Protein AF-0000000076594624 (afdb_homodimer)

Structure (mmCIF, N/CA/C/O backbone):
data_AF-0000000076594624-model_v1
#
loop_
_entity.id
_entity.type
_entity.pdbx_description
1 polymer 'MerR-like DNA binding protein'
#
loop_
_atom_site.group_PDB
_atom_site.id
_atom_site.type_symbol
_atom_site.label_atom_id
_atom_site.label_alt_id
_atom_site.label_comp_id
_atom_site.label_asym_id
_atom_site.label_entity_id
_atom_site.label_seq_id
_atom_site.pdbx_PDB_ins_code
_atom_site.Cartn_x
_atom_site.Cartn_y
_atom_site.Cartn_z
_atom_site.occupancy
_atom_site.B_iso_or_equiv
_atom_site.auth_seq_id
_atom_site.auth_comp_id
_atom_site.auth_asym_id
_atom_site.auth_atom_id
_atom_site.pdbx_PDB_model_num
ATOM 1 N N . MET A 1 1 ? -9.539 21.531 -3.26 1 47.38 1 MET A N 1
ATOM 2 C CA . MET A 1 1 ? -9.57 21.766 -1.82 1 47.38 1 MET A CA 1
ATOM 3 C C . MET A 1 1 ? -10.68 20.953 -1.155 1 47.38 1 MET A C 1
ATOM 5 O O . MET A 1 1 ? -11.758 20.781 -1.725 1 47.38 1 MET A O 1
ATOM 9 N N . VAL A 1 2 ? -10.297 20.156 -0.191 1 59.25 2 VAL A N 1
ATOM 10 C CA . VAL A 1 2 ? -11.297 19.328 0.468 1 59.25 2 VAL A CA 1
ATOM 11 C C . VAL A 1 2 ? -12.227 20.203 1.304 1 59.25 2 VAL A C 1
ATOM 13 O O . VAL A 1 2 ? -11.781 21.172 1.936 1 59.25 2 VAL A O 1
ATOM 16 N N . GLU A 1 3 ? -13.523 20.125 1.024 1 71.38 3 GLU A N 1
ATOM 17 C CA . GLU A 1 3 ? -14.539 20.828 1.788 1 71.38 3 GLU A CA 1
ATOM 18 C C . GLU A 1 3 ? -15.141 19.953 2.875 1 71.38 3 GLU A C 1
ATOM 20 O O . GLU A 1 3 ? -15.328 18.75 2.67 1 71.38 3 GLU A O 1
ATOM 25 N N . TYR A 1 4 ? -15.219 20.625 4.059 1 79.69 4 TYR A N 1
ATOM 26 C CA . TYR A 1 4 ? -15.695 19.875 5.219 1 79.69 4 TYR A CA 1
ATOM 27 C C . TYR A 1 4 ? -16.969 20.516 5.789 1 79.69 4 TYR A C 1
ATOM 29 O O . TYR A 1 4 ? -17.078 21.734 5.871 1 79.69 4 TYR A O 1
ATOM 37 N N . ARG A 1 5 ? -17.922 19.672 6.137 1 84.75 5 ARG A N 1
ATOM 38 C CA . ARG A 1 5 ? -18.922 20.078 7.129 1 84.75 5 ARG A CA 1
ATOM 39 C C . ARG A 1 5 ? -18.344 20 8.539 1 84.75 5 ARG A C 1
ATOM 41 O O . ARG A 1 5 ? -17.266 19.438 8.75 1 84.75 5 ARG A O 1
ATOM 48 N N . ILE A 1 6 ? -19.078 20.656 9.383 1 88.88 6 ILE A N 1
ATOM 49 C CA . ILE A 1 6 ? -18.5 20.797 10.719 1 88.88 6 ILE A CA 1
ATOM 50 C C . ILE A 1 6 ? -18.25 19.406 11.32 1 88.88 6 ILE A C 1
ATOM 52 O O . ILE A 1 6 ? -17.25 19.203 12.008 1 88.88 6 ILE A O 1
ATOM 56 N N . ASP A 1 7 ? -19.125 18.469 11.039 1 84.94 7 ASP A N 1
ATOM 57 C CA . ASP A 1 7 ? -18.969 17.125 11.57 1 84.94 7 ASP A CA 1
ATOM 58 C C . ASP A 1 7 ? -17.734 16.438 10.984 1 84.94 7 ASP A C 1
ATOM 60 O O . ASP A 1 7 ? -16.969 15.789 11.703 1 84.94 7 ASP A O 1
ATOM 64 N N . ASP A 1 8 ? -17.531 16.656 9.75 1 78.5 8 ASP A N 1
ATOM 65 C CA . ASP A 1 8 ? -16.391 16.062 9.047 1 78.5 8 ASP A CA 1
ATOM 66 C C . ASP A 1 8 ? -15.078 16.703 9.492 1 78.5 8 ASP A C 1
ATOM 68 O O . ASP A 1 8 ? -14.062 16.031 9.633 1 78.5 8 ASP A O 1
ATOM 72 N N . LEU A 1 9 ? -15.203 17.953 9.656 1 82.62 9 LEU A N 1
ATOM 73 C CA . LEU A 1 9 ? -14.031 18.703 10.117 1 82.62 9 LEU A CA 1
ATOM 74 C C . LEU A 1 9 ? -13.578 18.203 11.492 1 82.62 9 LEU A C 1
ATOM 76 O O . LEU A 1 9 ? -12.391 17.969 11.703 1 82.62 9 LEU A O 1
ATOM 80 N N . ALA A 1 10 ? -14.586 18.078 12.352 1 87.69 10 ALA A N 1
ATOM 81 C CA . ALA A 1 10 ? -14.297 17.625 13.711 1 87.69 10 ALA A CA 1
ATOM 82 C C . ALA A 1 10 ? -13.68 16.219 13.703 1 87.69 10 ALA A C 1
ATOM 84 O O . ALA A 1 10 ? -12.672 15.984 14.375 1 87.69 10 ALA A O 1
ATOM 85 N N . ARG A 1 11 ? -14.242 15.477 12.922 1 77.38 11 ARG A N 1
ATOM 86 C CA . ARG A 1 11 ? -13.766 14.102 12.812 1 77.38 11 ARG A CA 1
ATOM 87 C C . ARG A 1 11 ? -12.352 14.047 12.25 1 77.38 11 ARG A C 1
ATOM 89 O O . ARG A 1 11 ? -11.492 13.344 12.789 1 77.38 11 ARG A O 1
ATOM 96 N N . ALA A 1 12 ? -12.172 14.758 11.297 1 70.75 12 ALA A N 1
ATOM 97 C CA . ALA A 1 12 ? -10.867 14.789 10.641 1 70.75 12 ALA A CA 1
ATOM 98 C C . ALA A 1 12 ? -9.797 15.305 11.594 1 70.75 12 ALA A C 1
ATOM 100 O O . ALA A 1 12 ? -8.641 14.875 11.531 1 70.75 12 ALA A O 1
ATOM 101 N N . ALA A 1 13 ? -10.188 16.172 12.461 1 75.38 13 ALA A N 1
ATOM 102 C CA . ALA A 1 13 ? -9.242 16.797 13.383 1 75.38 13 ALA A CA 1
ATOM 103 C C . ALA A 1 13 ? -9.133 16 14.68 1 75.38 13 ALA A C 1
ATOM 105 O O . ALA A 1 13 ? -8.312 16.312 15.547 1 75.38 13 ALA A O 1
ATOM 106 N N . GLY A 1 14 ? -9.961 15.008 14.75 1 74.69 14 GLY A N 1
ATOM 107 C CA . GLY A 1 14 ? -9.945 14.195 15.961 1 74.69 14 GLY A CA 1
ATOM 108 C C . GLY A 1 14 ? -10.523 14.914 17.172 1 74.69 14 GLY A C 1
ATOM 109 O O . GLY A 1 14 ? -10.016 14.758 18.281 1 74.69 14 GLY A O 1
ATOM 110 N N . THR A 1 15 ? -11.422 15.742 16.938 1 85.81 15 THR A N 1
ATOM 111 C CA . THR A 1 15 ? -12.055 16.484 18.016 1 85.81 15 THR A CA 1
ATOM 112 C C . THR A 1 15 ? -13.57 16.453 17.875 1 85.81 15 THR A C 1
ATOM 114 O O . THR A 1 15 ? -14.125 15.617 17.172 1 85.81 15 THR A O 1
ATOM 117 N N . THR A 1 16 ? -14.297 17.219 18.703 1 89.44 16 THR A N 1
ATOM 118 C CA . THR A 1 16 ? -15.758 17.219 18.672 1 89.44 16 THR A CA 1
ATOM 119 C C . THR A 1 16 ? -16.281 18.516 18.047 1 89.44 16 THR A C 1
ATOM 121 O O . THR A 1 16 ? -15.578 19.531 18.016 1 89.44 16 THR A O 1
ATOM 124 N N . VAL A 1 17 ? -17.531 18.406 17.594 1 92.75 17 VAL A N 1
ATOM 125 C CA . VAL A 1 17 ? -18.203 19.578 17.062 1 92.75 17 VAL A CA 1
ATOM 126 C C . VAL A 1 17 ? -18.266 20.672 18.125 1 92.75 17 VAL A C 1
ATOM 128 O O . VAL A 1 17 ? -18.078 21.859 17.812 1 92.75 17 VAL A O 1
ATOM 131 N N . ARG A 1 18 ? -18.5 20.219 19.281 1 93.12 18 ARG A N 1
ATOM 132 C CA . ARG A 1 18 ? -18.547 21.172 20.391 1 93.12 18 ARG A CA 1
ATOM 133 C C . ARG A 1 18 ? -17.25 21.953 20.516 1 93.12 18 ARG A C 1
ATOM 135 O O . ARG A 1 18 ? -17.266 23.172 20.625 1 93.12 18 ARG A O 1
ATOM 142 N N . ASN A 1 19 ? -16.141 21.266 20.469 1 93.88 19 ASN A N 1
ATOM 143 C CA . ASN A 1 19 ? -14.836 21.906 20.578 1 93.88 19 ASN A CA 1
ATOM 144 C C . ASN A 1 19 ? -14.578 22.875 19.422 1 93.88 19 ASN A C 1
ATOM 146 O O . ASN A 1 19 ? -14.023 23.953 19.625 1 93.88 19 ASN A O 1
ATOM 150 N N . VAL A 1 20 ? -14.969 22.422 18.266 1 94.69 20 VAL A N 1
ATOM 151 C CA . VAL A 1 20 ? -14.797 23.281 17.094 1 94.69 20 VAL A CA 1
ATOM 152 C C . VAL A 1 20 ? -15.508 24.609 17.328 1 94.69 20 VAL A C 1
ATOM 154 O O . VAL A 1 20 ? -14.961 25.672 17.047 1 94.69 20 VAL A O 1
ATOM 157 N N . ARG A 1 21 ? -16.688 24.547 17.875 1 94.31 21 ARG A N 1
ATOM 158 C CA . ARG A 1 21 ? -17.469 25.75 18.141 1 94.31 21 ARG A CA 1
ATOM 159 C C . ARG A 1 21 ? -16.812 26.609 19.219 1 94.31 21 ARG A C 1
ATOM 161 O O . ARG A 1 21 ? -16.828 27.844 19.141 1 94.31 21 ARG A O 1
ATOM 168 N N . VAL A 1 22 ? -16.297 26 20.188 1 94.81 22 VAL A N 1
ATOM 169 C CA . VAL A 1 22 ? -15.586 26.719 21.25 1 94.81 22 VAL A CA 1
ATOM 170 C C . VAL A 1 22 ? -14.414 27.5 20.656 1 94.81 22 VAL A C 1
ATOM 172 O O . VAL A 1 22 ? -14.211 28.672 20.969 1 94.81 22 VAL A O 1
ATOM 175 N N . TYR A 1 23 ? -13.68 26.812 19.797 1 94.81 23 TYR A N 1
ATOM 176 C CA . TYR A 1 23 ? -12.516 27.453 19.188 1 94.81 23 TYR A CA 1
ATOM 177 C C . TYR A 1 23 ? -12.938 28.609 18.297 1 94.81 23 TYR A C 1
ATOM 179 O O . TYR A 1 23 ? -12.211 29.609 18.188 1 94.81 23 TYR A O 1
ATOM 187 N N . GLN A 1 24 ? -14.078 28.453 17.672 1 93.5 24 GLN A N 1
ATOM 188 C CA . GLN A 1 24 ? -14.617 29.547 16.875 1 93.5 24 GLN A CA 1
ATOM 189 C C . GLN A 1 24 ? -15.055 30.719 17.75 1 93.5 24 GLN A C 1
ATOM 191 O O . GLN A 1 24 ? -14.742 31.875 17.453 1 93.5 24 GLN A O 1
ATOM 196 N N . ASP A 1 25 ? -15.719 30.391 18.828 1 93.44 25 ASP A N 1
ATOM 197 C CA . ASP A 1 25 ? -16.203 31.406 19.766 1 93.44 25 ASP A CA 1
ATOM 198 C C . ASP A 1 25 ? -15.031 32.188 20.391 1 93.44 25 ASP A C 1
ATOM 200 O O . ASP A 1 25 ? -15.148 33.375 20.656 1 93.44 25 ASP A O 1
ATOM 204 N N . ARG A 1 26 ? -13.984 31.469 20.578 1 92.56 26 ARG A N 1
ATOM 205 C CA . ARG A 1 26 ? -12.805 32.062 21.172 1 92.56 26 ARG A CA 1
ATOM 206 C C . ARG A 1 26 ? -11.953 32.781 20.109 1 92.56 26 ARG A C 1
ATOM 208 O O . ARG A 1 26 ? -10.836 33.219 20.391 1 92.56 26 ARG A O 1
ATOM 215 N N . GLU A 1 27 ? -12.352 32.75 18.844 1 90.94 27 GLU A N 1
ATOM 216 C CA . GLU A 1 27 ? -11.742 33.438 17.719 1 90.94 27 GLU A CA 1
ATOM 217 C C . GLU A 1 27 ? -10.398 32.812 17.344 1 90.94 27 GLU A C 1
ATOM 219 O O . GLU A 1 27 ? -9.484 33.5 16.906 1 90.94 27 GLU A O 1
ATOM 224 N N . LEU A 1 28 ? -10.273 31.641 17.719 1 90.12 28 LEU A N 1
ATOM 225 C CA . LEU A 1 28 ? -9.078 30.891 17.328 1 90.12 28 LEU A CA 1
ATOM 226 C C . LEU A 1 28 ? -9.242 30.281 15.938 1 90.12 28 LEU A C 1
ATOM 228 O O . LEU A 1 28 ? -8.258 30.125 15.211 1 90.12 28 LEU A O 1
ATOM 232 N N . LEU A 1 29 ? -10.445 29.859 15.57 1 89.06 29 LEU A N 1
ATOM 233 C CA . LEU A 1 29 ? -10.797 29.281 14.273 1 89.06 29 LEU A CA 1
ATOM 234 C C . LEU A 1 29 ? -11.742 30.219 13.516 1 89.06 29 LEU A C 1
ATOM 236 O O . LEU A 1 29 ? -12.812 30.578 14.016 1 89.06 29 LEU A O 1
ATOM 240 N N . PRO A 1 30 ? -11.258 30.641 12.305 1 87.25 30 PRO A N 1
ATOM 241 C CA . PRO A 1 30 ? -12.117 31.547 11.531 1 87.25 30 PRO A CA 1
ATOM 242 C C . PRO A 1 30 ? -13.453 30.922 11.156 1 87.25 30 PRO A C 1
ATOM 244 O O . PRO A 1 30 ? -13.57 29.703 11.102 1 87.25 30 PRO A O 1
ATOM 247 N N . PRO A 1 31 ? -14.453 31.734 10.93 1 89.62 31 PRO A N 1
ATOM 248 C CA . PRO A 1 31 ? -15.75 31.203 10.516 1 89.62 31 PRO A CA 1
ATOM 249 C C . PRO A 1 31 ? -15.695 30.531 9.141 1 89.62 31 PRO A C 1
ATOM 251 O O . PRO A 1 31 ? -14.836 30.859 8.32 1 89.62 31 PRO A O 1
ATOM 254 N N . PRO A 1 32 ? -16.578 29.484 8.953 1 88.38 32 PRO A N 1
ATOM 255 C CA . PRO A 1 32 ? -16.656 28.812 7.656 1 88.38 32 PRO A CA 1
ATOM 256 C C . PRO A 1 32 ? -17.266 29.688 6.566 1 88.38 32 PRO A C 1
ATOM 258 O O . PRO A 1 32 ? -17.859 30.719 6.867 1 88.38 32 PRO A O 1
ATOM 261 N N . ARG A 1 33 ? -16.953 29.328 5.324 1 85.06 33 ARG A N 1
ATOM 262 C CA . ARG A 1 33 ? -17.719 29.906 4.23 1 85.06 33 ARG A CA 1
ATOM 263 C C . ARG A 1 33 ? -19.156 29.375 4.223 1 85.06 33 ARG A C 1
ATOM 265 O O . ARG A 1 33 ? -19.375 28.188 4.504 1 85.06 33 ARG A O 1
ATOM 272 N N . ARG A 1 34 ? -20.078 30.25 3.988 1 83 34 ARG A N 1
ATOM 273 C CA . ARG A 1 34 ? -21.484 29.828 3.957 1 83 34 ARG A CA 1
ATOM 274 C C . ARG A 1 34 ? -21.953 29.641 2.521 1 83 34 ARG A C 1
ATOM 276 O O . ARG A 1 34 ? -21.703 30.484 1.657 1 83 34 ARG A O 1
ATOM 283 N N . GLU A 1 35 ? -22.25 28.484 2.195 1 79.12 35 GLU A N 1
ATOM 284 C CA . GLU A 1 35 ? -22.969 28.188 0.957 1 79.12 35 GLU A CA 1
ATOM 285 C C . GLU A 1 35 ? -24.406 27.766 1.236 1 79.12 35 GLU A C 1
ATOM 287 O O . GLU A 1 35 ? -24.656 26.609 1.603 1 79.12 35 GLU A O 1
ATOM 292 N N . ALA A 1 36 ? -25.25 28.672 0.94 1 77.44 36 ALA A N 1
ATOM 293 C CA . ALA A 1 36 ? -26.656 28.5 1.304 1 77.44 36 ALA A CA 1
ATOM 294 C C . ALA A 1 36 ? -26.812 28.328 2.812 1 77.44 36 ALA A C 1
ATOM 296 O O . ALA A 1 36 ? -26.422 29.203 3.586 1 77.44 36 ALA A O 1
ATOM 297 N N . ARG A 1 37 ? -27.312 27.281 3.305 1 81.25 37 ARG A N 1
ATOM 298 C CA . ARG A 1 37 ? -27.578 27.078 4.723 1 81.25 37 ARG A CA 1
ATOM 299 C C . ARG A 1 37 ? -26.5 26.188 5.348 1 81.25 37 ARG A C 1
ATOM 301 O O . ARG A 1 37 ? -26.625 25.781 6.508 1 81.25 37 ARG A O 1
ATOM 308 N N . THR A 1 38 ? -25.469 26.031 4.578 1 82.62 38 THR A N 1
ATOM 309 C CA . THR A 1 38 ? -24.5 25.078 5.094 1 82.62 38 THR A CA 1
ATOM 310 C C . THR A 1 38 ? -23.141 25.734 5.277 1 82.62 38 THR A C 1
ATOM 312 O O . THR A 1 38 ? -22.672 26.469 4.402 1 82.62 38 THR A O 1
ATOM 315 N N . ALA A 1 39 ? -22.562 25.609 6.473 1 88.38 39 ALA A N 1
ATOM 316 C CA . ALA A 1 39 ? -21.203 26.062 6.754 1 88.38 39 ALA A CA 1
ATOM 317 C C . ALA A 1 39 ? -20.172 25.125 6.145 1 88.38 39 ALA A C 1
ATOM 319 O O . ALA A 1 39 ? -20.203 23.922 6.375 1 88.38 39 ALA A O 1
ATOM 320 N N . ILE A 1 40 ? -19.297 25.703 5.293 1 88.38 40 ILE A N 1
ATOM 321 C CA . ILE A 1 40 ? -18.281 24.906 4.609 1 88.38 40 ILE A CA 1
ATOM 322 C C . ILE A 1 40 ? -16.891 25.312 5.102 1 88.38 40 ILE A C 1
ATOM 324 O O . ILE A 1 40 ? -16.531 26.484 5.07 1 88.38 40 ILE A O 1
ATOM 328 N N . TYR A 1 41 ? -16.172 24.25 5.621 1 85 41 TYR A N 1
ATOM 329 C CA . TYR A 1 41 ? -14.812 24.453 6.105 1 85 41 TYR A CA 1
ATOM 330 C C . TYR A 1 41 ? -13.797 23.938 5.09 1 85 41 TYR A C 1
ATOM 332 O O . TYR A 1 41 ? -14.07 22.984 4.359 1 85 41 TYR A O 1
ATOM 340 N N . SER A 1 42 ? -12.68 24.641 5.008 1 73.44 42 SER A N 1
ATOM 341 C CA . SER A 1 42 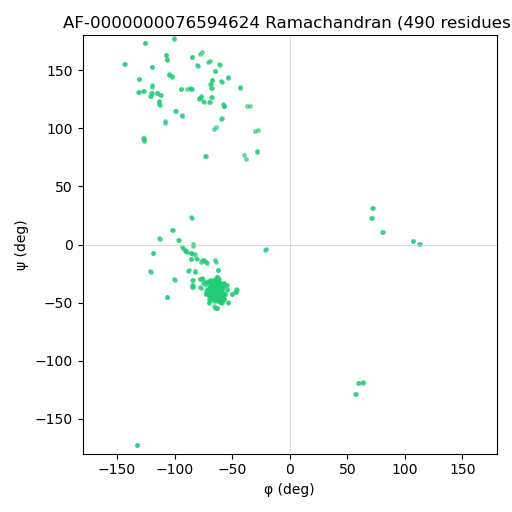? -11.633 24.297 4.059 1 73.44 42 SER A CA 1
ATOM 342 C C . SER A 1 42 ? -10.5 23.531 4.738 1 73.44 42 SER A C 1
ATOM 344 O O . SER A 1 42 ? -10.508 23.359 5.957 1 73.44 42 SER A O 1
ATOM 346 N N . ASP A 1 43 ? -9.539 23.141 3.945 1 67.69 43 ASP A N 1
ATOM 347 C CA . ASP A 1 43 ? -8.336 22.484 4.457 1 67.69 43 ASP A CA 1
ATOM 348 C C . ASP A 1 43 ? -7.562 23.422 5.387 1 67.69 43 ASP A C 1
ATOM 350 O O . ASP A 1 43 ? -6.926 22.984 6.34 1 67.69 43 ASP A O 1
ATOM 354 N N . ALA A 1 44 ? -7.742 24.672 5.047 1 70.12 44 ALA A N 1
ATOM 355 C CA . ALA A 1 44 ? -7.086 25.656 5.91 1 70.12 44 ALA A CA 1
ATOM 356 C C . ALA A 1 44 ? -7.648 25.609 7.324 1 70.12 44 ALA A C 1
ATOM 358 O O . ALA A 1 44 ? -6.906 25.719 8.305 1 70.12 44 ALA A O 1
ATOM 359 N N . HIS A 1 45 ? -8.961 25.375 7.398 1 79.31 45 HIS A N 1
ATOM 360 C CA . HIS A 1 45 ? -9.594 25.25 8.711 1 79.31 45 HIS A CA 1
ATOM 361 C C . HIS A 1 45 ? -9.078 24 9.438 1 79.31 45 HIS A C 1
ATOM 363 O O . HIS A 1 45 ? -8.828 24.047 10.641 1 79.31 45 HIS A O 1
ATOM 369 N N . LEU A 1 46 ? -8.945 23.016 8.68 1 75.94 46 LEU A N 1
ATOM 370 C CA . LEU A 1 46 ? -8.492 21.766 9.281 1 75.94 46 LEU A CA 1
ATOM 371 C C . LEU A 1 46 ? -7.082 21.906 9.836 1 75.94 46 LEU A C 1
ATOM 373 O O . LEU A 1 46 ? -6.809 21.484 10.969 1 75.94 46 LEU A O 1
ATOM 377 N N . VAL A 1 47 ? -6.242 22.484 9.086 1 70.44 47 VAL A N 1
ATOM 378 C CA . VAL A 1 47 ? -4.859 22.688 9.508 1 70.44 47 VAL A CA 1
ATOM 379 C C . VAL A 1 47 ? -4.824 23.516 10.789 1 70.44 47 VAL A C 1
ATOM 381 O O . VAL A 1 47 ? -4.121 23.172 11.742 1 70.44 47 VAL A O 1
ATOM 384 N N . ARG A 1 48 ? -5.578 24.547 10.734 1 76.25 48 ARG A N 1
AT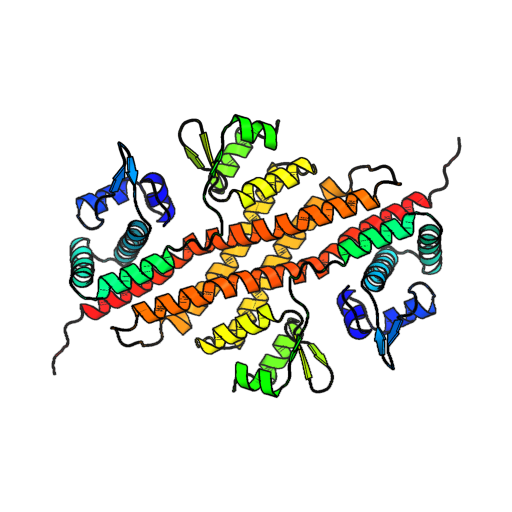OM 385 C CA . ARG A 1 48 ? -5.613 25.438 11.883 1 76.25 48 ARG A CA 1
ATOM 386 C C . ARG A 1 48 ? -6.184 24.719 13.109 1 76.25 48 ARG A C 1
ATOM 388 O O . ARG A 1 48 ? -5.672 24.891 14.219 1 76.25 48 ARG A O 1
ATOM 395 N N . LEU A 1 49 ? -7.18 23.984 12.867 1 82.25 49 LEU A N 1
ATOM 396 C CA . LEU A 1 49 ? -7.812 23.234 13.953 1 82.25 49 LEU A CA 1
ATOM 397 C C . LEU A 1 49 ? -6.832 22.25 14.57 1 82.25 49 LEU A C 1
ATOM 399 O O . LEU A 1 49 ? -6.754 22.125 15.797 1 82.25 49 LEU A O 1
ATOM 403 N N . ARG A 1 50 ? -6.16 21.641 13.797 1 75.19 50 ARG A N 1
ATOM 404 C CA . ARG A 1 50 ? -5.172 20.688 14.281 1 75.19 50 ARG A CA 1
ATOM 405 C C . ARG A 1 50 ? -4.062 21.391 15.055 1 75.19 50 ARG A C 1
ATOM 407 O O . ARG A 1 50 ? -3.584 20.875 16.078 1 75.19 50 ARG A O 1
ATOM 414 N N . LEU A 1 51 ? -3.678 22.484 14.547 1 73.69 51 LEU A N 1
ATOM 415 C CA . LEU A 1 51 ? -2.689 23.297 15.242 1 73.69 51 LEU A CA 1
ATOM 416 C C . LEU A 1 51 ? -3.184 23.688 16.625 1 73.69 51 LEU A C 1
ATOM 418 O O . LEU A 1 51 ? -2.443 23.578 17.609 1 73.69 51 LEU A O 1
ATOM 422 N N . ILE A 1 52 ? -4.387 24.172 16.641 1 82.88 52 ILE A N 1
ATOM 423 C CA . ILE A 1 52 ? -4.996 24.594 17.906 1 82.88 52 ILE A CA 1
ATOM 424 C C . ILE A 1 52 ? -5.008 23.438 18.891 1 82.88 52 ILE A C 1
ATOM 426 O O . ILE A 1 52 ? -4.57 23.578 20.031 1 82.88 52 ILE A O 1
ATOM 430 N N . ILE A 1 53 ? -5.418 22.312 18.438 1 81.31 53 ILE A N 1
ATOM 431 C CA . ILE A 1 53 ? -5.555 21.125 19.266 1 81.31 53 ILE A CA 1
ATOM 432 C C . ILE A 1 53 ? -4.184 20.688 19.781 1 81.31 53 ILE A C 1
ATOM 434 O O . ILE A 1 53 ? -4.027 20.375 20.969 1 81.31 53 ILE A O 1
ATOM 438 N N . ASN A 1 54 ? -3.26 20.641 18.891 1 71.75 54 ASN A N 1
ATOM 439 C CA . ASN A 1 54 ? -1.903 20.266 19.266 1 71.75 54 ASN A CA 1
ATOM 440 C C . ASN A 1 54 ? -1.335 21.188 20.328 1 71.75 54 ASN A C 1
ATOM 442 O O . ASN A 1 54 ? -0.713 20.734 21.297 1 71.75 54 ASN A O 1
ATOM 446 N N . MET A 1 55 ? -1.515 22.453 20.109 1 73.81 55 MET A N 1
ATOM 447 C CA . MET A 1 55 ? -1.02 23.438 21.062 1 73.81 55 MET A CA 1
ATOM 448 C C . MET A 1 55 ? -1.712 23.281 22.422 1 73.81 55 MET A C 1
ATOM 450 O O . MET A 1 55 ? -1.067 23.375 23.469 1 73.81 55 MET A O 1
ATOM 454 N N . LEU A 1 56 ? -3 23.016 22.406 1 83.31 56 LEU A N 1
ATOM 455 C CA . LEU A 1 56 ? -3.752 22.812 23.641 1 83.31 56 LEU A CA 1
ATOM 456 C C . LEU A 1 56 ? -3.227 21.578 24.391 1 83.31 56 LEU A C 1
ATOM 458 O O . LEU A 1 56 ? -3.105 21.609 25.609 1 83.31 56 LEU A O 1
ATOM 462 N N . GLU A 1 57 ? -2.912 20.641 23.656 1 75.81 57 GLU A N 1
ATOM 463 C CA . GLU A 1 57 ? -2.387 19.406 24.25 1 75.81 57 GLU A CA 1
ATOM 464 C C . GLU A 1 57 ? -1.038 19.656 24.922 1 75.81 57 GLU A C 1
ATOM 466 O O . GLU A 1 57 ? -0.686 18.969 25.875 1 75.81 57 GLU A O 1
ATOM 471 N N . ARG A 1 58 ? -0.322 20.562 24.406 1 70.5 58 ARG A N 1
ATOM 472 C CA . ARG A 1 58 ? 0.992 20.891 24.953 1 70.5 58 ARG A CA 1
ATOM 473 C C . ARG A 1 58 ? 0.873 21.844 26.141 1 70.5 58 ARG A C 1
ATOM 475 O O . ARG A 1 58 ? 1.876 22.188 26.766 1 70.5 58 ARG A O 1
ATOM 482 N N . GLY A 1 59 ? -0.338 22.328 26.344 1 80.5 59 GLY A N 1
ATOM 483 C CA . GLY A 1 59 ? -0.556 23.094 27.562 1 80.5 59 GLY A CA 1
ATOM 484 C C . GLY A 1 59 ? -0.689 24.578 27.312 1 80.5 59 GLY A C 1
ATOM 485 O O . GLY A 1 59 ? -0.752 25.375 28.25 1 80.5 59 GLY A O 1
ATOM 486 N N . TYR A 1 60 ? -0.665 25.047 26.141 1 78.31 60 TYR A N 1
ATOM 487 C CA . TYR A 1 60 ? -0.837 26.453 25.844 1 78.31 60 TYR A CA 1
ATOM 488 C C . TYR A 1 60 ? -2.26 26.906 26.156 1 78.31 60 TYR A C 1
ATOM 490 O O . TYR A 1 60 ? -3.219 26.172 25.906 1 78.31 60 TYR A O 1
ATOM 498 N N . ALA A 1 61 ? -2.324 28.078 26.672 1 86.5 61 ALA A N 1
ATOM 499 C CA . ALA A 1 61 ? -3.631 28.688 26.922 1 86.5 61 ALA A CA 1
ATOM 500 C C . ALA A 1 61 ? -4.219 29.281 25.641 1 86.5 61 ALA A C 1
ATOM 502 O O . ALA A 1 61 ? -3.488 29.594 24.703 1 86.5 61 ALA A O 1
ATOM 503 N N . PHE A 1 62 ? -5.586 29.359 25.609 1 88.94 62 PHE A N 1
ATOM 504 C CA . PHE A 1 62 ? -6.297 29.891 24.453 1 88.94 62 PHE A CA 1
ATOM 505 C C . PHE A 1 62 ? -5.723 31.234 24.031 1 88.94 62 PHE A C 1
ATOM 507 O O . PHE A 1 62 ? -5.5 31.484 22.844 1 88.94 62 PHE A O 1
ATOM 514 N N . ALA A 1 63 ? -5.422 32.094 25.047 1 86.81 63 ALA A N 1
ATOM 515 C CA . ALA A 1 63 ? -4.926 33.438 24.781 1 86.81 63 ALA A CA 1
ATOM 516 C C . ALA A 1 63 ? -3.547 33.406 24.125 1 86.81 63 ALA A C 1
ATOM 518 O O . ALA A 1 63 ? -3.264 34.156 23.203 1 86.81 63 ALA A O 1
ATOM 519 N N . GLN A 1 64 ? -2.723 32.531 24.641 1 80.25 64 GLN A N 1
ATOM 520 C CA . GLN A 1 64 ? -1.389 32.344 24.078 1 80.25 64 GLN A CA 1
ATOM 521 C C . GLN A 1 64 ? -1.463 31.844 22.641 1 80.25 64 GLN A C 1
ATOM 523 O O . GLN A 1 64 ? -0.724 32.312 21.766 1 80.25 64 GLN A O 1
ATOM 528 N N . ILE A 1 65 ? -2.387 30.891 22.469 1 82.25 65 ILE A N 1
ATOM 529 C CA . ILE A 1 65 ? -2.564 30.328 21.141 1 82.25 65 ILE A CA 1
ATOM 530 C C . ILE A 1 65 ? -3.021 31.406 20.172 1 82.25 65 ILE A C 1
ATOM 532 O O . ILE A 1 65 ? -2.506 31.516 19.047 1 82.25 65 ILE A O 1
ATOM 536 N N . LYS A 1 66 ? -3.924 32.188 20.594 1 81.75 66 LYS A N 1
ATOM 537 C CA . LYS A 1 66 ? -4.445 33.281 19.766 1 81.75 66 LYS A CA 1
ATOM 538 C C . LYS A 1 66 ? -3.336 34.219 19.359 1 81.75 66 LYS A C 1
ATOM 540 O O . LYS A 1 66 ? -3.264 34.656 18.203 1 81.75 66 LYS A O 1
ATOM 545 N N . GLU A 1 67 ? -2.508 34.562 20.25 1 75.88 67 GLU A N 1
ATOM 546 C CA . GLU A 1 67 ? -1.395 35.469 19.984 1 75.88 67 GLU A CA 1
ATOM 547 C C . GLU A 1 67 ? -0.411 34.844 19 1 75.88 67 GLU A C 1
ATOM 549 O O . GLU A 1 67 ? 0.079 35.531 18.094 1 75.88 67 GLU A O 1
ATOM 554 N N . MET A 1 68 ? -0.177 33.656 19.266 1 71.81 68 MET A N 1
ATOM 555 C CA . MET A 1 68 ? 0.783 32.969 18.406 1 71.81 68 MET A CA 1
ATOM 556 C C . MET A 1 68 ? 0.268 32.906 16.969 1 71.81 68 MET A C 1
ATOM 558 O O . MET A 1 68 ? 1.02 33.125 16.031 1 71.81 68 MET A O 1
ATOM 562 N N . ILE A 1 69 ? -1.043 32.562 16.891 1 72.06 69 ILE A N 1
ATOM 563 C CA . ILE A 1 69 ? -1.64 32.438 15.562 1 72.06 69 ILE A CA 1
ATOM 564 C C . ILE A 1 69 ? -1.689 33.844 14.898 1 72.06 69 ILE A C 1
ATOM 566 O O . ILE A 1 69 ? -1.399 33.969 13.711 1 72.06 69 ILE A O 1
ATOM 570 N N . ALA A 1 70 ? -2.045 34.906 15.641 1 71.06 70 ALA A N 1
ATOM 571 C CA . ALA A 1 70 ? -2.107 36.25 15.125 1 71.06 70 ALA A CA 1
ATOM 572 C C . ALA A 1 70 ? -0.74 36.719 14.633 1 71.06 70 ALA A C 1
ATOM 574 O O . ALA A 1 70 ? -0.639 37.375 13.594 1 71.06 70 ALA A O 1
ATOM 575 N N . ALA A 1 71 ? 0.218 36.531 15.391 1 65.06 71 ALA A N 1
ATOM 576 C CA . ALA A 1 71 ? 1.579 36.875 15 1 65.06 71 ALA A CA 1
ATOM 577 C C . ALA A 1 71 ? 1.96 36.219 13.68 1 65.06 71 ALA A C 1
ATOM 579 O O . ALA A 1 71 ? 2.605 36.812 12.828 1 65.06 71 ALA A O 1
ATOM 580 N N . TRP A 1 72 ? 1.432 35.125 13.625 1 62.66 72 TRP A N 1
ATOM 581 C CA . TRP A 1 72 ? 1.68 34.344 12.414 1 62.66 72 TRP A CA 1
ATOM 582 C C . TRP A 1 72 ? 0.959 34.969 11.219 1 62.66 72 TRP A C 1
ATOM 584 O O . TRP A 1 72 ? 1.523 35.062 10.125 1 62.66 72 TRP A O 1
ATOM 594 N N . GLU A 1 73 ? -0.23 35.219 11.414 1 62.62 73 GLU A N 1
ATOM 595 C CA . GLU A 1 73 ? -1.055 35.781 10.344 1 62.62 73 GLU A CA 1
ATOM 596 C C . GLU A 1 73 ? -0.553 37.156 9.93 1 62.62 73 GLU A C 1
ATOM 598 O O . GLU A 1 73 ? -0.705 37.562 8.773 1 62.62 73 GLU A O 1
ATOM 603 N N . SER A 1 74 ? -0.253 37.969 10.82 1 59.53 74 SER A N 1
ATOM 604 C CA . SER A 1 74 ? 0.247 39.312 10.508 1 59.53 74 SER A CA 1
ATOM 605 C C . SER A 1 74 ? 1.599 39.25 9.805 1 59.53 74 SER A C 1
ATOM 607 O O . SER A 1 74 ? 1.973 40.188 9.078 1 59.53 74 SER A O 1
ATOM 609 N N . GLY A 1 75 ? 2.279 38.375 10.18 1 53.88 75 GLY A N 1
ATOM 610 C CA . GLY A 1 75 ? 3.59 38.25 9.57 1 53.88 75 GLY A CA 1
ATOM 611 C C . GLY A 1 75 ? 3.578 37.375 8.312 1 53.88 75 GLY A C 1
ATOM 612 O O . GLY A 1 75 ? 2.615 36.656 8.062 1 53.88 75 GLY A O 1
ATOM 613 N N . ARG A 1 76 ? 4.148 37.625 7.125 1 51.03 76 ARG A N 1
ATOM 614 C CA . ARG A 1 76 ? 4.391 36.906 5.875 1 51.03 76 ARG A CA 1
ATOM 615 C C . ARG A 1 76 ? 4.328 35.375 6.094 1 51.03 76 ARG A C 1
ATOM 617 O O . ARG A 1 76 ? 4.332 34.625 5.133 1 51.03 76 ARG A O 1
ATOM 624 N N . SER A 1 77 ? 4.164 34.875 7.258 1 48.31 77 SER A N 1
ATOM 625 C CA . SER A 1 77 ? 4.336 33.5 7.672 1 48.31 77 SER A CA 1
ATOM 626 C C . SER A 1 77 ? 3.051 32.688 7.484 1 48.31 77 SER A C 1
ATOM 628 O O . SER A 1 77 ? 3.092 31.484 7.273 1 48.31 77 SER A O 1
ATOM 630 N N . LEU A 1 78 ? 1.875 33.406 7.445 1 45.09 78 LEU A N 1
ATOM 631 C CA . LEU A 1 78 ? 0.591 32.75 7.25 1 45.09 78 LEU A CA 1
ATOM 632 C C . LEU A 1 78 ? 0.511 32.125 5.867 1 45.09 78 LEU A C 1
ATOM 634 O O . LEU A 1 78 ? 0.017 30.984 5.719 1 45.09 78 LEU A O 1
ATOM 638 N N . GLY A 1 79 ? 0.79 33 4.898 1 47.12 79 GLY A N 1
ATOM 639 C CA . GLY A 1 79 ? 0.823 32.5 3.541 1 47.12 79 GLY A CA 1
ATOM 640 C C . GLY A 1 79 ? 1.632 31.219 3.412 1 47.12 79 GLY A C 1
ATOM 641 O O . GLY A 1 79 ? 1.238 30.297 2.691 1 47.12 79 GLY A O 1
ATOM 642 N N . GLU A 1 80 ? 2.695 31.281 4.117 1 54.62 80 GLU A N 1
ATOM 643 C CA . GLU A 1 80 ? 3.562 30.109 4.105 1 54.62 80 GLU A CA 1
ATOM 644 C C . GLU A 1 80 ? 2.898 28.922 4.801 1 54.62 80 GLU A C 1
ATOM 646 O O . GLU A 1 80 ? 2.986 27.781 4.328 1 54.62 80 GLU A O 1
ATOM 651 N N . VAL A 1 81 ? 2.227 29.359 5.801 1 53.06 81 VAL A N 1
ATOM 652 C CA . VAL A 1 81 ? 1.479 28.328 6.508 1 53.06 81 VAL A CA 1
ATOM 653 C C . VAL A 1 81 ? 0.344 27.812 5.625 1 53.06 81 VAL A C 1
ATOM 655 O O . VAL A 1 81 ? 0.099 26.609 5.555 1 53.06 81 VAL A O 1
ATOM 658 N N . LEU A 1 82 ? -0.273 28.812 5.031 1 53.28 82 LEU A N 1
ATOM 659 C CA . LEU A 1 82 ? -1.337 28.438 4.109 1 53.28 82 LEU A CA 1
ATOM 660 C C . LEU A 1 82 ? -0.788 27.578 2.971 1 53.28 82 LEU A C 1
ATOM 662 O O . LEU A 1 82 ? -1.436 26.625 2.537 1 53.28 82 LEU A O 1
ATOM 666 N N . GLY A 1 83 ? 0.36 28.016 2.428 1 56.34 83 GLY A N 1
ATOM 667 C CA . GLY A 1 83 ? 0.99 27.156 1.433 1 56.34 83 GLY A CA 1
ATOM 668 C C . GLY A 1 83 ? 1.241 25.75 1.928 1 56.34 83 GLY A C 1
ATOM 669 O O . GLY A 1 83 ? 1.021 24.781 1.197 1 56.34 83 GLY A O 1
ATOM 670 N N . LEU A 1 84 ? 1.616 25.766 3.148 1 59.5 84 LEU A N 1
ATOM 671 C CA . LEU A 1 84 ? 1.793 24.453 3.768 1 59.5 84 LEU A CA 1
ATOM 672 C C . LEU A 1 84 ? 0.455 23.734 3.914 1 59.5 84 LEU A C 1
ATOM 674 O O . LEU A 1 84 ? 0.366 22.531 3.695 1 59.5 84 LEU A O 1
ATOM 678 N N . GLU A 1 85 ? -0.489 24.562 4.184 1 56.88 85 GLU A N 1
ATOM 679 C CA . GLU A 1 85 ? -1.828 24 4.336 1 56.88 85 GLU A CA 1
ATOM 680 C C . GLU A 1 85 ? -2.322 23.391 3.027 1 56.88 85 GLU A C 1
ATOM 682 O O . GLU A 1 85 ? -2.947 22.328 3.029 1 56.88 85 GLU A O 1
ATOM 687 N N . GLU A 1 86 ? -2.082 24.125 2.021 1 59.19 86 GLU A N 1
ATOM 688 C CA . GLU A 1 86 ? -2.502 23.641 0.712 1 59.19 86 GLU A CA 1
ATOM 689 C C . GLU A 1 86 ? -1.821 22.312 0.376 1 59.19 86 GLU A C 1
ATOM 691 O O . GLU A 1 86 ? -2.451 21.406 -0.172 1 59.19 86 GLU A O 1
ATOM 696 N N . VAL A 1 87 ? -0.63 22.328 0.767 1 58.94 87 VAL A N 1
ATOM 697 C CA . VAL A 1 87 ? 0.123 21.109 0.478 1 58.94 87 VAL A CA 1
ATOM 698 C C . VAL A 1 87 ? -0.351 19.984 1.389 1 58.94 87 VAL A C 1
ATOM 700 O O . VAL A 1 87 ? -0.54 18.844 0.937 1 58.94 87 VAL A O 1
ATOM 703 N N . VAL A 1 88 ? -0.545 20.359 2.617 1 59.62 88 VAL A N 1
ATOM 704 C CA . VAL A 1 88 ? -1.001 19.375 3.598 1 59.62 88 VAL A CA 1
ATOM 705 C C . VAL A 1 88 ? -2.434 18.953 3.279 1 59.62 88 VAL A C 1
ATOM 707 O O . VAL A 1 88 ? -2.803 17.797 3.477 1 59.62 88 VAL A O 1
ATOM 710 N N . GLY A 1 89 ? -3.045 19.953 2.76 1 57.44 89 GLY A N 1
ATOM 711 C CA . GLY A 1 89 ? -4.449 19.703 2.467 1 57.44 89 GLY A CA 1
ATOM 712 C C . GLY A 1 89 ? -4.668 18.984 1.147 1 57.44 89 GLY A C 1
ATOM 713 O O . GLY A 1 89 ? -5.754 18.469 0.887 1 57.44 89 GLY A O 1
ATOM 714 N N . ALA A 1 90 ? -3.668 19.125 0.308 1 58.59 90 ALA A N 1
ATOM 715 C CA . ALA A 1 90 ? -3.838 18.438 -0.968 1 58.59 90 ALA A CA 1
ATOM 716 C C . ALA A 1 90 ? -4.055 16.938 -0.757 1 58.59 90 ALA A C 1
ATOM 718 O O . ALA A 1 90 ? -3.363 16.312 0.048 1 58.59 90 ALA A O 1
ATOM 719 N N . SER A 1 91 ? -5.219 16.547 -1.268 1 60.16 91 SER A N 1
ATOM 720 C CA . SER A 1 91 ? -5.613 15.156 -1.097 1 60.16 91 SER A CA 1
ATOM 721 C C . SER A 1 91 ? -4.57 14.211 -1.676 1 60.16 91 SER A C 1
ATOM 723 O O . SER A 1 91 ? -4.066 14.43 -2.779 1 60.16 91 SER A O 1
ATOM 725 N N . TRP A 1 92 ? -4.074 13.422 -0.782 1 67.81 92 TRP A N 1
ATOM 726 C CA . TRP A 1 92 ? -3.25 12.305 -1.228 1 67.81 92 TRP A CA 1
ATOM 727 C C . TRP A 1 92 ? -4.074 11.312 -2.039 1 67.81 92 TRP A C 1
ATOM 729 O O . TRP A 1 92 ? -3.518 10.477 -2.76 1 67.81 92 TRP A O 1
ATOM 739 N N . ALA A 1 93 ? -5.406 11.523 -1.917 1 65.38 93 ALA A N 1
ATOM 740 C CA . ALA A 1 93 ? -6.281 10.617 -2.652 1 65.38 93 ALA A CA 1
ATOM 741 C C . ALA A 1 93 ? -6.492 11.102 -4.086 1 65.38 93 ALA A C 1
ATOM 743 O O . ALA A 1 93 ? -6.617 12.297 -4.332 1 65.38 93 ALA A O 1
ATOM 744 N N . GLU A 1 94 ? -6.383 10.18 -5.031 1 69.88 94 GLU A N 1
ATOM 745 C CA . GLU A 1 94 ? -6.707 10.484 -6.422 1 69.88 94 GLU A CA 1
ATOM 746 C C . GLU A 1 94 ? -8.203 10.312 -6.691 1 69.88 94 GLU A C 1
ATOM 748 O O . GLU A 1 94 ? -8.602 9.961 -7.801 1 69.88 94 GLU A O 1
ATOM 753 N N . GLU A 1 95 ? -9 10.422 -5.578 1 77.62 95 GLU A N 1
ATOM 754 C CA . GLU A 1 95 ? -10.453 10.305 -5.691 1 77.62 95 GLU A CA 1
ATOM 755 C C . GLU A 1 95 ? -11.156 11.25 -4.723 1 77.62 95 GLU A C 1
ATOM 757 O O . GLU A 1 95 ? -10.555 11.727 -3.762 1 77.62 95 GLU A O 1
ATOM 762 N N . GLU A 1 96 ? -12.398 11.578 -5.113 1 79.56 96 GLU A N 1
ATOM 763 C CA . GLU A 1 96 ? -13.25 12.391 -4.246 1 79.56 96 GLU A CA 1
ATOM 764 C C . GLU A 1 96 ? -14.328 11.539 -3.576 1 79.56 96 GLU A C 1
ATOM 766 O O . GLU A 1 96 ? -14.789 10.555 -4.152 1 79.56 96 GLU A O 1
ATOM 771 N N . PRO A 1 97 ? -14.617 11.984 -2.328 1 82.38 97 PRO A N 1
ATOM 772 C CA . PRO A 1 97 ? -15.742 11.281 -1.707 1 82.38 97 PRO A CA 1
ATOM 773 C C . PRO A 1 97 ? -17 11.289 -2.584 1 82.38 97 PRO A C 1
ATOM 775 O O . PRO A 1 97 ? -17.234 12.258 -3.312 1 82.38 97 PRO A O 1
ATOM 778 N N . ARG A 1 98 ? -17.734 10.258 -2.562 1 90.88 98 ARG A N 1
ATOM 779 C CA . ARG A 1 98 ? -18.891 10.102 -3.426 1 90.88 98 ARG A CA 1
ATOM 780 C C . ARG A 1 98 ? -20.141 9.75 -2.611 1 90.88 98 ARG A C 1
ATOM 782 O O . ARG A 1 98 ? -20.078 8.898 -1.726 1 90.88 98 ARG A O 1
ATOM 789 N N . ALA A 1 99 ? -21.203 10.461 -2.9 1 92.06 99 ALA A N 1
ATOM 790 C CA . ALA A 1 99 ? -22.484 10.109 -2.293 1 92.06 99 ALA A CA 1
ATOM 791 C C . ALA A 1 99 ? -23 8.773 -2.824 1 92.06 99 ALA A C 1
ATOM 793 O O . ALA A 1 99 ? -22.875 8.492 -4.02 1 92.06 99 ALA A O 1
ATOM 794 N N . VAL A 1 100 ? -23.469 7.957 -1.853 1 94.19 100 VAL A N 1
ATOM 795 C CA . VAL A 1 100 ? -24.016 6.656 -2.232 1 94.19 100 VAL A CA 1
ATOM 796 C C . VAL A 1 100 ? -25.359 6.441 -1.557 1 94.19 100 VAL A C 1
ATOM 798 O O . VAL A 1 100 ? -25.484 6.613 -0.342 1 94.19 100 VAL A O 1
ATOM 801 N N . THR A 1 101 ? -26.344 6.02 -2.379 1 93.69 101 THR A N 1
ATOM 802 C CA . THR A 1 101 ? -27.688 5.805 -1.833 1 93.69 101 THR A CA 1
ATOM 803 C C . THR A 1 101 ? -27.797 4.41 -1.226 1 93.69 101 THR A C 1
ATOM 805 O O . THR A 1 101 ? -27 3.525 -1.527 1 93.69 101 THR A O 1
ATOM 808 N N . VAL A 1 102 ? -28.812 4.293 -0.392 1 93.12 102 VAL A N 1
ATOM 809 C CA . VAL A 1 102 ? -29.125 2.99 0.192 1 93.12 102 VAL A CA 1
ATOM 810 C C . VAL A 1 102 ? -29.438 1.99 -0.916 1 93.12 102 VAL A C 1
ATOM 812 O O . VAL A 1 102 ? -29.031 0.826 -0.846 1 93.12 102 VAL A O 1
ATOM 815 N N . GLY A 1 103 ? -30.125 2.426 -1.906 1 94.31 103 GLY A N 1
ATOM 816 C CA . GLY A 1 103 ? -30.453 1.578 -3.043 1 94.31 103 GLY A CA 1
ATOM 817 C C . GLY A 1 103 ? -29.219 1.051 -3.766 1 94.31 103 GLY A C 1
ATOM 818 O O . GLY A 1 103 ? -29.156 -0.128 -4.121 1 94.31 103 GLY A O 1
ATOM 819 N N . GLU A 1 104 ? -28.25 1.892 -3.977 1 94.75 104 GLU A N 1
ATOM 820 C CA . GLU A 1 104 ? -27.016 1.5 -4.625 1 94.75 104 GLU A CA 1
ATOM 821 C C . GLU A 1 104 ? -26.25 0.473 -3.787 1 94.75 104 GLU A C 1
ATOM 823 O O . GLU A 1 104 ? -25.703 -0.49 -4.324 1 94.75 104 GLU A O 1
ATOM 828 N N . LEU A 1 105 ? -26.203 0.71 -2.471 1 95.62 105 LEU A N 1
ATOM 829 C CA . LEU A 1 105 ? -25.5 -0.204 -1.572 1 95.62 105 LEU A CA 1
ATOM 830 C C . LEU A 1 105 ? -26.203 -1.562 -1.536 1 95.62 105 LEU A C 1
ATOM 832 O O . LEU A 1 105 ? -25.531 -2.602 -1.507 1 95.62 105 LEU A O 1
ATOM 836 N N . ARG A 1 106 ? -27.5 -1.559 -1.605 1 94.56 106 ARG A N 1
ATOM 837 C CA . ARG A 1 106 ? -28.266 -2.803 -1.646 1 94.56 106 ARG A CA 1
ATOM 838 C C . ARG A 1 106 ? -28 -3.561 -2.945 1 94.56 106 ARG A C 1
ATOM 840 O O . ARG A 1 106 ? -27.953 -4.793 -2.949 1 94.56 106 ARG A O 1
ATOM 847 N N . LYS A 1 107 ? -27.938 -2.85 -3.973 1 94.94 107 LYS A N 1
ATOM 848 C CA . LYS A 1 107 ? -27.641 -3.471 -5.262 1 94.94 107 LYS A CA 1
ATOM 849 C C . LYS A 1 107 ? -26.25 -4.102 -5.262 1 94.94 107 LYS A C 1
ATOM 851 O O . LYS A 1 107 ? -26.062 -5.191 -5.801 1 94.94 107 LYS A O 1
ATOM 856 N N . LYS A 1 108 ? -25.297 -3.473 -4.645 1 93.94 108 LYS A N 1
ATOM 857 C CA . LYS A 1 108 ? -23.906 -3.908 -4.652 1 93.94 108 LYS A CA 1
ATOM 858 C C . LYS A 1 108 ? -23.688 -5.078 -3.697 1 93.94 108 LYS A C 1
ATOM 860 O O . LYS A 1 108 ? -22.922 -5.996 -3.994 1 93.94 108 LYS A O 1
ATOM 865 N N . PHE A 1 109 ? -24.406 -5.043 -2.514 1 96.19 109 PHE A N 1
ATOM 866 C CA . PHE A 1 109 ? -24.031 -5.98 -1.463 1 96.19 109 PHE A CA 1
ATOM 867 C C . PHE A 1 109 ? -25.172 -6.918 -1.13 1 96.19 109 PHE A C 1
ATOM 869 O O . PHE A 1 109 ? -25.016 -7.871 -0.365 1 96.19 109 PHE A O 1
ATOM 876 N N . GLY A 1 110 ? -26.344 -6.625 -1.728 1 93.88 110 GLY A N 1
ATOM 877 C CA . GLY A 1 110 ? -27.5 -7.488 -1.565 1 93.88 110 GLY A CA 1
ATOM 878 C C . GLY A 1 110 ? -27.906 -7.684 -0.116 1 93.88 110 GLY A C 1
ATOM 879 O O . GLY A 1 110 ? -28.047 -6.715 0.632 1 93.88 110 GLY A O 1
ATOM 880 N N . LYS A 1 111 ? -28.062 -8.961 0.276 1 93.06 111 LYS A N 1
ATOM 881 C CA . LYS A 1 111 ? -28.531 -9.297 1.617 1 93.06 111 LYS A CA 1
ATOM 882 C C . LYS A 1 111 ? -27.453 -9.016 2.662 1 93.06 111 LYS A C 1
ATOM 884 O O . LYS A 1 111 ? -27.75 -8.938 3.857 1 93.06 111 LYS A O 1
ATOM 889 N N . GLN A 1 112 ? -26.328 -8.859 2.191 1 94.94 112 GLN A N 1
ATOM 890 C CA . GLN A 1 112 ? -25.219 -8.656 3.121 1 94.94 112 GLN A CA 1
ATOM 891 C C . GLN A 1 112 ? -25.156 -7.203 3.596 1 94.94 112 GLN A C 1
ATOM 893 O O . GLN A 1 112 ? -24.406 -6.875 4.512 1 94.94 112 GLN A O 1
ATOM 898 N N . PHE A 1 113 ? -26 -6.41 2.807 1 93 113 PHE A N 1
ATOM 899 C CA . PHE A 1 113 ? -26.188 -5.059 3.312 1 93 113 PHE A CA 1
ATOM 900 C C . PHE A 1 113 ? -27.094 -5.066 4.543 1 93 113 PHE A C 1
ATOM 902 O O . PHE A 1 113 ? -28.234 -4.625 4.48 1 93 113 PHE A O 1
ATOM 909 N N . SER A 1 114 ? -26.562 -5.48 5.688 1 93.94 114 SER A N 1
ATOM 910 C CA . SER A 1 114 ? -27.25 -5.668 6.965 1 93.94 114 SER A CA 1
ATOM 911 C C . SER A 1 114 ? -26.875 -4.578 7.961 1 93.94 114 SER A C 1
ATOM 913 O O . SER A 1 114 ? -25.859 -3.887 7.781 1 93.94 114 SER A O 1
ATOM 915 N N . PRO A 1 115 ? -27.672 -4.441 8.984 1 93.38 115 PRO A N 1
ATOM 916 C CA . PRO A 1 115 ? -27.359 -3.426 9.992 1 93.38 115 PRO A CA 1
ATOM 917 C C . PRO A 1 115 ? -25.984 -3.629 10.625 1 93.38 115 PRO A C 1
ATOM 919 O O . PRO A 1 115 ? -25.266 -2.654 10.891 1 93.38 115 PRO A O 1
ATOM 922 N N . LEU A 1 116 ? -25.562 -4.812 10.797 1 94.62 116 LEU A N 1
ATOM 923 C CA . LEU A 1 116 ? -24.266 -5.109 11.398 1 94.62 116 LEU A CA 1
ATOM 924 C C . LEU A 1 116 ? -23.125 -4.684 10.469 1 94.62 116 LEU A C 1
ATOM 926 O O . LEU A 1 116 ? -22.188 -4.031 10.906 1 94.62 116 LEU A O 1
ATOM 930 N N . ASN A 1 117 ? -23.266 -5.035 9.219 1 96.25 117 ASN A N 1
ATOM 931 C CA . ASN A 1 117 ? -22.219 -4.691 8.258 1 96.25 117 ASN A CA 1
ATOM 932 C C . ASN A 1 117 ? -22.172 -3.186 8 1 96.25 117 ASN A C 1
ATOM 934 O O . ASN A 1 117 ? -21.094 -2.627 7.773 1 96.25 117 ASN A O 1
ATOM 938 N N . ILE A 1 118 ? -23.312 -2.561 8.07 1 93.88 118 ILE A N 1
ATOM 939 C CA . ILE A 1 118 ? -23.391 -1.112 7.902 1 93.88 118 ILE A CA 1
ATOM 940 C C . ILE A 1 118 ? -22.672 -0.43 9.07 1 93.88 118 ILE A C 1
ATOM 942 O O . ILE A 1 118 ? -21.828 0.449 8.859 1 93.88 118 ILE A O 1
ATOM 946 N N . LYS A 1 119 ? -22.969 -0.851 10.227 1 94.88 119 LYS A N 1
ATOM 947 C CA . LYS A 1 119 ? -22.344 -0.295 11.422 1 94.88 119 LYS A CA 1
ATOM 948 C C . LYS A 1 119 ? -20.828 -0.453 11.367 1 94.88 119 LYS A C 1
ATOM 950 O O . LYS A 1 119 ? -20.078 0.496 11.633 1 94.88 119 LYS A O 1
ATOM 955 N N . ARG A 1 120 ? -20.391 -1.596 10.984 1 96 120 ARG A N 1
ATOM 956 C CA . ARG A 1 120 ? -18.953 -1.867 10.898 1 96 120 ARG A CA 1
ATOM 957 C C . ARG A 1 120 ? -18.297 -1.002 9.828 1 96 120 ARG A C 1
ATOM 959 O O . ARG A 1 120 ? -17.172 -0.511 10.023 1 96 120 ARG A O 1
ATOM 966 N N . SER A 1 121 ? -18.984 -0.835 8.711 1 95.44 121 SER A N 1
ATOM 967 C CA . SER A 1 121 ? -18.453 -0.022 7.625 1 95.44 121 SER A CA 1
ATOM 968 C C . SER A 1 121 ? -18.297 1.435 8.047 1 95.44 121 SER A C 1
ATOM 970 O O . SER A 1 121 ? -17.312 2.092 7.672 1 95.44 121 SER A O 1
ATOM 972 N N . VAL A 1 122 ? -19.203 1.881 8.844 1 92.12 122 VAL A N 1
ATOM 973 C CA . VAL A 1 122 ? -19.172 3.248 9.352 1 92.12 122 VAL A CA 1
ATOM 974 C C . VAL A 1 122 ? -18.047 3.381 10.391 1 92.12 122 VAL A C 1
ATOM 976 O O . VAL A 1 122 ? -17.281 4.344 10.367 1 92.12 122 VAL A O 1
ATOM 979 N N . GLU A 1 123 ? -17.906 2.398 11.227 1 91.06 123 GLU A N 1
ATOM 980 C CA . GLU A 1 123 ? -16.875 2.391 12.25 1 91.06 123 GLU A CA 1
ATOM 981 C C . GLU A 1 123 ? -15.477 2.381 11.617 1 91.06 123 GLU A C 1
ATOM 983 O O . GLU A 1 123 ? -14.555 3.008 12.141 1 91.06 123 GLU A O 1
ATOM 988 N N . LEU A 1 124 ? -15.383 1.738 10.461 1 91.75 124 LEU A N 1
ATOM 989 C CA . LEU A 1 124 ? -14.102 1.625 9.773 1 91.75 124 LEU A CA 1
ATOM 990 C C . LEU A 1 124 ? -13.844 2.848 8.898 1 91.75 124 LEU A C 1
ATOM 992 O O . LEU A 1 124 ? -12.766 2.984 8.312 1 91.75 124 LEU A O 1
ATOM 996 N N . GLY A 1 125 ? -14.906 3.691 8.812 1 87.81 125 GLY A N 1
ATOM 997 C CA . GLY A 1 125 ? -14.766 4.898 8.016 1 87.81 125 GLY A CA 1
ATOM 998 C C . GLY A 1 125 ? -14.938 4.66 6.531 1 87.81 125 GLY A C 1
ATOM 999 O O . GLY A 1 125 ? -14.586 5.508 5.715 1 87.81 125 GLY A O 1
ATOM 1000 N N . LEU A 1 126 ? -15.391 3.527 6.16 1 93.12 126 LEU A N 1
ATOM 1001 C CA . LEU A 1 126 ? -15.625 3.199 4.758 1 93.12 126 LEU A CA 1
ATOM 1002 C C . LEU A 1 126 ? -16.891 3.869 4.246 1 93.12 126 LEU A C 1
ATOM 1004 O O . LEU A 1 126 ? -17.016 4.145 3.051 1 93.12 126 LEU A O 1
ATOM 1008 N N . LEU A 1 127 ? -17.844 4.094 5.156 1 92.81 127 LEU A N 1
ATOM 1009 C CA . LEU A 1 127 ? -19.078 4.836 4.906 1 92.81 127 LEU A CA 1
ATOM 1010 C C . LEU A 1 127 ? -19.312 5.883 5.988 1 92.81 127 LEU A C 1
ATOM 1012 O O . LEU A 1 127 ? -18.922 5.684 7.145 1 92.81 127 LEU A O 1
ATOM 1016 N N . GLU A 1 128 ? -19.797 6.945 5.504 1 89.25 128 GLU A N 1
ATOM 1017 C CA . GLU A 1 128 ? -20.266 7.98 6.422 1 89.25 128 GLU A CA 1
ATOM 1018 C C . GLU A 1 128 ? -21.75 8.266 6.23 1 89.25 128 GLU A C 1
ATOM 1020 O O . GLU A 1 128 ? -22.203 8.508 5.109 1 89.25 128 GLU A O 1
ATOM 1025 N N . ARG A 1 129 ? -22.484 8.273 7.309 1 88.44 129 ARG A N 1
ATOM 1026 C CA . ARG A 1 129 ? -23.922 8.531 7.215 1 88.44 129 ARG A CA 1
ATOM 1027 C C . ARG A 1 129 ? -24.203 10.023 7.062 1 88.44 129 ARG A C 1
ATOM 1029 O O . ARG A 1 129 ? -23.625 10.844 7.781 1 88.44 129 ARG A O 1
ATOM 1036 N N . ARG A 1 130 ? -24.906 10.305 6.055 1 84.12 130 ARG A N 1
ATOM 1037 C CA . ARG A 1 130 ? -25.375 11.664 5.816 1 84.12 130 ARG A CA 1
ATOM 1038 C C . ARG A 1 130 ? -26.875 11.703 5.609 1 84.12 130 ARG A C 1
ATOM 1040 O O . ARG A 1 130 ? -27.359 11.602 4.48 1 84.12 130 ARG A O 1
ATOM 1047 N N . GLY A 1 131 ? -27.625 11.914 6.754 1 84.06 131 GLY A N 1
ATOM 1048 C CA . GLY A 1 131 ? -29.078 11.852 6.652 1 84.06 131 GLY A CA 1
ATOM 1049 C C . GLY A 1 131 ? -29.578 10.477 6.25 1 84.06 131 GLY A C 1
ATOM 1050 O O . GLY A 1 131 ? -29.312 9.484 6.926 1 84.06 131 GLY A O 1
ATOM 1051 N N . ARG A 1 132 ? -30.266 10.43 5.09 1 85.5 132 ARG A N 1
ATOM 1052 C CA . ARG A 1 132 ? -30.812 9.172 4.605 1 85.5 132 ARG A CA 1
ATOM 1053 C C . ARG A 1 132 ? -29.891 8.508 3.594 1 85.5 132 ARG A C 1
ATOM 1055 O O . ARG A 1 132 ? -30.219 7.473 3.016 1 85.5 132 ARG A O 1
ATOM 1062 N N . SER A 1 133 ? -28.766 9.133 3.414 1 89.06 133 SER A N 1
ATOM 1063 C CA . SER A 1 133 ? -27.797 8.602 2.463 1 89.06 133 SER A CA 1
ATOM 1064 C C . SER A 1 133 ? -26.422 8.406 3.113 1 89.06 133 SER A C 1
ATOM 1066 O O . SER A 1 133 ? -26.297 8.523 4.332 1 89.06 133 SER A O 1
ATOM 1068 N N . PHE A 1 134 ? -25.609 7.832 2.338 1 92.38 134 PHE A N 1
ATOM 1069 C CA . PHE A 1 134 ? -24.234 7.617 2.799 1 92.38 134 PHE A CA 1
ATOM 1070 C C . PHE A 1 134 ? -23.234 8.32 1.886 1 92.38 134 PHE A C 1
ATOM 1072 O O . PHE A 1 134 ? -23.578 8.711 0.768 1 92.38 134 PHE A O 1
ATOM 1079 N N . VAL A 1 135 ? -22.141 8.664 2.424 1 90.94 135 VAL A N 1
ATOM 1080 C CA . VAL A 1 135 ? -21 9.117 1.656 1 90.94 135 VAL A CA 1
ATOM 1081 C C . VAL A 1 135 ? -19.844 8.125 1.814 1 90.94 135 VAL A C 1
ATOM 1083 O O . VAL A 1 135 ? -19.578 7.641 2.918 1 90.94 135 VAL A O 1
ATOM 1086 N N . SER A 1 136 ? -19.297 7.742 0.712 1 92.12 136 SER A N 1
ATOM 1087 C CA . SER A 1 136 ? -18.062 6.957 0.746 1 92.12 136 SER A CA 1
ATOM 1088 C C . SER A 1 136 ? -16.828 7.848 0.624 1 92.12 136 SER A C 1
ATOM 1090 O O . SER A 1 136 ? -16.594 8.445 -0.429 1 92.12 136 SER A O 1
ATOM 1092 N N . PRO A 1 137 ? -16.094 7.93 1.685 1 84.75 137 PRO A N 1
ATOM 1093 C CA . PRO A 1 137 ? -14.875 8.742 1.595 1 84.75 137 PRO A CA 1
ATOM 1094 C C . PRO A 1 137 ? -13.891 8.211 0.552 1 84.75 137 PRO A C 1
ATOM 1096 O O . PRO A 1 137 ? -13.125 8.984 -0.031 1 84.75 137 PRO A O 1
ATOM 1099 N N . SER A 1 138 ? -13.852 6.938 0.354 1 87.69 138 SER A N 1
ATOM 1100 C CA . SER A 1 138 ? -13.008 6.297 -0.649 1 87.69 138 SER A CA 1
ATOM 1101 C C . SER A 1 138 ? -13.828 5.387 -1.562 1 87.69 138 SER A C 1
ATOM 1103 O O . SER A 1 138 ? -13.906 4.18 -1.331 1 87.69 138 SER A O 1
ATOM 1105 N N . PRO A 1 139 ? -14.336 5.949 -2.646 1 90.94 139 PRO A N 1
ATOM 1106 C CA . PRO A 1 139 ? -15.133 5.16 -3.588 1 90.94 139 PRO A CA 1
ATOM 1107 C C . PRO A 1 139 ? -14.383 3.955 -4.141 1 90.94 139 PRO A C 1
ATOM 1109 O O . PRO A 1 139 ? -14.977 2.9 -4.371 1 90.94 139 PRO A O 1
ATOM 1112 N N . GLN A 1 140 ? -13.07 4.121 -4.293 1 88.69 140 GLN A N 1
ATOM 1113 C CA . GLN A 1 140 ? -12.273 3.016 -4.812 1 88.69 140 GLN A CA 1
ATOM 1114 C C . GLN A 1 140 ? -12.266 1.841 -3.838 1 88.69 140 GLN A C 1
ATOM 1116 O O . GLN A 1 140 ? -12.344 0.683 -4.254 1 88.69 140 GLN A O 1
ATOM 1121 N N . LEU A 1 141 ? -12.164 2.117 -2.543 1 91.69 141 LEU A N 1
ATOM 1122 C CA . LEU A 1 141 ? -12.211 1.058 -1.543 1 91.69 141 LEU A CA 1
ATOM 1123 C C . LEU A 1 141 ? -13.586 0.394 -1.514 1 91.69 141 LEU A C 1
ATOM 1125 O O . LEU A 1 141 ? -13.688 -0.829 -1.393 1 91.69 141 LEU A O 1
ATOM 1129 N N . LEU A 1 142 ? -14.609 1.226 -1.606 1 93.31 142 LEU A N 1
ATOM 1130 C CA . LEU A 1 142 ? -15.969 0.7 -1.632 1 93.31 142 LEU A CA 1
ATOM 1131 C C . LEU A 1 142 ? -16.188 -0.215 -2.834 1 93.31 142 LEU A C 1
ATOM 1133 O O . LEU A 1 142 ? -16.734 -1.308 -2.699 1 93.31 142 LEU A O 1
ATOM 1137 N N . ASP A 1 143 ? -15.703 0.239 -3.971 1 91.69 143 ASP A N 1
ATOM 1138 C CA . ASP A 1 143 ? -15.844 -0.536 -5.199 1 91.69 143 ASP A CA 1
ATOM 1139 C C . ASP A 1 143 ? -15.031 -1.823 -5.137 1 91.69 143 ASP A C 1
ATOM 1141 O O . ASP A 1 143 ? -15.477 -2.873 -5.605 1 91.69 143 ASP A O 1
ATOM 1145 N N . ALA A 1 144 ? -13.859 -1.719 -4.59 1 92.25 144 ALA A N 1
ATOM 1146 C CA . ALA A 1 144 ? -13.039 -2.914 -4.418 1 92.25 144 ALA A CA 1
ATOM 1147 C C . ALA A 1 144 ? -13.742 -3.941 -3.535 1 92.25 144 ALA A C 1
ATOM 1149 O O . ALA A 1 144 ? -13.734 -5.137 -3.838 1 92.25 144 ALA A O 1
ATOM 1150 N N . GLY A 1 145 ? -14.344 -3.482 -2.43 1 94.06 145 GLY A N 1
ATOM 1151 C CA . GLY A 1 145 ? -15.109 -4.371 -1.566 1 94.06 145 GLY A CA 1
ATOM 1152 C C . GLY A 1 145 ? -16.281 -5.02 -2.268 1 94.06 145 GLY A C 1
ATOM 1153 O O . GLY A 1 145 ? -16.516 -6.223 -2.119 1 94.06 145 GLY A O 1
ATOM 1154 N N . ALA A 1 146 ? -17 -4.223 -3.084 1 94.75 146 ALA A N 1
ATOM 1155 C CA . ALA A 1 146 ? -18.141 -4.734 -3.828 1 94.75 146 ALA A CA 1
ATOM 1156 C C . ALA A 1 146 ? -17.719 -5.812 -4.82 1 94.75 146 ALA A C 1
ATOM 1158 O O . ALA A 1 146 ? -18.422 -6.805 -5.016 1 94.75 146 ALA A O 1
ATOM 1159 N N . GLU A 1 147 ? -16.609 -5.582 -5.418 1 92.75 147 GLU A N 1
ATOM 1160 C CA . GLU A 1 147 ? -16.109 -6.559 -6.379 1 92.75 147 GLU A CA 1
ATOM 1161 C C . GLU A 1 147 ? -15.781 -7.883 -5.695 1 92.75 147 GLU A C 1
ATOM 1163 O O . GLU A 1 147 ? -16.062 -8.953 -6.234 1 92.75 147 GLU A O 1
ATOM 1168 N N . LEU A 1 148 ? -15.148 -7.852 -4.535 1 92.81 148 LEU A N 1
ATOM 1169 C CA . LEU A 1 148 ? -14.844 -9.078 -3.805 1 92.81 148 LEU A CA 1
ATOM 1170 C C . LEU A 1 148 ? -16.125 -9.812 -3.42 1 92.81 148 LEU A C 1
ATOM 1172 O O . LEU A 1 148 ? -16.188 -11.039 -3.521 1 92.81 148 LEU A O 1
ATOM 1176 N N . VAL A 1 149 ? -17.125 -9.07 -3.025 1 94.81 149 VAL A N 1
ATOM 1177 C CA . VAL A 1 149 ? -18.406 -9.672 -2.666 1 94.81 149 VAL A CA 1
ATOM 1178 C C . VAL A 1 149 ? -19.031 -10.328 -3.895 1 94.81 149 VAL A C 1
ATOM 1180 O O . VAL A 1 149 ? -19.578 -11.43 -3.805 1 94.81 149 VAL A O 1
ATOM 1183 N N . SER A 1 150 ? -18.969 -9.664 -5.043 1 91.69 150 SER A N 1
ATOM 1184 C CA . SER A 1 150 ? -19.516 -10.211 -6.277 1 91.69 150 SER A CA 1
ATOM 1185 C C . SER A 1 150 ? -18.812 -11.5 -6.676 1 91.69 150 SER A C 1
ATOM 1187 O O . SER A 1 150 ? -19.406 -12.336 -7.371 1 91.69 150 SER A O 1
ATOM 1189 N N . LEU A 1 151 ? -17.578 -11.664 -6.141 1 88.38 151 LEU A N 1
ATOM 1190 C CA . LEU A 1 151 ? -16.812 -12.867 -6.445 1 88.38 151 LEU A CA 1
ATOM 1191 C C . LEU A 1 151 ? -17.094 -13.969 -5.43 1 88.38 151 LEU A C 1
ATOM 1193 O O . LEU A 1 151 ? -16.562 -15.07 -5.539 1 88.38 151 LEU A O 1
ATOM 1197 N N . GLY A 1 152 ? -17.891 -13.609 -4.371 1 90.75 152 GLY A N 1
ATOM 1198 C CA . GLY A 1 152 ? -18.344 -14.648 -3.457 1 90.75 152 GLY A CA 1
ATOM 1199 C C . GLY A 1 152 ? -17.75 -14.516 -2.066 1 90.75 152 GLY A C 1
ATOM 1200 O O . GLY A 1 152 ? -18 -15.359 -1.198 1 90.75 152 GLY A O 1
ATOM 1201 N N . VAL A 1 153 ? -16.953 -13.555 -1.828 1 93.31 153 VAL A N 1
ATOM 1202 C CA . VAL A 1 153 ? -16.391 -13.336 -0.5 1 93.31 153 VAL A CA 1
ATOM 1203 C C . VAL A 1 153 ? -17.438 -12.695 0.41 1 93.31 153 VAL A C 1
ATOM 1205 O O . VAL A 1 153 ? -18.062 -11.688 0.049 1 93.31 153 VAL A O 1
ATOM 1208 N N . PRO A 1 154 ? -17.656 -13.289 1.559 1 95.88 154 PRO A N 1
ATOM 1209 C CA . PRO A 1 154 ? -18.609 -12.664 2.482 1 95.88 154 PRO A CA 1
ATOM 1210 C C . PRO A 1 154 ? -18.203 -11.25 2.889 1 95.88 154 PRO A C 1
ATOM 1212 O O . PRO A 1 154 ? -17.016 -10.984 3.094 1 95.88 154 PRO A O 1
ATOM 1215 N N . LEU A 1 155 ? -19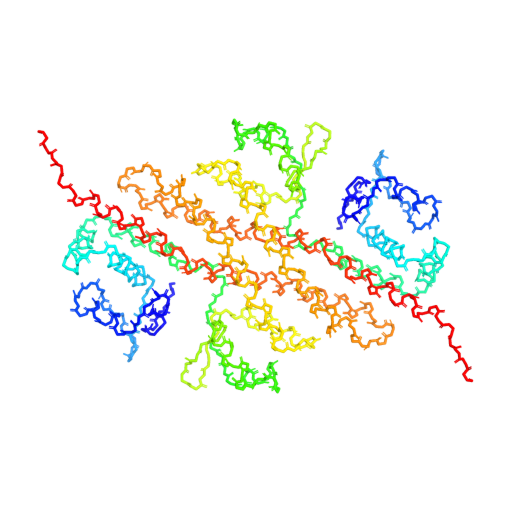.172 -10.344 2.984 1 96.56 155 LEU A N 1
ATOM 1216 C CA . LEU A 1 155 ? -18.891 -8.938 3.256 1 96.56 155 LEU A CA 1
ATOM 1217 C C . LEU A 1 155 ? -18.172 -8.781 4.586 1 96.56 155 LEU A C 1
ATOM 1219 O O . LEU A 1 155 ? -17.297 -7.914 4.723 1 96.56 155 LEU A O 1
ATOM 1223 N N . ASN A 1 156 ? -18.547 -9.562 5.547 1 95.69 156 ASN A N 1
ATOM 1224 C CA . ASN A 1 156 ? -17.859 -9.461 6.836 1 95.69 156 ASN A CA 1
ATOM 1225 C C . ASN A 1 156 ? -16.375 -9.75 6.715 1 95.69 156 ASN A C 1
ATOM 1227 O O . ASN A 1 156 ? -15.555 -9.117 7.383 1 95.69 156 ASN A O 1
ATOM 1231 N N . GLU A 1 157 ? -15.945 -10.672 5.852 1 95.56 157 GLU A N 1
ATOM 1232 C CA . GLU A 1 157 ? -14.539 -10.977 5.633 1 95.56 157 GLU A CA 1
ATOM 1233 C C . GLU A 1 157 ? -13.859 -9.883 4.812 1 95.56 157 GLU A C 1
ATOM 1235 O O . GLU A 1 157 ? -12.672 -9.609 5 1 95.56 157 GLU A O 1
ATOM 1240 N N . VAL A 1 158 ? -14.648 -9.305 3.908 1 96.31 158 VAL A N 1
ATOM 1241 C CA . VAL A 1 158 ? -14.141 -8.172 3.152 1 96.31 158 VAL A CA 1
ATOM 1242 C C . VAL A 1 158 ? -13.828 -7.016 4.102 1 96.31 158 VAL A C 1
ATOM 1244 O O . VAL A 1 158 ? -12.781 -6.371 3.98 1 96.31 158 VAL A O 1
ATOM 1247 N N . LEU A 1 159 ? -14.711 -6.781 5.055 1 96.56 159 LEU A N 1
ATOM 1248 C CA . LEU A 1 159 ? -14.508 -5.715 6.031 1 96.56 159 LEU A CA 1
ATOM 1249 C C . LEU A 1 159 ? -13.32 -6.023 6.93 1 96.56 159 LEU A C 1
ATOM 1251 O O . LEU A 1 159 ? -12.562 -5.121 7.301 1 96.56 159 LEU A O 1
ATOM 1255 N N . ASP A 1 160 ? -13.109 -7.293 7.273 1 95.75 160 ASP A N 1
ATOM 1256 C CA . ASP A 1 160 ? -11.93 -7.699 8.031 1 95.75 160 ASP A CA 1
ATOM 1257 C C . ASP A 1 160 ? -10.648 -7.379 7.266 1 95.75 160 ASP A C 1
ATOM 1259 O O . ASP A 1 160 ? -9.672 -6.898 7.848 1 95.75 160 ASP A O 1
ATOM 1263 N N . LEU A 1 161 ? -10.664 -7.672 5.996 1 95.06 161 LEU A N 1
ATOM 1264 C CA . LEU A 1 161 ? -9.523 -7.418 5.125 1 95.06 161 LEU A CA 1
ATOM 1265 C C . LEU A 1 161 ? -9.234 -5.922 5.031 1 95.06 161 LEU A C 1
ATOM 1267 O O . LEU A 1 161 ? -8.078 -5.5 5.113 1 95.06 161 LEU A O 1
ATOM 1271 N N . ALA A 1 162 ? -10.289 -5.129 4.895 1 95.5 162 ALA A N 1
ATOM 1272 C CA . ALA A 1 162 ? -10.141 -3.676 4.816 1 95.5 162 ALA A CA 1
ATOM 1273 C C . ALA A 1 162 ? -9.539 -3.117 6.105 1 95.5 162 ALA A C 1
ATOM 1275 O O . ALA A 1 162 ? -8.68 -2.232 6.066 1 95.5 162 ALA A O 1
ATOM 1276 N N . GLU A 1 163 ? -10.039 -3.621 7.176 1 95.94 163 GLU A N 1
ATOM 1277 C CA . GLU A 1 163 ? -9.531 -3.186 8.477 1 95.94 163 GLU A CA 1
ATOM 1278 C C . GLU A 1 163 ? -8.047 -3.52 8.625 1 95.94 163 GLU A C 1
ATOM 1280 O O . GLU A 1 163 ? -7.262 -2.682 9.07 1 95.94 163 GLU A O 1
ATOM 1285 N N . GLN A 1 164 ? -7.684 -4.715 8.305 1 95.75 164 GLN A N 1
ATOM 1286 C CA . GLN A 1 164 ? -6.289 -5.133 8.406 1 95.75 164 GLN A CA 1
ATOM 1287 C C . GLN A 1 164 ? -5.402 -4.316 7.477 1 95.75 164 GLN A C 1
ATOM 1289 O O . GLN A 1 164 ? -4.301 -3.912 7.855 1 95.75 164 GLN A O 1
ATOM 1294 N N . LEU A 1 165 ? -5.855 -4.137 6.27 1 95.75 165 LEU A N 1
ATOM 1295 C CA . LEU A 1 165 ? -5.129 -3.314 5.305 1 95.75 165 LEU A CA 1
ATOM 1296 C C . LEU A 1 165 ? -4.852 -1.929 5.879 1 95.75 165 LEU A C 1
ATOM 1298 O O . LEU A 1 165 ? -3.715 -1.45 5.828 1 95.75 165 LEU A O 1
ATOM 1302 N N . GLN A 1 166 ? -5.875 -1.3 6.402 1 94.06 166 GLN A N 1
ATOM 1303 C CA . GLN A 1 166 ? -5.711 0.037 6.965 1 94.06 166 GLN A CA 1
ATOM 1304 C C . GLN A 1 166 ? -4.723 0.026 8.125 1 94.06 166 GLN A C 1
ATOM 1306 O O . GLN A 1 166 ? -3.877 0.917 8.242 1 94.06 166 GLN A O 1
ATOM 1311 N N . LYS A 1 167 ? -4.84 -0.962 8.969 1 94.44 167 LYS A N 1
ATOM 1312 C CA . LYS A 1 167 ? -3.951 -1.072 10.125 1 94.44 167 LYS A CA 1
ATOM 1313 C C . LYS A 1 167 ? -2.494 -1.197 9.688 1 94.44 167 LYS A C 1
ATOM 1315 O O . LYS A 1 167 ? -1.615 -0.536 10.242 1 94.44 167 LYS A O 1
ATOM 1320 N N . ASP A 1 168 ? -2.266 -2.023 8.719 1 95.5 168 ASP A N 1
ATOM 1321 C CA . ASP A 1 168 ? -0.903 -2.252 8.242 1 95.5 168 ASP A CA 1
ATOM 1322 C C . ASP A 1 168 ? -0.339 -1.005 7.566 1 95.5 168 ASP A C 1
ATOM 1324 O O . ASP A 1 168 ? 0.829 -0.662 7.762 1 95.5 168 ASP A O 1
ATOM 1328 N N . ILE A 1 169 ? -1.163 -0.323 6.809 1 94.06 169 ILE A N 1
ATOM 1329 C CA . ILE A 1 169 ? -0.722 0.897 6.141 1 94.06 169 ILE A CA 1
ATOM 1330 C C . ILE A 1 169 ? -0.501 2 7.172 1 94.06 169 ILE A C 1
ATOM 1332 O O . ILE A 1 169 ? 0.454 2.773 7.07 1 94.06 169 ILE A O 1
ATOM 1336 N N . ASP A 1 170 ? -1.38 2.047 8.188 1 90.81 170 ASP A N 1
ATOM 1337 C CA . ASP A 1 170 ? -1.196 3.004 9.273 1 90.81 170 ASP A CA 1
ATOM 1338 C C . ASP A 1 170 ? 0.142 2.789 9.977 1 90.81 170 ASP A C 1
ATOM 1340 O O . ASP A 1 170 ? 0.828 3.754 10.32 1 90.81 170 ASP A O 1
ATOM 1344 N N . HIS A 1 171 ? 0.459 1.591 10.164 1 93.06 171 HIS A N 1
ATOM 1345 C CA . HIS A 1 171 ? 1.703 1.247 10.844 1 93.06 171 HIS A CA 1
ATOM 1346 C C . HIS A 1 171 ? 2.912 1.784 10.086 1 93.06 171 HIS A C 1
ATOM 1348 O O . HIS A 1 171 ? 3.779 2.436 10.672 1 93.06 171 HIS A O 1
ATOM 1354 N N . VAL A 1 172 ? 2.971 1.595 8.789 1 92.06 172 VAL A N 1
ATOM 1355 C CA . VAL A 1 172 ? 4.094 2.053 7.977 1 92.06 172 VAL A CA 1
ATOM 1356 C C . VAL A 1 172 ? 4.086 3.578 7.895 1 92.06 172 VAL A C 1
ATOM 1358 O O . VAL A 1 172 ? 5.145 4.211 7.934 1 92.06 172 VAL A O 1
ATOM 1361 N N . ALA A 1 173 ? 2.912 4.145 7.793 1 89.94 173 ALA A N 1
ATOM 1362 C CA . ALA A 1 173 ? 2.787 5.598 7.738 1 89.94 173 ALA A CA 1
ATOM 1363 C C . ALA A 1 173 ? 3.35 6.242 9 1 89.94 173 ALA A C 1
ATOM 1365 O O . ALA A 1 173 ? 4.039 7.262 8.938 1 89.94 173 ALA A O 1
ATOM 1366 N N . GLU A 1 174 ? 3.068 5.66 10.102 1 86 174 GLU A N 1
ATOM 1367 C CA . GLU A 1 174 ? 3.555 6.18 11.375 1 86 174 GLU A CA 1
ATOM 1368 C C . GLU A 1 174 ? 5.078 6.156 11.438 1 86 174 GLU A C 1
ATOM 1370 O O . GLU A 1 174 ? 5.703 7.109 11.914 1 86 174 GLU A O 1
ATOM 1375 N N . ILE A 1 175 ? 5.645 5.09 11 1 89.12 175 ILE A N 1
ATOM 1376 C CA . ILE A 1 175 ? 7.098 4.969 11.008 1 89.12 175 ILE A CA 1
ATOM 1377 C C . ILE A 1 175 ? 7.703 5.996 10.055 1 89.12 175 ILE A C 1
ATOM 1379 O O . ILE A 1 175 ? 8.688 6.664 10.391 1 89.12 175 ILE A O 1
ATOM 1383 N N . LEU A 1 176 ? 7.141 6.109 8.867 1 90.31 176 LEU A N 1
ATOM 1384 C CA . LEU A 1 176 ? 7.629 7.07 7.887 1 90.31 176 LEU A CA 1
ATOM 1385 C C . LEU A 1 176 ? 7.555 8.492 8.43 1 90.31 176 LEU A C 1
ATOM 1387 O O . LEU A 1 176 ? 8.508 9.266 8.289 1 90.31 176 LEU A O 1
ATOM 1391 N N . VAL A 1 177 ? 6.516 8.844 9.055 1 83.81 177 VAL A N 1
ATOM 1392 C CA . VAL A 1 177 ? 6.328 10.18 9.617 1 83.81 177 VAL A CA 1
ATOM 1393 C C . VAL A 1 177 ? 7.391 10.438 10.688 1 83.81 177 VAL A C 1
ATOM 1395 O O . VAL A 1 177 ? 7.945 11.539 10.766 1 83.81 177 VAL A O 1
ATOM 1398 N N . GLU A 1 178 ? 7.625 9.453 11.461 1 83.94 178 GLU A N 1
ATOM 1399 C CA . GLU A 1 178 ? 8.633 9.594 12.508 1 83.94 178 GLU A CA 1
ATOM 1400 C C . GLU A 1 178 ? 10.016 9.836 11.906 1 83.94 178 GLU A C 1
ATOM 1402 O O . GLU A 1 178 ? 10.781 10.664 12.398 1 83.94 178 GLU A O 1
ATOM 1407 N N . VAL A 1 179 ? 10.312 9.133 10.867 1 88.62 179 VAL A N 1
ATOM 1408 C CA . VAL A 1 179 ? 11.602 9.266 10.203 1 88.62 179 VAL A CA 1
ATOM 1409 C C . VAL A 1 179 ? 11.711 10.648 9.57 1 88.62 179 VAL A C 1
ATOM 1411 O O . VAL A 1 179 ? 12.75 11.312 9.695 1 88.62 179 VAL A O 1
ATOM 1414 N N . VAL A 1 180 ? 10.711 11.109 8.945 1 84.94 180 VAL A N 1
ATOM 1415 C CA . VAL A 1 180 ? 10.695 12.422 8.297 1 84.94 180 VAL A CA 1
ATOM 1416 C C . VAL A 1 180 ? 10.797 13.516 9.359 1 84.94 180 VAL A C 1
ATOM 1418 O O . VAL A 1 180 ? 11.539 14.484 9.188 1 84.94 180 VAL A O 1
ATOM 1421 N N . ARG A 1 181 ? 10.086 13.352 10.422 1 81.75 181 ARG A N 1
ATOM 1422 C CA . ARG A 1 181 ? 10.141 14.312 11.523 1 81.75 181 ARG A CA 1
ATOM 1423 C C . ARG A 1 181 ? 11.539 14.398 12.109 1 81.75 181 ARG A C 1
ATOM 1425 O O . ARG A 1 181 ? 12.07 15.5 12.312 1 81.75 181 ARG A O 1
ATOM 1432 N N . LYS A 1 182 ? 12.133 13.336 12.328 1 84.88 182 LYS A N 1
ATOM 1433 C CA . LYS A 1 182 ? 13.414 13.234 13.008 1 84.88 182 LYS A CA 1
ATOM 1434 C C . LYS A 1 182 ? 14.547 13.773 12.133 1 84.88 182 LYS A C 1
ATOM 1436 O O . LYS A 1 182 ? 15.453 14.445 12.633 1 84.88 182 LYS A O 1
ATOM 1441 N N . HIS A 1 183 ? 14.453 13.641 10.812 1 88.19 183 HIS A N 1
ATOM 1442 C CA . HIS A 1 183 ? 15.648 13.883 10.008 1 88.19 183 HIS A CA 1
ATOM 1443 C C . HIS A 1 183 ? 15.414 15.008 9 1 88.19 183 HIS A C 1
ATOM 1445 O O . HIS A 1 183 ? 16.375 15.594 8.492 1 88.19 183 HIS A O 1
ATOM 1451 N N . VAL A 1 184 ? 14.211 15.195 8.711 1 83.75 184 VAL A N 1
ATOM 1452 C CA . VAL A 1 184 ? 13.945 16.156 7.637 1 83.75 184 VAL A CA 1
ATOM 1453 C C . VAL A 1 184 ? 13.383 17.438 8.219 1 83.75 184 VAL A C 1
ATOM 1455 O O . VAL A 1 184 ? 13.883 18.531 7.922 1 83.75 184 VAL A O 1
ATOM 1458 N N . LEU A 1 185 ? 12.453 17.312 9.117 1 75.5 185 LEU A N 1
ATOM 1459 C CA . LEU A 1 185 ? 11.742 18.5 9.602 1 75.5 185 LEU A CA 1
ATOM 1460 C C . LEU A 1 185 ? 12.5 19.156 10.75 1 75.5 185 LEU A C 1
ATOM 1462 O O . LEU A 1 185 ? 12.195 20.281 11.125 1 75.5 185 LEU A O 1
ATOM 1466 N N . THR A 1 186 ? 13.484 18.453 11.273 1 71.75 186 THR A N 1
ATOM 1467 C CA . THR A 1 186 ? 14.25 19.031 12.375 1 71.75 186 THR A CA 1
ATOM 1468 C C . THR A 1 186 ? 15.492 19.75 11.852 1 71.75 186 THR A C 1
ATOM 1470 O O . THR A 1 186 ? 16.219 20.375 12.625 1 71.75 186 THR A O 1
ATOM 1473 N N . ARG A 1 187 ? 15.648 19.672 10.547 1 70.56 187 ARG A N 1
ATOM 1474 C CA . ARG A 1 187 ? 16.797 20.375 9.969 1 70.56 187 ARG A CA 1
ATOM 1475 C C . ARG A 1 187 ? 16.609 21.875 10.078 1 70.56 187 ARG A C 1
ATOM 1477 O O . ARG A 1 187 ? 15.523 22.406 9.844 1 70.56 187 ARG A O 1
ATOM 1484 N N . PRO A 1 188 ? 17.609 22.484 10.641 1 64.94 188 PRO A N 1
ATOM 1485 C CA . PRO A 1 188 ? 17.516 23.953 10.773 1 64.94 188 PRO A CA 1
ATOM 1486 C C . PRO A 1 188 ? 17.359 24.656 9.438 1 64.94 188 PRO A C 1
ATOM 1488 O O . PRO A 1 188 ? 18.094 24.375 8.492 1 64.94 188 PRO A O 1
ATOM 1491 N N . VAL A 1 189 ? 16.328 25.156 9.156 1 66.31 189 VAL A N 1
ATOM 1492 C CA . VAL A 1 189 ? 16.016 26 8 1 66.31 189 VAL A CA 1
ATOM 1493 C C . VAL A 1 189 ? 15.703 27.422 8.461 1 66.31 189 VAL A C 1
ATOM 1495 O O . VAL A 1 189 ? 15.117 27.625 9.531 1 66.31 189 VAL A O 1
ATOM 1498 N N . PRO A 1 190 ? 16.453 28.344 7.766 1 60.69 190 PRO A N 1
ATOM 1499 C CA . PRO A 1 190 ? 16.078 29.703 8.148 1 60.69 190 PRO A CA 1
ATOM 1500 C C . PRO A 1 190 ? 14.562 29.891 8.258 1 60.69 190 PRO A C 1
ATOM 1502 O O . PRO A 1 190 ? 13.812 29.266 7.504 1 60.69 190 PRO A O 1
ATOM 1505 N N . SER A 1 191 ? 14.164 30.516 9.281 1 57.94 191 SER A N 1
ATOM 1506 C CA . SER A 1 191 ? 12.766 30.656 9.664 1 57.94 191 SER A CA 1
ATOM 1507 C C . SER A 1 191 ? 11.891 31.031 8.469 1 57.94 191 SER A C 1
ATOM 1509 O O . SER A 1 191 ? 10.805 30.484 8.289 1 57.94 191 SER A O 1
ATOM 1511 N N . ASP A 1 192 ? 12.445 31.938 7.562 1 58.72 192 ASP A N 1
ATOM 1512 C CA . ASP A 1 192 ? 11.656 32.438 6.449 1 58.72 192 ASP A CA 1
ATOM 1513 C C . ASP A 1 192 ? 11.484 31.391 5.363 1 58.72 192 ASP A C 1
ATOM 1515 O O . ASP A 1 192 ? 10.586 31.5 4.523 1 58.72 192 ASP A O 1
ATOM 1519 N N . ASP A 1 193 ? 12.312 30.359 5.52 1 67.25 193 ASP A N 1
ATOM 1520 C CA . ASP A 1 193 ? 12.297 29.375 4.445 1 67.25 193 ASP A CA 1
ATOM 1521 C C . ASP A 1 193 ? 11.742 28.031 4.93 1 67.25 193 ASP A C 1
ATOM 1523 O O . ASP A 1 193 ? 11.68 27.078 4.168 1 67.25 193 ASP A O 1
ATOM 1527 N N . GLU A 1 194 ? 11.305 28.094 6.148 1 69.38 194 GLU A N 1
ATOM 1528 C CA . GLU A 1 194 ? 10.922 26.812 6.746 1 69.38 194 GLU A CA 1
ATOM 1529 C C . GLU A 1 194 ? 9.656 26.25 6.102 1 69.38 194 GLU A C 1
ATOM 1531 O O . GLU A 1 194 ? 9.602 25.078 5.742 1 69.38 194 GLU A O 1
ATOM 1536 N N . ILE A 1 195 ? 8.719 27.094 5.91 1 66.75 195 ILE A N 1
ATOM 1537 C CA . ILE A 1 195 ? 7.43 26.641 5.406 1 66.75 195 ILE A CA 1
ATOM 1538 C C . ILE A 1 195 ? 7.566 26.203 3.949 1 66.75 195 ILE A C 1
ATOM 1540 O O . ILE A 1 195 ? 7.145 25.109 3.578 1 66.75 195 ILE A O 1
ATOM 1544 N N . PRO A 1 196 ? 8.242 27.047 3.113 1 67.69 196 PRO A N 1
ATOM 1545 C CA . PRO A 1 196 ? 8.453 26.594 1.738 1 67.69 196 PRO A CA 1
ATOM 1546 C C . PRO A 1 196 ? 9.227 25.281 1.668 1 67.69 196 PRO A C 1
ATOM 1548 O O . PRO A 1 196 ? 8.938 24.438 0.816 1 67.69 196 PRO A O 1
ATOM 1551 N N . TYR A 1 197 ? 10.117 25.203 2.574 1 76.44 197 TYR A N 1
ATOM 1552 C CA . TYR A 1 197 ? 10.906 23.969 2.6 1 76.44 197 TYR A CA 1
ATOM 1553 C C . TYR A 1 197 ? 10.031 22.766 2.936 1 76.44 197 TYR A C 1
ATOM 1555 O O . TYR A 1 197 ? 10.086 21.75 2.25 1 76.44 197 TYR A O 1
ATOM 1563 N N . TYR A 1 198 ? 9.195 22.859 3.887 1 73 198 TYR A N 1
ATOM 1564 C CA . TYR A 1 198 ? 8.344 21.75 4.305 1 73 198 TYR A CA 1
ATOM 1565 C C . TYR A 1 198 ? 7.312 21.422 3.234 1 73 198 TYR A C 1
ATOM 1567 O O . TYR A 1 198 ? 7.004 20.25 3 1 73 198 TYR A O 1
ATOM 1575 N N . SER A 1 199 ? 6.828 22.406 2.613 1 71.62 199 SER A N 1
ATOM 1576 C CA . SER A 1 199 ? 5.883 22.188 1.518 1 71.62 199 SER A CA 1
ATOM 1577 C C . SER A 1 199 ? 6.527 21.406 0.376 1 71.62 199 SER A C 1
ATOM 1579 O O . SER A 1 199 ? 5.918 20.5 -0.177 1 71.62 199 SER A O 1
ATOM 1581 N N . GLU A 1 200 ? 7.695 21.766 0.104 1 76.88 200 GLU A N 1
ATOM 1582 C CA . GLU A 1 200 ? 8.422 21.078 -0.959 1 76.88 200 GLU A CA 1
ATOM 1583 C C . GLU A 1 200 ? 8.695 19.625 -0.597 1 76.88 200 GLU A C 1
ATOM 1585 O O . GLU A 1 200 ? 8.562 18.734 -1.441 1 76.88 200 GLU A O 1
ATOM 1590 N N . VAL A 1 201 ? 9.047 19.469 0.62 1 79.5 201 VAL A N 1
ATOM 1591 C CA . VAL A 1 201 ? 9.328 18.109 1.093 1 79.5 201 VAL A CA 1
ATOM 1592 C C . VAL A 1 201 ? 8.07 17.25 0.978 1 79.5 201 VAL A C 1
ATOM 1594 O O . VAL A 1 201 ? 8.125 16.125 0.479 1 79.5 201 VAL A O 1
ATOM 1597 N N . MET A 1 202 ? 6.949 17.766 1.312 1 76.31 202 MET A N 1
ATOM 1598 C CA . MET A 1 202 ? 5.695 17.016 1.263 1 76.31 202 MET A CA 1
ATOM 1599 C C . MET A 1 202 ? 5.305 16.703 -0.177 1 76.31 202 MET A C 1
ATOM 1601 O O . MET A 1 202 ? 4.824 15.609 -0.471 1 76.31 202 MET A O 1
ATOM 1605 N N . GLN A 1 203 ? 5.492 17.594 -1.025 1 76.25 203 GLN A N 1
ATOM 1606 C CA . GLN A 1 203 ? 5.16 17.422 -2.434 1 76.25 203 GLN A CA 1
ATOM 1607 C C . GLN A 1 203 ? 6.023 16.328 -3.066 1 76.25 203 GLN A C 1
ATOM 1609 O O . GLN A 1 203 ? 5.551 15.57 -3.918 1 76.25 203 GLN A O 1
ATOM 1614 N N . ARG A 1 204 ? 7.164 16.25 -2.529 1 79.88 204 ARG A N 1
ATOM 1615 C CA . ARG A 1 204 ? 8.094 15.273 -3.078 1 79.88 204 ARG A CA 1
ATOM 1616 C C . ARG A 1 204 ? 7.855 13.891 -2.484 1 79.88 204 ARG A C 1
ATOM 1618 O O . ARG A 1 204 ? 8.047 12.875 -3.158 1 79.88 204 ARG A O 1
ATOM 1625 N N . LEU A 1 205 ? 7.406 13.914 -1.303 1 81.88 205 LEU A N 1
ATOM 1626 C CA . LEU A 1 205 ? 7.293 12.648 -0.577 1 81.88 205 LEU A CA 1
ATOM 1627 C C . LEU A 1 205 ? 6.059 11.875 -1.027 1 81.88 205 LEU A C 1
ATOM 1629 O O . LEU A 1 205 ? 6.086 10.648 -1.096 1 81.88 205 LEU A O 1
ATOM 1633 N N . ARG A 1 206 ? 5.027 12.539 -1.449 1 80.5 206 ARG A N 1
ATOM 1634 C CA . ARG A 1 206 ? 3.756 11.891 -1.754 1 80.5 206 ARG A CA 1
ATOM 1635 C C . ARG A 1 206 ? 3.908 10.906 -2.902 1 80.5 206 ARG A C 1
ATOM 1637 O O . ARG A 1 206 ? 3.611 9.719 -2.748 1 80.5 206 ARG A O 1
ATOM 1644 N N . PRO A 1 207 ? 4.422 11.375 -4.031 1 81.44 207 PRO A N 1
ATOM 1645 C CA . PRO A 1 207 ? 4.574 10.422 -5.137 1 81.44 207 PRO A CA 1
ATOM 1646 C C . PRO A 1 207 ? 5.543 9.289 -4.812 1 81.44 207 PRO A C 1
ATOM 1648 O O . PRO A 1 207 ? 5.363 8.164 -5.285 1 81.44 207 PRO A O 1
ATOM 1651 N N . LEU A 1 208 ? 6.492 9.578 -3.941 1 83.94 208 LEU A N 1
ATOM 1652 C CA . LEU A 1 208 ? 7.488 8.57 -3.588 1 83.94 208 LEU A CA 1
ATOM 1653 C C . LEU A 1 208 ? 6.875 7.48 -2.721 1 83.94 208 LEU A C 1
ATOM 1655 O O . LEU A 1 208 ? 7.156 6.297 -2.916 1 83.94 208 LEU A O 1
ATOM 1659 N N . VAL A 1 209 ? 6.031 7.887 -1.825 1 87 209 VAL A N 1
ATOM 1660 C CA . VAL A 1 209 ? 5.367 6.949 -0.927 1 87 209 VAL A CA 1
ATOM 1661 C C . VAL A 1 209 ? 4.441 6.031 -1.727 1 87 209 VAL A C 1
ATOM 1663 O O . VAL A 1 209 ? 4.465 4.812 -1.553 1 87 209 VAL A O 1
ATOM 1666 N N . MET A 1 210 ? 3.688 6.574 -2.621 1 85.5 210 MET A N 1
ATOM 1667 C CA . MET A 1 210 ? 2.75 5.797 -3.426 1 85.5 210 MET A CA 1
ATOM 1668 C C . MET A 1 210 ? 3.492 4.82 -4.332 1 85.5 210 MET A C 1
ATOM 1670 O O . MET A 1 210 ? 3.066 3.676 -4.496 1 85.5 210 MET A O 1
ATOM 1674 N N . SER A 1 211 ? 4.59 5.352 -4.883 1 85.5 211 SER A N 1
ATOM 1675 C CA . SER A 1 211 ? 5.383 4.488 -5.754 1 85.5 211 SER A CA 1
ATOM 1676 C C . SER A 1 211 ? 5.977 3.316 -4.98 1 85.5 211 SER A C 1
ATOM 1678 O O . SER A 1 211 ? 5.992 2.188 -5.469 1 85.5 211 SER A O 1
ATOM 1680 N N . ALA A 1 212 ? 6.496 3.604 -3.818 1 89.44 212 ALA A N 1
ATOM 1681 C CA . ALA A 1 212 ? 7.078 2.559 -2.98 1 89.44 212 ALA A CA 1
ATOM 1682 C C . ALA A 1 212 ? 6.027 1.536 -2.566 1 89.44 212 ALA A C 1
ATOM 1684 O O . ALA A 1 212 ? 6.297 0.332 -2.547 1 89.44 212 ALA A O 1
ATOM 1685 N N . LEU A 1 213 ? 4.863 2.014 -2.227 1 89.56 213 LEU A N 1
ATOM 1686 C CA . LEU A 1 213 ? 3.756 1.146 -1.847 1 89.56 213 LEU A CA 1
ATOM 1687 C C . LEU A 1 213 ? 3.381 0.21 -2.992 1 89.56 213 LEU A C 1
ATOM 1689 O O . LEU A 1 213 ? 3.23 -0.997 -2.789 1 89.56 213 LEU A O 1
ATOM 1693 N N . ASN A 1 214 ? 3.213 0.783 -4.156 1 87.38 214 ASN A N 1
ATOM 1694 C CA . ASN A 1 214 ? 2.855 -0.007 -5.328 1 87.38 214 ASN A CA 1
ATOM 1695 C C . ASN A 1 214 ? 3.936 -1.03 -5.664 1 87.38 214 ASN A C 1
ATOM 1697 O O . ASN A 1 214 ? 3.629 -2.164 -6.039 1 87.38 214 ASN A O 1
ATOM 1701 N N . ALA A 1 215 ? 5.184 -0.592 -5.535 1 87.94 215 ALA A N 1
ATOM 1702 C CA . ALA A 1 215 ? 6.297 -1.505 -5.793 1 87.94 215 ALA A CA 1
ATOM 1703 C C . ALA A 1 215 ? 6.297 -2.662 -4.801 1 87.94 215 ALA A C 1
ATOM 1705 O O . ALA A 1 215 ? 6.512 -3.816 -5.18 1 87.94 215 ALA A O 1
ATOM 1706 N N . ALA A 1 216 ? 6.07 -2.355 -3.545 1 90.38 216 ALA A N 1
ATOM 1707 C CA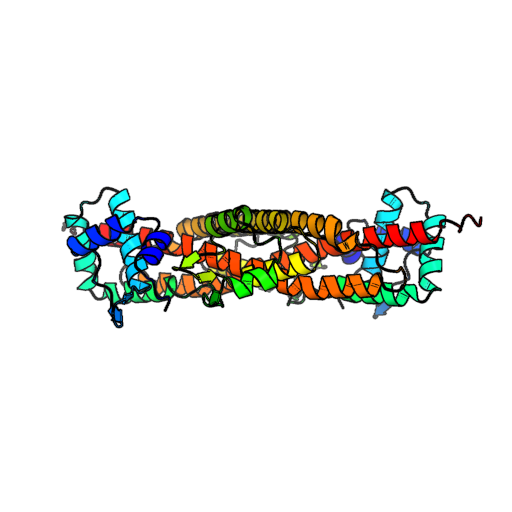 . ALA A 1 216 ? 6.027 -3.393 -2.516 1 90.38 216 ALA A CA 1
ATOM 1708 C C . ALA A 1 216 ? 4.879 -4.363 -2.766 1 90.38 216 ALA A C 1
ATOM 1710 O O . ALA A 1 216 ? 5.031 -5.574 -2.58 1 90.38 216 ALA A O 1
ATOM 1711 N N . ALA A 1 217 ? 3.752 -3.879 -3.182 1 89.38 217 ALA A N 1
ATOM 1712 C CA . ALA A 1 217 ? 2.594 -4.715 -3.48 1 89.38 217 ALA A CA 1
ATOM 1713 C C . ALA A 1 217 ? 2.871 -5.637 -4.664 1 89.38 217 ALA A C 1
ATOM 1715 O O . ALA A 1 217 ? 2.502 -6.812 -4.645 1 89.38 217 ALA A O 1
ATOM 1716 N N . ALA A 1 218 ? 3.461 -5.059 -5.688 1 84.19 218 ALA A N 1
ATOM 1717 C CA . ALA A 1 218 ? 3.811 -5.855 -6.863 1 84.19 218 ALA A CA 1
ATOM 1718 C C . ALA A 1 218 ? 4.75 -7 -6.492 1 84.19 218 ALA A C 1
ATOM 1720 O O . ALA A 1 218 ? 4.57 -8.133 -6.949 1 84.19 218 ALA A O 1
ATOM 1721 N N . ARG A 1 219 ? 5.723 -6.691 -5.637 1 82.56 219 ARG A N 1
ATOM 1722 C CA . ARG A 1 219 ? 6.676 -7.703 -5.199 1 82.56 219 ARG A CA 1
ATOM 1723 C C . ARG A 1 219 ? 5.98 -8.805 -4.406 1 82.56 219 ARG A C 1
ATOM 1725 O O . ARG A 1 219 ? 6.289 -9.984 -4.578 1 82.56 219 ARG A O 1
ATOM 1732 N N . SER A 1 220 ? 5.066 -8.43 -3.574 1 85.56 220 SER A N 1
ATOM 1733 C CA . SER A 1 220 ? 4.316 -9.406 -2.799 1 85.56 220 SER A CA 1
ATOM 1734 C C . SER A 1 220 ? 3.461 -10.289 -3.701 1 85.56 220 SER A C 1
ATOM 1736 O O . SER A 1 220 ? 3.428 -11.516 -3.533 1 85.56 220 SER A O 1
ATOM 1738 N N . ALA A 1 221 ? 2.789 -9.625 -4.625 1 81.25 221 ALA A N 1
ATOM 1739 C CA . ALA A 1 221 ? 1.928 -10.352 -5.559 1 81.25 221 ALA A CA 1
ATOM 1740 C C . ALA A 1 221 ? 2.725 -11.383 -6.355 1 81.25 221 ALA A C 1
ATOM 1742 O O . ALA A 1 221 ? 2.281 -12.516 -6.531 1 81.25 221 ALA A O 1
ATOM 1743 N N . GLU A 1 222 ? 3.844 -10.953 -6.793 1 72.44 222 GLU A N 1
ATOM 1744 C CA . GLU A 1 222 ? 4.695 -11.828 -7.59 1 72.44 222 GLU A CA 1
ATOM 1745 C C . GLU A 1 222 ? 5.141 -13.047 -6.785 1 72.44 222 GLU A C 1
ATOM 1747 O O . GLU A 1 222 ? 5.367 -14.117 -7.348 1 72.44 222 GLU A O 1
ATOM 1752 N N . ARG A 1 223 ? 5.219 -12.852 -5.535 1 71.44 223 ARG A N 1
ATOM 1753 C CA . ARG A 1 223 ? 5.68 -13.93 -4.672 1 71.44 223 ARG A CA 1
ATOM 1754 C C . ARG A 1 223 ? 4.531 -14.867 -4.309 1 71.44 223 ARG A C 1
ATOM 1756 O O . ARG A 1 223 ? 4.707 -16.094 -4.273 1 71.44 223 ARG A O 1
ATOM 1763 N N . VAL A 1 224 ? 3.33 -14.32 -4.113 1 73.62 224 VAL A N 1
ATOM 1764 C CA . VAL A 1 224 ? 2.291 -15.125 -3.479 1 73.62 224 VAL A CA 1
ATOM 1765 C C . VAL A 1 224 ? 1.344 -15.68 -4.539 1 73.62 224 VAL A C 1
ATOM 1767 O O . VAL A 1 224 ? 0.803 -16.781 -4.387 1 73.62 224 VAL A O 1
ATOM 1770 N N . ILE A 1 225 ? 1.098 -15.031 -5.645 1 71.88 225 ILE A N 1
ATOM 1771 C CA . ILE A 1 225 ? 0.052 -15.367 -6.605 1 71.88 225 ILE A CA 1
ATOM 1772 C C . ILE A 1 225 ? 0.39 -16.688 -7.297 1 71.88 225 ILE A C 1
ATOM 1774 O O . ILE A 1 225 ? -0.456 -17.578 -7.395 1 71.88 225 ILE A O 1
ATOM 1778 N N . PRO A 1 226 ? 1.657 -16.828 -7.742 1 63.19 226 PRO A N 1
ATOM 1779 C CA . PRO A 1 226 ? 1.974 -18.109 -8.391 1 63.19 226 PRO A CA 1
ATOM 1780 C C . PRO A 1 226 ? 1.755 -19.312 -7.469 1 63.19 226 PRO A C 1
ATOM 1782 O O . PRO A 1 226 ? 1.307 -20.359 -7.922 1 63.19 226 PRO A O 1
ATOM 1785 N N . GLY A 1 227 ? 2.004 -19.125 -6.207 1 62.12 227 GLY A N 1
ATOM 1786 C CA . GLY A 1 227 ? 1.795 -20.203 -5.258 1 62.12 227 GLY A CA 1
ATOM 1787 C C . GLY A 1 227 ? 0.338 -20.609 -5.121 1 62.12 227 GLY A C 1
ATOM 1788 O O . GLY A 1 227 ? 0.014 -21.797 -5.129 1 62.12 227 GLY A O 1
ATOM 1789 N N . VAL A 1 228 ? -0.507 -19.641 -5.078 1 65.44 228 VAL A N 1
ATOM 1790 C CA . VAL A 1 228 ? -1.934 -19.891 -4.914 1 65.44 228 VAL A CA 1
ATOM 1791 C C . VAL A 1 228 ? -2.492 -20.562 -6.172 1 65.44 228 VAL A C 1
ATOM 1793 O O . VAL A 1 228 ? -3.252 -21.531 -6.086 1 65.44 228 VAL A O 1
ATOM 1796 N N . LEU A 1 229 ? -2.119 -20.109 -7.227 1 64.19 229 LEU A N 1
ATOM 1797 C CA . LEU A 1 229 ? -2.613 -20.641 -8.484 1 64.19 229 LEU A CA 1
ATOM 1798 C C . LEU A 1 229 ? -2.018 -22.016 -8.758 1 64.19 229 LEU A C 1
ATOM 1800 O O . LEU A 1 229 ? -2.697 -22.906 -9.289 1 64.19 229 LEU A O 1
ATOM 1804 N N . GLY A 1 230 ? -0.766 -22.047 -8.406 1 60.81 230 GLY A N 1
ATOM 1805 C CA . GLY A 1 230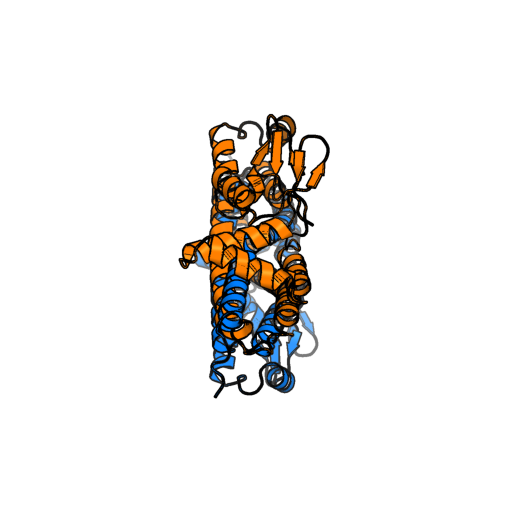 ? -0.13 -23.344 -8.539 1 60.81 230 GLY A CA 1
ATOM 1806 C C . GLY A 1 230 ? -0.813 -24.438 -7.73 1 60.81 230 GLY A C 1
ATOM 1807 O O . GLY A 1 230 ? -1.033 -25.547 -8.227 1 60.81 230 GLY A O 1
ATOM 1808 N N . ASP A 1 231 ? -1.157 -24.094 -6.488 1 63.16 231 ASP A N 1
ATOM 1809 C CA . ASP A 1 231 ? -1.855 -25.031 -5.625 1 63.16 231 ASP A CA 1
ATOM 1810 C C . ASP A 1 231 ? -3.17 -25.484 -6.258 1 63.16 231 ASP A C 1
ATOM 1812 O O . ASP A 1 231 ? -3.51 -26.672 -6.215 1 63.16 231 ASP A O 1
ATOM 1816 N N . ARG A 1 232 ? -3.848 -24.594 -6.816 1 65.5 232 ARG A N 1
ATOM 1817 C CA . ARG A 1 232 ? -5.141 -24.922 -7.406 1 65.5 232 ARG A CA 1
ATOM 1818 C C . ARG A 1 232 ? -4.973 -25.797 -8.648 1 65.5 232 ARG A C 1
ATOM 1820 O O . ARG A 1 232 ? -5.766 -26.703 -8.891 1 65.5 232 ARG A O 1
ATOM 1827 N N . LEU A 1 233 ? -3.947 -25.469 -9.305 1 63.09 233 LEU A N 1
ATOM 1828 C CA . LEU A 1 233 ? -3.67 -26.25 -10.508 1 63.09 233 LEU A CA 1
ATOM 1829 C C . LEU A 1 233 ? -3.328 -27.688 -10.141 1 63.09 233 LEU A C 1
ATOM 1831 O O . LEU A 1 233 ? -3.766 -28.625 -10.812 1 63.09 233 LEU A O 1
ATOM 1835 N N . VAL A 1 234 ? -2.645 -27.781 -9.141 1 62.53 234 VAL A N 1
ATOM 1836 C CA . VAL A 1 234 ? -2.281 -29.125 -8.68 1 62.53 234 VAL A CA 1
ATOM 1837 C C . VAL A 1 234 ? -3.537 -29.891 -8.273 1 62.53 234 VAL A C 1
ATOM 1839 O O . VAL A 1 234 ? -3.68 -31.078 -8.594 1 62.53 234 VAL A O 1
ATOM 1842 N N . GLU A 1 235 ? -4.367 -29.219 -7.578 1 63.91 235 GLU A N 1
ATOM 1843 C CA . GLU A 1 235 ? -5.613 -29.844 -7.148 1 63.91 235 GLU A CA 1
ATOM 1844 C C . GLU A 1 235 ? -6.457 -30.266 -8.344 1 63.91 235 GLU A C 1
ATOM 1846 O O . GLU A 1 235 ? -7.059 -31.344 -8.336 1 63.91 235 GLU A O 1
ATOM 1851 N N . LEU A 1 236 ? -6.445 -29.469 -9.352 1 63.84 236 LEU A N 1
ATOM 1852 C CA . LEU A 1 236 ? -7.211 -29.766 -10.555 1 63.84 236 LEU A CA 1
ATOM 1853 C C . LEU A 1 236 ? -6.613 -30.969 -11.297 1 63.84 236 LEU A C 1
ATOM 1855 O O . LEU A 1 236 ? -7.344 -31.828 -11.789 1 63.84 236 LEU A O 1
ATOM 1859 N N . LEU A 1 237 ? -5.34 -30.984 -11.312 1 62.91 237 LEU A N 1
ATOM 1860 C CA . LEU A 1 237 ? -4.648 -32.062 -12 1 62.91 237 LEU A CA 1
ATOM 1861 C C . LEU A 1 237 ? -4.824 -33.375 -11.25 1 62.91 237 LEU A C 1
ATOM 1863 O O . LEU A 1 237 ? -4.977 -34.438 -11.867 1 62.91 237 LEU A O 1
ATOM 1867 N N . ALA A 1 238 ? -4.832 -33.344 -9.961 1 62.16 238 ALA A N 1
ATOM 1868 C CA . ALA A 1 238 ? -5.004 -34.531 -9.133 1 62.16 238 ALA A CA 1
ATOM 1869 C C . ALA A 1 238 ? -6.414 -35.094 -9.273 1 62.16 238 ALA A C 1
ATOM 1871 O O . ALA A 1 238 ? -6.602 -36.312 -9.266 1 62.16 238 ALA A O 1
ATOM 1872 N N . ASN A 1 239 ? -7.355 -34.219 -9.359 1 61.62 239 ASN A N 1
ATOM 1873 C CA . ASN A 1 239 ? -8.742 -34.656 -9.492 1 61.62 239 ASN A CA 1
ATOM 1874 C C . ASN A 1 239 ? -9.031 -35.219 -10.875 1 61.62 239 ASN A C 1
ATOM 1876 O O . ASN A 1 239 ? -9.914 -36.062 -11.031 1 61.62 239 ASN A O 1
ATOM 1880 N N . ASP A 1 240 ? -8.367 -34.688 -11.828 1 58.78 240 ASP A N 1
ATOM 1881 C CA . ASP A 1 240 ? -8.547 -35.188 -13.188 1 58.78 240 ASP A CA 1
ATOM 1882 C C . ASP A 1 240 ? -7.965 -36.594 -13.328 1 58.78 240 ASP A C 1
ATOM 1884 O O . ASP A 1 240 ? -8.398 -37.375 -14.188 1 58.78 240 ASP A O 1
ATOM 1888 N N . GLN A 1 241 ? -6.918 -36.969 -12.594 1 52.28 241 GLN A N 1
ATOM 1889 C CA . GLN A 1 241 ? -6.348 -38.312 -12.664 1 52.28 241 GLN A CA 1
ATOM 1890 C C . GLN A 1 241 ? -7.211 -39.312 -11.898 1 52.28 241 GLN A C 1
ATOM 1892 O O . GLN A 1 241 ? -6.996 -40.5 -12 1 52.28 241 GLN A O 1
ATOM 1897 N N . LYS A 1 242 ? -8.195 -39.062 -10.984 1 51.66 242 LYS A N 1
ATOM 1898 C CA . LYS A 1 242 ? -9.078 -40.062 -10.406 1 51.66 242 LYS A CA 1
ATOM 1899 C C . LYS A 1 242 ? -9.961 -40.688 -11.484 1 51.66 242 LYS A C 1
ATOM 1901 O O . LYS A 1 242 ? -10.688 -40 -12.188 1 51.66 242 LYS A O 1
ATOM 1906 N N . PRO A 1 243 ? -9.672 -41.875 -11.984 1 43.84 243 PRO A N 1
ATOM 1907 C CA . PRO A 1 243 ? -10.555 -42.656 -12.836 1 43.84 243 PRO A CA 1
ATOM 1908 C C . PRO A 1 243 ? -12.023 -42.531 -12.438 1 43.84 243 PRO A C 1
ATOM 1910 O O . PRO A 1 243 ? -12.336 -42.312 -11.266 1 43.84 243 PRO A O 1
ATOM 1913 N N . GLY A 1 244 ? -12.969 -42.031 -13.305 1 38.84 244 GLY A N 1
ATOM 1914 C CA . GLY A 1 244 ? -14.375 -42.375 -13.172 1 38.84 244 GLY A CA 1
ATOM 1915 C C . GLY A 1 244 ? -14.625 -43.719 -12.555 1 38.84 244 GLY A C 1
ATOM 1916 O O . GLY A 1 244 ? -14.195 -44.75 -13.094 1 38.84 244 GLY A O 1
ATOM 1917 N N . GLU A 1 245 ? -14.586 -44.031 -11.305 1 35.69 245 GLU A N 1
ATOM 1918 C CA . GLU A 1 245 ? -15.383 -45.219 -10.969 1 35.69 245 GLU A CA 1
ATOM 1919 C C . GLU A 1 245 ? -16.703 -45.219 -11.742 1 35.69 245 GLU A C 1
ATOM 1921 O O . GLU A 1 245 ? -17.531 -44.344 -11.57 1 35.69 245 GLU A O 1
ATOM 1926 N N . GLY A 1 246 ? -16.766 -45.531 -12.961 1 29.48 246 GLY A N 1
ATOM 1927 C CA . GLY A 1 246 ? -17.938 -46.188 -13.539 1 29.48 246 GLY A CA 1
ATOM 1928 C C . GLY A 1 246 ? -18.719 -47.031 -12.547 1 29.48 246 GLY A C 1
ATOM 1929 O O . GLY A 1 246 ? -18.141 -47.906 -11.898 1 29.48 246 GLY A O 1
ATOM 1930 N N . THR A 1 247 ? -19.844 -46.406 -12 1 25.02 247 THR A N 1
ATOM 1931 C CA . THR A 1 247 ? -20.953 -47.344 -11.961 1 25.02 247 THR A CA 1
ATOM 1932 C C . THR A 1 247 ? -21.188 -47.969 -13.336 1 25.02 247 THR A C 1
ATOM 1934 O O . THR A 1 247 ? -21.109 -47.281 -14.352 1 25.02 247 THR A O 1
ATOM 1937 N N . MET B 1 1 ? 6.469 -10.055 -20.734 1 47.72 1 MET B N 1
ATOM 1938 C CA . MET B 1 1 ? 6.793 -11.32 -20.078 1 47.72 1 MET B CA 1
ATOM 1939 C C . MET B 1 1 ? 8.102 -11.203 -19.297 1 47.72 1 MET B C 1
ATOM 1941 O O . MET B 1 1 ? 9.031 -10.531 -19.734 1 47.72 1 MET B O 1
ATOM 1945 N N . VAL B 1 2 ? 8.023 -11.508 -18.031 1 59.38 2 VAL B N 1
ATOM 1946 C CA . VAL B 1 2 ? 9.234 -11.398 -17.219 1 59.38 2 VAL B CA 1
ATOM 1947 C C . VAL B 1 2 ? 10.227 -12.484 -17.609 1 59.38 2 VAL B C 1
ATOM 1949 O O . VAL B 1 2 ? 9.836 -13.625 -17.891 1 59.38 2 VAL B O 1
ATOM 1952 N N . GLU B 1 3 ? 11.422 -12.07 -18 1 71.38 3 GLU B N 1
ATOM 1953 C CA . GLU B 1 3 ? 12.508 -12.992 -18.312 1 71.38 3 GLU B CA 1
ATOM 1954 C C . GLU B 1 3 ? 13.422 -13.219 -17.109 1 71.38 3 GLU B C 1
ATOM 1956 O O . GLU B 1 3 ? 13.68 -12.289 -16.344 1 71.38 3 GLU B O 1
ATOM 1961 N N . TYR B 1 4 ? 13.688 -14.555 -16.953 1 79.5 4 TYR B N 1
ATOM 1962 C CA . TYR B 1 4 ? 14.484 -14.938 -15.797 1 79.5 4 TYR B CA 1
ATOM 1963 C C . TYR B 1 4 ? 15.773 -15.633 -16.219 1 79.5 4 TYR B C 1
ATOM 1965 O O . TYR B 1 4 ? 15.766 -16.438 -17.156 1 79.5 4 TYR B O 1
ATOM 1973 N N . ARG B 1 5 ? 16.891 -15.266 -15.594 1 84.69 5 ARG B N 1
ATOM 1974 C CA . ARG B 1 5 ? 18.016 -16.188 -15.539 1 84.69 5 ARG B CA 1
ATOM 1975 C C . ARG B 1 5 ? 17.781 -17.297 -14.523 1 84.69 5 ARG B C 1
ATOM 1977 O O . ARG B 1 5 ? 16.844 -17.219 -13.719 1 84.69 5 ARG B O 1
ATOM 1984 N N . ILE B 1 6 ? 18.609 -18.266 -14.672 1 88.81 6 ILE B N 1
ATOM 1985 C CA . ILE B 1 6 ? 18.328 -19.453 -13.867 1 88.81 6 ILE B CA 1
ATOM 1986 C C . ILE B 1 6 ? 18.375 -19.094 -12.383 1 88.81 6 ILE B C 1
ATOM 1988 O O . ILE B 1 6 ? 17.578 -19.609 -11.594 1 88.81 6 ILE B O 1
ATOM 1992 N N . ASP B 1 7 ? 19.25 -18.203 -12 1 84.94 7 ASP B N 1
ATOM 1993 C CA . ASP B 1 7 ? 19.359 -17.797 -10.602 1 84.94 7 ASP B CA 1
ATOM 1994 C C . ASP B 1 7 ? 18.109 -17.047 -10.156 1 84.94 7 ASP B C 1
ATOM 1996 O O . ASP B 1 7 ? 17.594 -17.281 -9.055 1 84.94 7 ASP B O 1
ATOM 2000 N N . ASP B 1 8 ? 17.625 -16.25 -11.008 1 78.44 8 ASP B N 1
ATOM 2001 C CA . ASP B 1 8 ? 16.422 -15.461 -10.727 1 78.44 8 ASP B CA 1
ATOM 2002 C C . ASP B 1 8 ? 15.188 -16.344 -10.672 1 78.44 8 ASP B C 1
ATOM 2004 O O . ASP B 1 8 ? 14.305 -16.141 -9.836 1 78.44 8 ASP B O 1
ATOM 2008 N N . LEU B 1 9 ? 15.203 -17.234 -11.57 1 82.56 9 LEU B N 1
ATOM 2009 C CA . LEU B 1 9 ? 14.094 -18.172 -11.617 1 82.56 9 LEU B CA 1
ATOM 2010 C C . LEU B 1 9 ? 14.008 -18.984 -10.328 1 82.56 9 LEU B C 1
ATOM 2012 O O . LEU B 1 9 ? 12.922 -19.125 -9.75 1 82.56 9 LEU B O 1
ATOM 2016 N N . ALA B 1 10 ? 15.188 -19.469 -9.93 1 87.62 10 ALA B N 1
ATOM 2017 C CA . ALA B 1 10 ? 15.242 -20.266 -8.719 1 87.62 10 ALA B CA 1
ATOM 2018 C C . ALA B 1 10 ? 14.789 -19.469 -7.5 1 87.62 10 ALA B C 1
ATOM 2020 O O . ALA B 1 10 ? 13.984 -19.938 -6.699 1 87.62 10 ALA B O 1
ATOM 2021 N N . ARG B 1 11 ? 15.242 -18.328 -7.492 1 77.44 11 ARG B N 1
ATOM 2022 C CA . ARG B 1 11 ? 14.898 -17.438 -6.379 1 77.44 11 ARG B CA 1
ATOM 2023 C C . ARG B 1 11 ? 13.414 -17.125 -6.367 1 77.44 11 ARG B C 1
ATOM 2025 O O . ARG B 1 11 ? 12.766 -17.203 -5.316 1 77.44 11 ARG B O 1
ATOM 2032 N N . ALA B 1 12 ? 12.953 -16.844 -7.453 1 70.75 12 ALA B N 1
ATOM 2033 C CA . ALA B 1 12 ? 11.539 -16.5 -7.582 1 70.75 12 ALA B CA 1
ATOM 2034 C C . ALA B 1 12 ? 10.648 -17.672 -7.188 1 70.75 12 ALA B C 1
ATOM 2036 O O . ALA B 1 12 ? 9.562 -17.484 -6.641 1 70.75 12 ALA B O 1
ATOM 2037 N N . ALA B 1 13 ? 11.125 -18.844 -7.438 1 75.31 13 ALA B N 1
ATOM 2038 C CA . ALA B 1 13 ? 10.344 -20.047 -7.168 1 75.31 13 ALA B CA 1
ATOM 2039 C C . ALA B 1 13 ? 10.609 -20.562 -5.758 1 75.31 13 ALA B C 1
ATOM 2041 O O . ALA B 1 13 ? 9.969 -21.516 -5.312 1 75.31 13 ALA B O 1
ATOM 2042 N N . GLY B 1 14 ? 11.523 -19.938 -5.133 1 74.69 14 GLY B N 1
ATOM 2043 C CA . GLY B 1 14 ? 11.859 -20.375 -3.783 1 74.69 14 GLY B CA 1
ATOM 2044 C C . GLY B 1 14 ? 12.609 -21.688 -3.752 1 74.69 14 GLY B C 1
ATOM 2045 O O . GLY B 1 14 ? 12.383 -22.516 -2.865 1 74.69 14 GLY B O 1
ATOM 2046 N N . THR B 1 15 ? 13.352 -21.922 -4.727 1 85.75 15 THR B N 1
ATOM 2047 C CA . THR B 1 15 ? 14.117 -23.156 -4.801 1 85.75 15 THR B CA 1
ATOM 2048 C C . THR B 1 15 ? 15.562 -22.875 -5.188 1 85.75 15 THR B C 1
ATOM 2050 O O . THR B 1 15 ? 16.031 -21.734 -5.078 1 85.75 15 THR B O 1
ATOM 2053 N N . THR B 1 16 ? 16.375 -23.891 -5.449 1 89.31 16 THR B N 1
ATOM 2054 C CA . THR B 1 16 ? 17.781 -23.719 -5.789 1 89.31 16 THR B CA 1
ATOM 2055 C C . THR B 1 16 ? 18.016 -23.984 -7.273 1 89.31 16 THR B C 1
ATOM 2057 O O . THR B 1 16 ? 17.219 -24.656 -7.926 1 89.31 16 THR B O 1
ATOM 2060 N N . VAL B 1 17 ? 19.156 -23.422 -7.727 1 92.69 17 VAL B N 1
ATOM 2061 C CA . VAL B 1 17 ? 19.562 -23.656 -9.109 1 92.69 17 VAL B CA 1
ATOM 2062 C C . VAL B 1 17 ? 19.75 -25.156 -9.344 1 92.69 17 VAL B C 1
ATOM 2064 O O . VAL B 1 17 ? 19.375 -25.672 -10.406 1 92.69 17 VAL B O 1
ATOM 2067 N N . ARG B 1 18 ? 20.266 -25.75 -8.359 1 93.06 18 ARG B N 1
ATOM 2068 C CA . ARG B 1 18 ? 20.469 -27.203 -8.445 1 93.06 18 ARG B CA 1
ATOM 2069 C C . ARG B 1 18 ? 19.141 -27.922 -8.711 1 93.06 18 ARG B C 1
ATOM 2071 O O . ARG B 1 18 ? 19.062 -28.766 -9.594 1 93.06 18 ARG B O 1
ATOM 2078 N N . ASN B 1 19 ? 18.125 -27.578 -7.957 1 93.81 19 ASN B N 1
ATOM 2079 C CA . ASN B 1 19 ? 16.828 -28.219 -8.102 1 93.81 19 ASN B CA 1
ATOM 2080 C C . ASN B 1 19 ? 16.219 -27.953 -9.477 1 93.81 19 ASN B C 1
ATOM 2082 O O . ASN B 1 19 ? 15.617 -28.828 -10.086 1 93.81 19 ASN B O 1
ATOM 2086 N N . VAL B 1 20 ? 16.391 -26.719 -9.898 1 94.62 20 VAL B N 1
ATOM 2087 C CA . VAL B 1 20 ? 15.883 -26.375 -11.219 1 94.62 20 VAL B CA 1
ATOM 2088 C C . VAL B 1 20 ? 16.484 -27.297 -12.273 1 94.62 20 VAL B C 1
ATOM 2090 O O . VAL B 1 20 ? 15.773 -27.797 -13.148 1 94.62 20 VAL B O 1
ATOM 2093 N N . ARG B 1 21 ? 17.75 -27.547 -12.156 1 94.31 21 ARG B N 1
ATOM 2094 C CA . ARG B 1 21 ? 18.453 -28.406 -13.102 1 94.31 21 ARG B CA 1
ATOM 2095 C C . ARG B 1 21 ? 17.969 -29.859 -12.984 1 94.31 21 ARG B C 1
ATOM 2097 O O . ARG B 1 21 ? 17.828 -30.547 -13.992 1 94.31 21 ARG B O 1
ATOM 2104 N N . VAL B 1 22 ? 17.734 -30.297 -11.836 1 94.75 22 VAL B N 1
ATOM 2105 C CA . VAL B 1 22 ? 17.203 -31.641 -11.617 1 94.75 22 VAL B CA 1
ATOM 2106 C C . VAL B 1 22 ? 15.859 -31.797 -12.32 1 94.75 22 VAL B C 1
ATOM 2108 O O . VAL B 1 22 ? 15.609 -32.781 -12.992 1 94.75 22 VAL B O 1
ATOM 2111 N N . TYR B 1 23 ? 15.031 -30.766 -12.125 1 94.75 23 TYR B N 1
ATOM 2112 C CA . TYR B 1 23 ? 13.703 -30.828 -12.727 1 94.75 23 TYR B CA 1
ATOM 2113 C C . TYR B 1 23 ? 13.797 -30.828 -14.25 1 94.75 23 TYR B C 1
ATOM 2115 O O . TYR B 1 23 ? 12.961 -31.422 -14.93 1 94.75 23 TYR B O 1
ATOM 2123 N N . GLN B 1 24 ? 14.773 -30.109 -14.75 1 93.44 24 GLN B N 1
ATOM 2124 C CA . GLN B 1 24 ? 15 -30.109 -16.188 1 93.44 24 GLN B CA 1
ATOM 2125 C C . GLN B 1 24 ? 15.492 -31.469 -16.672 1 93.44 24 GLN B C 1
ATOM 2127 O O . GLN B 1 24 ? 15.016 -31.984 -17.688 1 93.44 24 GLN B O 1
ATOM 2132 N N . ASP B 1 25 ? 16.422 -32.031 -15.93 1 93.31 25 ASP B N 1
ATOM 2133 C CA . ASP B 1 25 ? 16.984 -33.344 -16.266 1 93.31 25 ASP B CA 1
ATOM 2134 C C . ASP B 1 25 ? 15.914 -34.406 -16.25 1 93.31 25 ASP B C 1
ATOM 2136 O O . ASP B 1 25 ? 15.961 -35.375 -17.047 1 93.31 25 ASP B O 1
ATOM 2140 N N . ARG B 1 26 ? 15.016 -34.25 -15.352 1 92.5 26 ARG B N 1
ATOM 2141 C CA . ARG B 1 26 ? 13.93 -35.219 -15.219 1 92.5 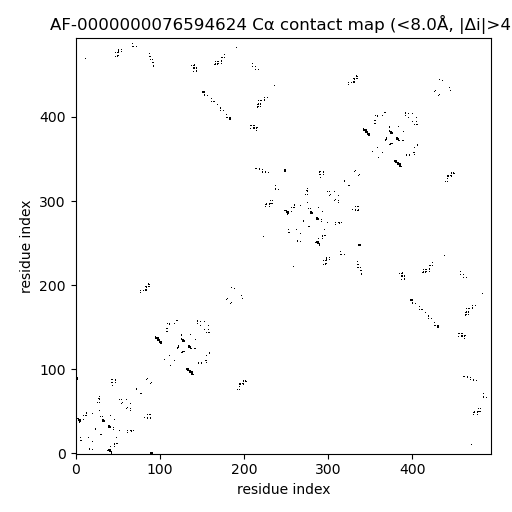26 ARG B CA 1
ATOM 2142 C C . ARG B 1 26 ? 12.805 -34.906 -16.203 1 92.5 26 ARG B C 1
ATOM 2144 O O . ARG B 1 26 ? 11.734 -35.531 -16.141 1 92.5 26 ARG B O 1
ATOM 2151 N N . GLU B 1 27 ? 12.922 -33.875 -17.016 1 90.94 27 GLU B N 1
ATOM 2152 C CA . GLU B 1 27 ? 12.016 -33.5 -18.078 1 90.94 27 GLU B CA 1
ATOM 215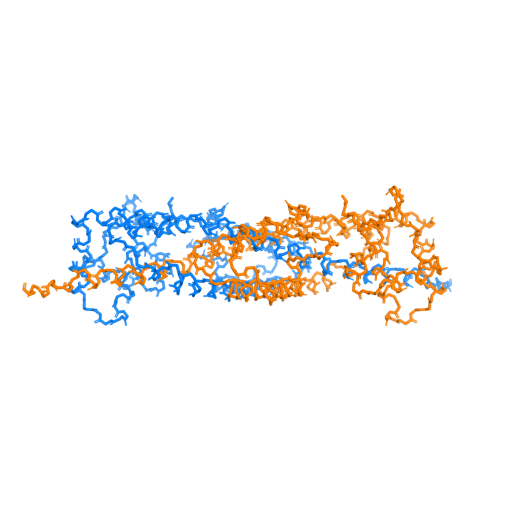3 C C . GLU B 1 27 ? 10.695 -32.969 -17.516 1 90.94 27 GLU B C 1
ATOM 2155 O O . GLU B 1 27 ? 9.641 -33.156 -18.141 1 90.94 27 GLU B O 1
ATOM 2160 N N . LEU B 1 28 ? 10.766 -32.531 -16.359 1 90.12 28 LEU B N 1
ATOM 2161 C CA . LEU B 1 28 ? 9.602 -31.891 -15.758 1 90.12 28 LEU B CA 1
ATOM 2162 C C . LEU B 1 28 ? 9.516 -30.422 -16.141 1 90.12 28 LEU B C 1
ATOM 2164 O O . LEU B 1 28 ? 8.422 -29.859 -16.234 1 90.12 28 LEU B O 1
ATOM 2168 N N . LEU B 1 29 ? 10.648 -29.75 -16.281 1 89.06 29 LEU B N 1
ATOM 2169 C CA . LEU B 1 29 ? 10.766 -28.359 -16.688 1 89.06 29 LEU B CA 1
ATOM 2170 C C . LEU B 1 29 ? 11.414 -28.234 -18.062 1 89.06 29 LEU B C 1
ATOM 2172 O O . LEU B 1 29 ? 12.523 -28.734 -18.281 1 89.06 29 LEU B O 1
ATOM 2176 N N . PRO B 1 30 ? 10.633 -27.609 -19.016 1 87.25 30 PRO B N 1
ATOM 2177 C CA . PRO B 1 30 ? 11.195 -27.469 -20.359 1 87.25 30 PRO B CA 1
ATOM 2178 C C . PRO B 1 30 ? 12.484 -26.641 -20.391 1 87.25 30 PRO B C 1
ATOM 2180 O O . PRO B 1 30 ? 12.711 -25.828 -19.484 1 87.25 30 PRO B O 1
ATOM 2183 N N . PRO B 1 31 ? 13.312 -26.859 -21.359 1 89.62 31 PRO B N 1
ATOM 2184 C CA . PRO B 1 31 ? 14.539 -26.062 -21.469 1 89.62 31 PRO B CA 1
ATOM 2185 C C . PRO B 1 31 ? 14.266 -24.594 -21.75 1 89.62 31 PRO B C 1
ATOM 2187 O O . PRO B 1 31 ? 13.211 -24.25 -22.297 1 89.62 31 PRO B O 1
ATOM 2190 N N . PRO B 1 32 ? 15.188 -23.719 -21.25 1 88.25 32 PRO B N 1
ATOM 2191 C CA . PRO B 1 32 ? 15.047 -22.281 -21.5 1 88.25 32 PRO B CA 1
ATOM 2192 C C . PRO B 1 32 ? 15.32 -21.906 -22.953 1 88.25 32 PRO B C 1
ATOM 2194 O O . PRO B 1 32 ? 15.852 -22.719 -23.719 1 88.25 32 PRO B O 1
ATOM 2197 N N . ARG B 1 33 ? 14.766 -20.75 -23.344 1 85.19 33 ARG B N 1
ATOM 2198 C CA . ARG B 1 33 ? 15.211 -20.172 -24.609 1 85.19 33 ARG B CA 1
ATOM 2199 C C . ARG B 1 33 ? 16.656 -19.688 -24.5 1 85.19 33 ARG B C 1
ATOM 2201 O O . ARG B 1 33 ? 17.062 -19.141 -23.469 1 85.19 33 ARG B O 1
ATOM 2208 N N . ARG B 1 34 ? 17.406 -19.953 -25.531 1 83 34 ARG B N 1
ATOM 2209 C CA . ARG B 1 34 ? 18.797 -19.516 -25.531 1 83 34 ARG B CA 1
ATOM 2210 C C . ARG B 1 34 ? 18.969 -18.219 -26.328 1 83 34 ARG B C 1
ATOM 2212 O O . ARG B 1 34 ? 18.438 -18.094 -27.438 1 83 34 ARG B O 1
ATOM 2219 N N . GLU B 1 35 ? 19.312 -17.234 -25.688 1 79.12 35 GLU B N 1
ATOM 2220 C CA . GLU B 1 35 ? 19.766 -16 -26.328 1 79.12 35 GLU B CA 1
ATOM 2221 C C . GLU B 1 35 ? 21.266 -15.797 -26.141 1 79.12 35 GLU B C 1
ATOM 2223 O O . GLU B 1 35 ? 21.703 -15.352 -25.094 1 79.12 35 GLU B O 1
ATOM 2228 N N . ALA B 1 36 ? 21.922 -16.047 -27.203 1 77.44 36 ALA B N 1
ATOM 2229 C CA . ALA B 1 36 ? 23.375 -16.062 -27.172 1 77.44 36 ALA B CA 1
ATOM 2230 C C . ALA B 1 36 ? 23.891 -17.109 -26.188 1 77.44 36 ALA B C 1
ATOM 2232 O O . ALA B 1 36 ? 23.594 -18.312 -26.328 1 77.44 36 ALA B O 1
ATOM 2233 N N . ARG B 1 37 ? 24.594 -16.812 -25.188 1 81.12 37 ARG B N 1
ATOM 2234 C CA . ARG B 1 37 ? 25.172 -17.75 -24.234 1 81.12 37 ARG B CA 1
ATOM 2235 C C . ARG B 1 37 ? 24.359 -17.797 -22.953 1 81.12 37 ARG B C 1
ATOM 2237 O O . ARG B 1 37 ? 24.766 -18.438 -21.969 1 81.12 37 ARG B O 1
ATOM 2244 N N . THR B 1 38 ? 23.203 -17.203 -23.062 1 82.56 38 THR B N 1
ATOM 2245 C CA . THR B 1 38 ? 22.469 -17.109 -21.797 1 82.56 38 THR B CA 1
ATOM 2246 C C . THR B 1 38 ? 21.125 -17.812 -21.922 1 82.56 38 THR B C 1
ATOM 2248 O O . THR B 1 38 ? 20.406 -17.641 -22.906 1 82.56 38 THR B O 1
ATOM 2251 N N . ALA B 1 39 ? 20.844 -18.719 -20.984 1 88.31 39 ALA B N 1
ATOM 2252 C CA . ALA B 1 39 ? 19.531 -19.375 -20.891 1 88.31 39 ALA B CA 1
ATOM 2253 C C . ALA B 1 39 ? 18.5 -18.422 -20.297 1 88.31 39 ALA B C 1
ATOM 2255 O O . ALA B 1 39 ? 18.703 -17.859 -19.219 1 88.31 39 ALA B O 1
ATOM 2256 N N . ILE B 1 40 ? 17.422 -18.219 -21.062 1 88.38 40 ILE B N 1
ATOM 2257 C CA . ILE B 1 40 ? 16.359 -17.297 -20.625 1 88.38 40 ILE B CA 1
ATOM 2258 C C . ILE B 1 40 ? 15.086 -18.078 -20.344 1 88.38 40 ILE B C 1
ATOM 2260 O O . ILE B 1 40 ? 14.609 -18.828 -21.203 1 88.38 40 ILE B O 1
ATOM 2264 N N . TYR B 1 41 ? 14.602 -17.922 -19.078 1 84.88 41 TYR B N 1
ATOM 2265 C CA . TYR B 1 41 ? 13.367 -18.562 -18.641 1 84.88 41 TYR B CA 1
ATOM 2266 C C . TYR B 1 41 ? 12.211 -17.562 -18.625 1 84.88 41 TYR B C 1
ATOM 2268 O O . TYR B 1 41 ? 12.406 -16.375 -18.391 1 84.88 41 TYR B O 1
ATOM 2276 N N . SER B 1 42 ? 11.031 -18.047 -18.969 1 73.5 42 SER B N 1
ATOM 2277 C CA . SER B 1 42 ? 9.844 -17.219 -19.031 1 73.5 42 SER B CA 1
ATOM 2278 C C . SER B 1 42 ? 8.969 -17.391 -17.797 1 73.5 42 SER B C 1
ATOM 2280 O O . SER B 1 42 ? 9.266 -18.219 -16.938 1 73.5 42 SER B O 1
ATOM 2282 N N . ASP B 1 43 ? 7.898 -16.625 -17.734 1 67.62 43 ASP B N 1
ATOM 2283 C CA . ASP B 1 43 ? 6.91 -16.75 -16.672 1 67.62 43 ASP B CA 1
ATOM 2284 C C . ASP B 1 43 ? 6.266 -18.141 -16.688 1 67.62 43 ASP B C 1
ATOM 2286 O O . ASP B 1 43 ? 5.902 -18.672 -15.641 1 67.62 43 ASP B O 1
ATOM 2290 N N . ALA B 1 44 ? 6.242 -18.625 -17.906 1 70.12 44 ALA B N 1
ATOM 2291 C CA . ALA B 1 44 ? 5.691 -19.984 -18 1 70.12 44 ALA B CA 1
ATOM 2292 C C . ALA B 1 44 ? 6.551 -20.984 -17.25 1 70.12 44 ALA B C 1
ATOM 2294 O O . ALA B 1 44 ? 6.031 -21.906 -16.609 1 70.12 44 ALA B O 1
ATOM 2295 N N . HIS B 1 45 ? 7.871 -20.766 -17.328 1 79.19 45 HIS B N 1
ATOM 2296 C CA . HIS B 1 45 ? 8.781 -21.625 -16.578 1 79.19 45 HIS B CA 1
ATOM 2297 C C . HIS B 1 45 ? 8.562 -21.484 -15.078 1 79.19 45 HIS B C 1
ATOM 2299 O O . HIS B 1 45 ? 8.578 -22.469 -14.344 1 79.19 45 HIS B O 1
ATOM 2305 N N . LEU B 1 46 ? 8.375 -20.297 -14.727 1 75.75 46 LEU B N 1
ATOM 2306 C CA . LEU B 1 46 ? 8.195 -20.047 -13.305 1 75.75 46 LEU B CA 1
ATOM 2307 C C . LEU B 1 46 ? 6.938 -20.719 -12.781 1 75.75 46 LEU B C 1
ATOM 2309 O O . LEU B 1 46 ? 6.961 -21.359 -11.727 1 75.75 46 LEU B O 1
ATOM 2313 N N . VAL B 1 47 ? 5.895 -20.578 -13.5 1 70.44 47 VAL B N 1
ATOM 2314 C CA . VAL B 1 47 ? 4.625 -21.188 -13.094 1 70.44 47 VAL B CA 1
ATOM 2315 C C . VAL B 1 47 ? 4.785 -22.703 -12.977 1 70.44 47 VAL B C 1
ATOM 2317 O O . VAL B 1 47 ? 4.348 -23.297 -11.992 1 70.44 47 VAL B O 1
ATOM 2320 N N . ARG B 1 48 ? 5.398 -23.203 -13.961 1 76.19 48 ARG B N 1
ATOM 2321 C CA . ARG B 1 48 ? 5.598 -24.656 -13.984 1 76.19 48 ARG B CA 1
ATOM 2322 C C . ARG B 1 48 ? 6.488 -25.109 -12.828 1 76.19 48 ARG B C 1
ATOM 2324 O O . ARG B 1 48 ? 6.223 -26.125 -12.188 1 76.19 48 ARG B O 1
ATOM 2331 N N . LEU B 1 49 ? 7.488 -24.344 -12.617 1 82.12 49 LEU B N 1
ATOM 2332 C CA . LEU B 1 49 ? 8.414 -24.656 -11.539 1 82.12 49 LEU B CA 1
ATOM 2333 C C . LEU B 1 49 ? 7.703 -24.625 -10.188 1 82.12 49 LEU B C 1
ATOM 2335 O O . LEU B 1 49 ? 7.91 -25.516 -9.352 1 82.12 49 LEU B O 1
ATOM 2339 N N . ARG B 1 50 ? 6.949 -23.719 -10.023 1 74.88 50 ARG B N 1
ATOM 2340 C CA . ARG B 1 50 ? 6.195 -23.609 -8.781 1 74.88 50 ARG B CA 1
ATOM 2341 C C . ARG B 1 50 ? 5.211 -24.766 -8.625 1 74.88 50 ARG B C 1
ATOM 2343 O O . ARG B 1 50 ? 5.023 -25.281 -7.527 1 74.88 50 ARG B O 1
ATOM 2350 N N . LEU B 1 51 ? 4.625 -25.094 -9.703 1 73.38 51 LEU B N 1
ATOM 2351 C CA . LEU B 1 51 ? 3.732 -26.25 -9.711 1 73.38 51 LEU B CA 1
ATOM 2352 C C . LEU B 1 51 ? 4.477 -27.516 -9.289 1 73.38 51 LEU B C 1
ATOM 2354 O O . LEU B 1 51 ? 3.982 -28.297 -8.469 1 73.38 51 LEU B O 1
ATOM 2358 N N . ILE B 1 52 ? 5.594 -27.703 -9.93 1 82.75 52 ILE B N 1
ATOM 2359 C CA . ILE B 1 52 ? 6.414 -28.875 -9.648 1 82.75 52 ILE B CA 1
ATOM 2360 C C . ILE B 1 52 ? 6.766 -28.906 -8.164 1 82.75 52 ILE B C 1
ATOM 2362 O O . ILE B 1 52 ? 6.574 -29.938 -7.5 1 82.75 52 ILE B O 1
ATOM 2366 N N . ILE B 1 53 ? 7.184 -27.812 -7.641 1 81.12 53 ILE B N 1
ATOM 2367 C CA . ILE B 1 53 ? 7.621 -27.703 -6.25 1 81.12 53 ILE B CA 1
ATOM 2368 C C . ILE B 1 53 ? 6.445 -28 -5.316 1 81.12 53 ILE B C 1
ATOM 2370 O O . ILE B 1 53 ? 6.586 -28.734 -4.344 1 81.12 53 ILE B O 1
ATOM 2374 N N . ASN B 1 54 ? 5.359 -27.375 -5.602 1 71.62 54 ASN B N 1
ATOM 2375 C CA . ASN B 1 54 ? 4.168 -27.578 -4.789 1 71.62 54 ASN B CA 1
ATOM 2376 C C . ASN B 1 54 ? 3.754 -29.047 -4.762 1 71.62 54 ASN B C 1
ATOM 2378 O O . ASN B 1 54 ? 3.408 -29.578 -3.705 1 71.62 54 ASN B O 1
ATOM 2382 N N . MET B 1 55 ? 3.74 -29.641 -5.902 1 73.75 55 MET B N 1
ATOM 2383 C CA . MET B 1 55 ? 3.365 -31.047 -5.996 1 73.75 55 MET B CA 1
ATOM 2384 C C . MET B 1 55 ? 4.348 -31.922 -5.227 1 73.75 55 MET B C 1
ATOM 2386 O O . MET B 1 55 ? 3.943 -32.844 -4.539 1 73.75 55 MET B O 1
ATOM 2390 N N . LEU B 1 56 ? 5.625 -31.609 -5.324 1 83.31 56 LEU B N 1
ATOM 2391 C CA . LEU B 1 56 ? 6.645 -32.344 -4.586 1 83.31 56 LEU B CA 1
ATOM 2392 C C . LEU B 1 56 ? 6.426 -32.219 -3.082 1 83.31 56 LEU B C 1
ATOM 2394 O O . LEU B 1 56 ? 6.574 -33.219 -2.348 1 83.31 56 LEU B O 1
ATOM 2398 N N . GLU B 1 57 ? 6.066 -31.109 -2.703 1 75.62 57 GLU B N 1
ATOM 2399 C CA . GLU B 1 57 ? 5.812 -30.859 -1.288 1 75.62 57 GLU B CA 1
ATOM 2400 C C . GLU B 1 57 ? 4.625 -31.672 -0.786 1 75.62 57 GLU B C 1
ATOM 2402 O O . GLU B 1 57 ? 4.562 -32.031 0.393 1 75.62 57 GLU B O 1
ATOM 2407 N N . ARG B 1 58 ? 3.732 -31.922 -1.632 1 70.44 58 ARG B N 1
ATOM 2408 C CA . ARG B 1 58 ? 2.545 -32.688 -1.274 1 70.44 58 ARG B CA 1
ATOM 2409 C C . ARG B 1 58 ? 2.818 -34.188 -1.346 1 70.44 58 ARG B C 1
ATOM 2411 O O . ARG B 1 58 ? 1.941 -35 -1.041 1 70.44 58 ARG B O 1
ATOM 2418 N N . GLY B 1 59 ? 3.973 -34.5 -1.868 1 80.25 59 GLY B N 1
ATOM 2419 C CA . GLY B 1 59 ? 4.371 -35.906 -1.789 1 80.25 59 GLY B CA 1
ATOM 2420 C C . GLY B 1 59 ? 4.289 -36.625 -3.121 1 80.25 59 GLY B C 1
ATOM 2421 O O . GLY B 1 59 ? 4.473 -37.844 -3.188 1 80.25 59 GLY B O 1
ATOM 2422 N N . TYR B 1 60 ? 3.963 -36 -4.172 1 78.19 60 TYR B N 1
ATOM 2423 C CA . TYR B 1 60 ? 3.92 -36.625 -5.48 1 78.19 60 TYR B CA 1
ATOM 2424 C C . TYR B 1 60 ? 5.32 -37 -5.957 1 78.19 60 TYR B C 1
ATOM 2426 O O . TYR B 1 60 ? 6.27 -36.25 -5.746 1 78.19 60 TYR B O 1
ATOM 2434 N N . ALA B 1 61 ? 5.379 -38.125 -6.578 1 86.25 61 ALA B N 1
ATOM 2435 C CA . ALA B 1 61 ? 6.641 -38.562 -7.172 1 86.25 61 ALA B CA 1
ATOM 2436 C C . ALA B 1 61 ? 6.871 -37.875 -8.516 1 86.25 61 ALA B C 1
ATOM 2438 O O . ALA B 1 61 ? 5.922 -37.406 -9.156 1 86.25 61 ALA B O 1
ATOM 2439 N N . PHE B 1 62 ? 8.18 -37.75 -8.906 1 88.94 62 PHE B N 1
ATOM 2440 C CA . PHE B 1 62 ? 8.555 -37.125 -10.156 1 88.94 62 PHE B CA 1
ATOM 2441 C C . PHE B 1 62 ? 7.766 -37.688 -11.32 1 88.94 62 PHE B C 1
ATOM 2443 O O . PHE B 1 62 ? 7.266 -36.938 -12.172 1 88.94 62 PHE B O 1
ATOM 2450 N N . ALA B 1 63 ? 7.602 -39.031 -11.328 1 86.69 63 ALA B N 1
ATOM 2451 C CA . ALA B 1 63 ? 6.914 -39.719 -12.422 1 86.69 63 ALA B CA 1
ATOM 2452 C C . ALA B 1 63 ? 5.441 -39.312 -12.477 1 86.69 63 ALA B C 1
ATOM 2454 O O . ALA B 1 63 ? 4.883 -39.125 -13.555 1 86.69 63 ALA B O 1
ATOM 2455 N N . GLN B 1 64 ? 4.844 -39.281 -11.312 1 80.06 64 GLN B N 1
ATOM 2456 C CA . GLN B 1 64 ? 3.445 -38.875 -11.219 1 80.06 64 GLN B CA 1
ATOM 2457 C C . GLN B 1 64 ? 3.256 -37.438 -11.695 1 80.06 64 GLN B C 1
ATOM 2459 O O . GLN B 1 64 ? 2.299 -37.125 -12.414 1 80.06 64 GLN B O 1
ATOM 2464 N N . ILE B 1 65 ? 4.23 -36.625 -11.258 1 82.19 65 ILE B N 1
ATOM 2465 C CA . ILE B 1 65 ? 4.172 -35.219 -11.641 1 82.19 65 ILE B CA 1
ATOM 2466 C C . ILE B 1 65 ? 4.285 -35.094 -13.156 1 82.19 65 ILE B C 1
ATOM 2468 O O . ILE B 1 65 ? 3.531 -34.344 -13.781 1 82.19 65 ILE B O 1
ATOM 2472 N N . LYS B 1 66 ? 5.168 -35.781 -13.711 1 81.62 66 LYS B N 1
ATOM 2473 C CA . LYS B 1 66 ? 5.379 -35.75 -15.156 1 81.62 66 LYS B CA 1
ATOM 2474 C C . LYS B 1 66 ? 4.109 -36.156 -15.906 1 81.62 66 LYS B C 1
ATOM 2476 O O . LYS B 1 66 ? 3.742 -35.531 -16.891 1 81.62 66 LYS B O 1
ATOM 2481 N N . GLU B 1 67 ? 3.479 -37.156 -15.453 1 75.81 67 GLU B N 1
ATOM 2482 C CA . GLU B 1 67 ? 2.244 -37.625 -16.062 1 75.81 67 GLU B CA 1
ATOM 2483 C C . GLU B 1 67 ? 1.137 -36.594 -15.969 1 75.81 67 GLU B C 1
ATOM 2485 O O . GLU B 1 67 ? 0.391 -36.375 -16.922 1 75.81 67 GLU B O 1
ATOM 2490 N N . MET B 1 68 ? 1.094 -36.094 -14.828 1 71.75 68 MET B N 1
ATOM 2491 C CA . MET B 1 68 ? 0.046 -35.094 -14.594 1 71.75 68 MET B CA 1
ATOM 2492 C C . MET B 1 68 ? 0.242 -33.875 -15.492 1 71.75 68 MET B C 1
ATOM 2494 O O . MET B 1 68 ? -0.719 -33.375 -16.062 1 71.75 68 MET B O 1
ATOM 2498 N N . ILE B 1 69 ? 1.519 -33.469 -15.57 1 72.12 69 ILE B N 1
ATOM 2499 C CA . ILE B 1 69 ? 1.82 -32.281 -16.406 1 72.12 69 ILE B CA 1
ATOM 2500 C C . ILE B 1 69 ? 1.576 -32.625 -17.875 1 72.12 69 ILE B C 1
ATOM 2502 O O . ILE B 1 69 ? 1.021 -31.812 -18.609 1 72.12 69 ILE B O 1
ATOM 2506 N N . ALA B 1 70 ? 1.968 -33.812 -18.344 1 71 70 ALA B N 1
ATOM 2507 C CA . ALA B 1 70 ? 1.77 -34.281 -19.719 1 71 70 ALA B CA 1
ATOM 2508 C C . ALA B 1 70 ? 0.286 -34.312 -20.062 1 71 70 ALA B C 1
ATOM 2510 O O . ALA B 1 70 ? -0.108 -33.938 -21.172 1 71 70 ALA B O 1
ATOM 2511 N N . ALA B 1 71 ? -0.45 -34.875 -19.25 1 64.88 71 ALA B N 1
ATOM 2512 C CA . ALA B 1 71 ? -1.894 -34.938 -19.453 1 64.88 71 ALA B CA 1
ATOM 2513 C C . ALA B 1 71 ? -2.477 -33.531 -19.641 1 64.88 71 ALA B C 1
ATOM 2515 O O . ALA B 1 71 ? -3.354 -33.344 -20.484 1 64.88 71 ALA B O 1
ATOM 2516 N N . TRP B 1 72 ? -1.863 -32.75 -18.938 1 62.41 72 TRP B N 1
ATOM 2517 C CA . TRP B 1 72 ? -2.281 -31.359 -19.016 1 62.41 72 TRP B CA 1
ATOM 2518 C C . TRP B 1 72 ? -1.911 -30.75 -20.359 1 62.41 72 TRP B C 1
ATOM 2520 O O . TRP B 1 72 ? -2.703 -30.016 -20.953 1 62.41 72 TRP B O 1
ATOM 2530 N N . GLU B 1 73 ? -0.75 -30.938 -20.703 1 62.62 73 GLU B N 1
ATOM 2531 C CA . GLU B 1 73 ? -0.245 -30.375 -21.953 1 62.62 73 GLU B CA 1
ATOM 2532 C C . GLU B 1 73 ? -0.969 -30.953 -23.156 1 62.62 73 GLU B C 1
ATOM 2534 O O . GLU B 1 73 ? -1.119 -30.297 -24.188 1 62.62 73 GLU B O 1
ATOM 2539 N N . SER B 1 74 ? -1.165 -32.188 -23.203 1 59.5 74 SER B N 1
ATOM 2540 C CA . SER B 1 74 ? -1.86 -32.844 -24.312 1 59.5 74 SER B CA 1
ATOM 2541 C C . SER B 1 74 ? -3.318 -32.375 -24.375 1 59.5 74 SER B C 1
ATOM 2543 O O . SER B 1 74 ? -3.939 -32.438 -25.438 1 59.5 74 SER B O 1
ATOM 2545 N N . GLY B 1 75 ? -3.805 -32.219 -23.359 1 53.81 75 GLY B N 1
ATOM 2546 C CA . GLY B 1 75 ? -5.199 -31.812 -23.312 1 53.81 75 GLY B CA 1
ATOM 2547 C C . GLY B 1 75 ? -5.387 -30.312 -23.391 1 53.81 75 GLY B C 1
ATOM 2548 O O . GLY B 1 75 ? -4.438 -29.547 -23.203 1 53.81 75 GLY B O 1
ATOM 2549 N N . ARG B 1 76 ? -6.258 -29.609 -24.141 1 50.94 76 ARG B N 1
ATOM 2550 C CA . ARG B 1 76 ? -6.715 -28.219 -24.266 1 50.94 76 ARG B CA 1
ATOM 2551 C C . ARG B 1 76 ? -6.445 -27.438 -23 1 50.94 76 ARG B C 1
ATOM 2553 O O . ARG B 1 76 ? -6.594 -26.219 -22.969 1 50.94 76 ARG B O 1
ATOM 2560 N N . SER B 1 77 ? -5.973 -28 -21.969 1 48.56 77 SER B N 1
ATOM 2561 C CA . SER B 1 77 ? -5.883 -27.469 -20.609 1 48.56 77 SER B CA 1
ATOM 2562 C C . SER B 1 77 ? -4.594 -26.672 -20.422 1 48.56 77 SER B C 1
ATOM 2564 O O . SER B 1 77 ? -4.531 -25.781 -19.578 1 48.56 77 SER B O 1
ATOM 2566 N N . LEU B 1 78 ? -3.561 -26.938 -21.281 1 45.25 78 LEU B N 1
ATOM 2567 C CA . LEU B 1 78 ? -2.289 -26.234 -21.203 1 45.25 78 LEU B CA 1
ATOM 2568 C C . LEU B 1 78 ? -2.471 -24.75 -21.516 1 45.25 78 LEU B C 1
ATOM 2570 O O . LEU B 1 78 ? -1.894 -23.891 -20.844 1 45.25 78 LEU B O 1
ATOM 2574 N N . GLY B 1 79 ? -3.08 -24.594 -22.719 1 47.38 79 GLY B N 1
ATOM 2575 C CA . GLY B 1 79 ? -3.375 -23.219 -23.094 1 47.38 79 GLY B CA 1
ATOM 2576 C C . GLY B 1 79 ? -4.023 -22.422 -21.969 1 47.38 79 GLY B C 1
ATOM 2577 O O . GLY B 1 79 ? -3.699 -21.266 -21.766 1 47.38 79 GLY B O 1
ATOM 2578 N N . GLU B 1 80 ? -4.891 -23.141 -21.359 1 55.09 80 GLU B N 1
ATOM 2579 C CA . GLU B 1 80 ? -5.586 -22.5 -20.234 1 55.09 80 GLU B CA 1
ATOM 2580 C C . GLU B 1 80 ? -4.641 -22.25 -19.062 1 55.09 80 GLU B C 1
ATOM 2582 O O . GLU B 1 80 ? -4.699 -21.188 -18.438 1 55.09 80 GLU B O 1
ATOM 2587 N N . VAL B 1 81 ? -3.807 -23.219 -19 1 53.47 81 VAL B N 1
ATOM 2588 C CA . VAL B 1 81 ? -2.795 -23.047 -17.969 1 53.47 81 VAL B CA 1
ATOM 2589 C C . VAL B 1 81 ? -1.843 -21.922 -18.344 1 53.47 81 VAL B C 1
ATOM 2591 O O . VAL B 1 81 ? -1.475 -21.094 -17.5 1 53.47 81 VAL B O 1
ATOM 2594 N N . LEU B 1 82 ? -1.501 -21.984 -19.609 1 53.53 82 LEU B N 1
ATOM 2595 C CA . LEU B 1 82 ? -0.645 -20.922 -20.094 1 53.53 82 LEU B CA 1
ATOM 2596 C C . LEU B 1 82 ? -1.338 -19.562 -19.953 1 53.53 82 LEU B C 1
ATOM 2598 O O . LEU B 1 82 ? -0.7 -18.562 -19.609 1 53.53 82 LEU B O 1
ATOM 2602 N N . GLY B 1 83 ? -2.617 -19.531 -20.344 1 56.81 83 GLY B N 1
ATOM 2603 C CA . GLY B 1 83 ? -3.357 -18.312 -20.125 1 56.81 83 GLY B CA 1
ATOM 2604 C C . GLY B 1 83 ? -3.322 -17.859 -18.672 1 56.81 83 GLY B C 1
ATOM 2605 O O . GLY B 1 83 ? -3.162 -16.656 -18.391 1 56.81 83 GLY B O 1
ATOM 2606 N N . LEU B 1 84 ? -3.406 -18.859 -17.875 1 59.94 84 LEU B N 1
ATOM 2607 C CA . LEU B 1 84 ? -3.289 -18.547 -16.453 1 59.94 84 LEU B CA 1
ATOM 2608 C C . LEU B 1 84 ? -1.882 -18.078 -16.125 1 59.94 84 LEU B C 1
ATOM 2610 O O . LEU B 1 84 ? -1.71 -17.141 -15.328 1 59.94 84 LEU B O 1
ATOM 2614 N N . GLU B 1 85 ? -1.007 -18.688 -16.797 1 57.62 85 GLU B N 1
ATOM 2615 C CA . GLU B 1 85 ? 0.386 -18.312 -16.578 1 57.62 85 GLU B CA 1
ATOM 2616 C C . GLU B 1 85 ? 0.64 -16.875 -16.984 1 57.62 85 GLU B C 1
ATOM 2618 O O . GLU B 1 85 ? 1.367 -16.141 -16.297 1 57.62 85 GLU B O 1
ATOM 2623 N N . GLU B 1 86 ? 0.099 -16.547 -18.094 1 59.44 86 GLU B N 1
ATOM 2624 C CA . GLU B 1 86 ? 0.264 -15.188 -18.578 1 59.44 86 GLU B CA 1
ATOM 2625 C C . GLU B 1 86 ? -0.319 -14.18 -17.594 1 59.44 86 GLU B C 1
ATOM 2627 O O . GLU B 1 86 ? 0.271 -13.117 -17.344 1 59.44 86 GLU B O 1
ATOM 2632 N N . VAL B 1 87 ? -1.385 -14.617 -17.094 1 59.22 87 VAL B N 1
ATOM 2633 C CA . VAL B 1 87 ? -2.039 -13.719 -16.156 1 59.22 87 VAL B CA 1
ATOM 2634 C C . VAL B 1 87 ? -1.243 -13.672 -14.852 1 59.22 87 VAL B C 1
ATOM 2636 O O . VAL B 1 87 ? -1.033 -12.594 -14.281 1 59.22 87 VAL B O 1
ATOM 2639 N N . VAL B 1 88 ? -0.82 -14.828 -14.461 1 59.88 88 VAL B N 1
ATOM 2640 C CA . VAL B 1 88 ? -0.045 -14.93 -13.234 1 59.88 88 VAL B CA 1
ATOM 2641 C C . VAL B 1 88 ? 1.314 -14.266 -13.422 1 59.88 88 VAL B C 1
ATOM 2643 O O . VAL B 1 88 ? 1.849 -13.656 -12.492 1 59.88 88 VAL B O 1
ATOM 2646 N N . GLY B 1 89 ? 1.688 -14.414 -14.625 1 57.69 89 GLY B N 1
ATOM 2647 C CA . GLY B 1 89 ? 3.006 -13.875 -14.93 1 57.69 89 GLY B CA 1
ATOM 2648 C C . GLY B 1 89 ? 2.996 -12.383 -15.203 1 57.69 89 GLY B C 1
ATOM 2649 O O . GLY B 1 89 ? 4.047 -11.742 -15.195 1 57.69 89 GLY B O 1
ATOM 2650 N N . ALA B 1 90 ? 1.828 -11.938 -15.602 1 58.72 90 ALA B N 1
ATOM 2651 C CA . ALA B 1 90 ? 1.779 -10.5 -15.852 1 58.72 90 ALA B CA 1
ATOM 2652 C C . ALA B 1 90 ? 2.191 -9.711 -14.617 1 58.72 90 ALA B C 1
ATOM 2654 O O . ALA B 1 90 ? 1.759 -10.023 -13.5 1 58.72 90 ALA B O 1
ATOM 2655 N N . SER B 1 91 ? 3.26 -8.961 -14.859 1 60.09 91 SER B N 1
ATOM 2656 C CA . SER B 1 91 ? 3.83 -8.188 -13.758 1 60.09 91 SER B CA 1
ATOM 2657 C C . SER B 1 91 ? 2.791 -7.258 -13.141 1 60.09 91 SER B C 1
ATOM 2659 O O . SER B 1 91 ? 2.037 -6.594 -13.852 1 60.09 91 SER B O 1
ATOM 2661 N N . TRP B 1 92 ? 2.592 -7.516 -11.898 1 67.5 92 TRP B N 1
ATOM 2662 C CA . TRP B 1 92 ? 1.812 -6.559 -11.109 1 67.5 92 TRP B CA 1
ATOM 2663 C C . TRP B 1 92 ? 2.535 -5.223 -11.016 1 67.5 92 TRP B C 1
ATOM 2665 O O . TRP B 1 92 ? 1.926 -4.203 -10.672 1 67.5 92 TRP B O 1
ATOM 2675 N N . ALA B 1 93 ? 3.842 -5.309 -11.391 1 65.19 93 ALA B N 1
ATOM 2676 C CA . ALA B 1 93 ? 4.625 -4.078 -11.32 1 65.19 93 ALA B CA 1
ATOM 2677 C C . ALA B 1 93 ? 4.457 -3.244 -12.586 1 65.19 93 ALA B C 1
ATOM 2679 O O . ALA B 1 93 ? 4.391 -3.787 -13.688 1 65.19 93 ALA B O 1
ATOM 2680 N N . GLU B 1 94 ? 4.242 -1.953 -12.406 1 69.56 94 GLU B N 1
ATOM 2681 C CA . GLU B 1 94 ? 4.211 -1.023 -13.531 1 69.56 94 GLU B CA 1
ATOM 2682 C C . GLU B 1 94 ? 5.613 -0.552 -13.898 1 69.56 94 GLU B C 1
ATOM 2684 O O . GLU B 1 94 ? 5.793 0.572 -14.375 1 69.56 94 GLU B O 1
ATOM 2689 N N . GLU B 1 95 ? 6.625 -1.384 -13.5 1 77.25 95 GLU B N 1
ATOM 2690 C CA . GLU B 1 95 ? 8.016 -1.062 -13.797 1 77.25 95 GLU B CA 1
ATOM 2691 C C . GLU B 1 95 ? 8.82 -2.322 -14.117 1 77.25 95 GLU B C 1
ATOM 2693 O O . GLU B 1 95 ? 8.398 -3.432 -13.773 1 77.25 95 GLU B O 1
ATOM 2698 N N . GLU B 1 96 ? 9.898 -2.092 -14.883 1 79.69 96 GLU B N 1
ATOM 2699 C CA . GLU B 1 96 ? 10.828 -3.174 -15.18 1 79.69 96 GLU B CA 1
ATOM 2700 C C . GLU B 1 96 ? 12.109 -3.041 -14.367 1 79.69 96 GLU B C 1
ATOM 2702 O O . GLU B 1 96 ? 12.539 -1.93 -14.047 1 79.69 96 GLU B O 1
ATOM 2707 N N . PRO B 1 97 ? 12.633 -4.25 -14.031 1 82.31 97 PRO B N 1
ATOM 2708 C CA . PRO B 1 97 ? 13.938 -4.172 -13.375 1 82.31 97 PRO B CA 1
ATOM 2709 C C . PRO B 1 97 ? 14.953 -3.365 -14.18 1 82.31 97 PRO B C 1
ATOM 2711 O O . PRO B 1 97 ? 14.922 -3.377 -15.406 1 82.31 97 PRO B O 1
ATOM 2714 N N . ARG B 1 98 ? 15.773 -2.648 -13.539 1 90.94 98 ARG B N 1
ATOM 2715 C CA . ARG B 1 98 ? 16.734 -1.758 -14.188 1 90.94 98 ARG B CA 1
ATOM 2716 C C . ARG B 1 98 ? 18.156 -2.039 -13.711 1 90.94 98 ARG B C 1
ATOM 2718 O O . ARG B 1 98 ? 18.391 -2.197 -12.508 1 90.94 98 ARG B O 1
ATOM 2725 N N . ALA B 1 99 ? 19.047 -2.145 -14.656 1 92 99 ALA B N 1
ATOM 2726 C CA . ALA B 1 99 ? 20.469 -2.26 -14.312 1 92 99 ALA B CA 1
ATOM 2727 C C . ALA B 1 99 ? 20.984 -0.96 -13.703 1 92 99 ALA B C 1
ATOM 2729 O O . ALA B 1 99 ? 20.641 0.13 -14.164 1 92 99 ALA B O 1
ATOM 2730 N N . VAL B 1 100 ? 21.734 -1.151 -12.594 1 94.12 100 VAL B N 1
ATOM 2731 C CA . VAL B 1 100 ? 22.312 0.01 -11.93 1 94.12 100 VAL B CA 1
ATOM 2732 C C . VAL B 1 100 ? 23.797 -0.233 -11.664 1 94.12 100 VAL B C 1
ATOM 2734 O O . VAL B 1 100 ? 24.172 -1.266 -11.102 1 94.12 100 VAL B O 1
ATOM 2737 N N . THR B 1 101 ? 24.625 0.779 -12.047 1 93.5 101 THR B N 1
ATOM 2738 C CA . THR B 1 101 ? 26.062 0.635 -11.852 1 93.5 101 THR B CA 1
ATOM 2739 C C . THR B 1 101 ? 26.453 1.044 -10.438 1 93.5 101 THR B C 1
ATOM 2741 O O . THR B 1 101 ? 25.703 1.742 -9.758 1 93.5 101 THR B O 1
ATOM 2744 N N . VAL B 1 102 ? 27.641 0.583 -10.07 1 93.06 102 VAL B N 1
ATOM 2745 C CA . VAL B 1 102 ? 28.203 0.974 -8.781 1 93.06 102 VAL B CA 1
ATOM 2746 C C . VAL B 1 102 ? 28.375 2.49 -8.734 1 93.06 102 VAL B C 1
ATOM 2748 O O . VAL B 1 102 ? 28.141 3.115 -7.703 1 93.06 102 VAL B O 1
ATOM 2751 N N . GLY B 1 103 ? 28.781 3.062 -9.805 1 94.19 103 GLY B N 1
ATOM 2752 C CA . GLY B 1 103 ? 28.938 4.508 -9.898 1 94.19 103 GLY B CA 1
ATOM 2753 C C . GLY B 1 103 ? 27.641 5.262 -9.641 1 94.19 103 GLY B C 1
ATOM 2754 O O . GLY B 1 103 ? 27.641 6.266 -8.922 1 94.19 103 GLY B O 1
ATOM 2755 N N . GLU B 1 104 ? 26.562 4.793 -10.211 1 94.62 104 GLU B N 1
ATOM 2756 C CA . GLU B 1 104 ? 25.25 5.402 -10.008 1 94.62 104 GLU B CA 1
ATOM 2757 C C . GLU B 1 104 ? 24.812 5.309 -8.547 1 94.62 104 GLU B C 1
ATOM 2759 O O . GLU B 1 104 ? 24.266 6.266 -8 1 94.62 104 GLU B O 1
ATOM 2764 N N . LEU B 1 105 ? 25.047 4.133 -7.945 1 95.56 105 LEU B N 1
ATOM 2765 C CA . LEU B 1 105 ? 24.672 3.928 -6.551 1 95.56 105 LEU B CA 1
ATOM 2766 C C . LEU B 1 105 ? 25.484 4.824 -5.629 1 95.56 105 LEU B C 1
ATOM 2768 O O . LEU B 1 105 ? 24.969 5.375 -4.66 1 95.56 105 LEU B O 1
ATOM 2772 N N . ARG B 1 106 ? 26.734 5.023 -5.965 1 94.44 106 ARG B N 1
ATOM 2773 C CA . ARG B 1 106 ? 27.594 5.914 -5.191 1 94.44 106 ARG B CA 1
ATOM 2774 C C . ARG B 1 106 ? 27.141 7.363 -5.316 1 94.44 106 ARG B C 1
ATOM 2776 O O . ARG B 1 106 ? 27.203 8.125 -4.352 1 94.44 106 ARG B O 1
ATOM 2783 N N . LYS B 1 107 ? 26.766 7.711 -6.461 1 94.88 107 LYS B N 1
ATOM 2784 C CA . LYS B 1 107 ? 26.266 9.062 -6.676 1 94.88 107 LYS B CA 1
ATOM 2785 C C . LYS B 1 107 ? 24.984 9.305 -5.883 1 94.88 107 LYS B C 1
ATOM 2787 O O . LYS B 1 107 ? 24.781 10.383 -5.312 1 94.88 107 LYS B O 1
ATOM 2792 N N . LYS B 1 108 ? 24.109 8.32 -5.781 1 93.88 108 LYS B N 1
ATOM 2793 C CA . LYS B 1 108 ? 22.812 8.445 -5.137 1 93.88 108 LYS B CA 1
ATOM 2794 C C . LYS B 1 108 ? 22.938 8.406 -3.619 1 93.88 108 LYS B C 1
ATOM 2796 O O . LYS B 1 108 ? 22.234 9.125 -2.91 1 93.88 108 LYS B O 1
ATOM 2801 N N . PHE B 1 109 ? 23.906 7.551 -3.119 1 96.19 109 PHE B N 1
ATOM 2802 C CA . PHE B 1 109 ? 23.875 7.273 -1.687 1 96.19 109 PHE B CA 1
ATOM 2803 C C . PHE B 1 109 ? 25.156 7.727 -1.02 1 96.19 109 PHE B C 1
ATOM 2805 O O . PHE B 1 109 ? 25.266 7.711 0.209 1 96.19 109 PHE B O 1
ATOM 2812 N N . GLY B 1 110 ? 26.125 8.148 -1.867 1 93.69 110 GLY B N 1
ATOM 2813 C CA . GLY B 1 110 ? 27.375 8.688 -1.359 1 93.69 110 GLY B CA 1
ATOM 2814 C C . GLY B 1 110 ? 28.109 7.734 -0.438 1 93.69 110 GLY B C 1
ATOM 2815 O O . GLY B 1 110 ? 28.312 6.566 -0.774 1 93.69 110 GLY B O 1
ATOM 2816 N N . LYS B 1 111 ? 28.484 8.234 0.756 1 92.88 111 LYS B N 1
ATOM 2817 C CA . LYS B 1 111 ? 29.281 7.457 1.709 1 92.88 111 LYS B CA 1
ATOM 2818 C C . LYS B 1 111 ? 28.438 6.355 2.352 1 92.88 111 LYS B C 1
ATOM 2820 O O . LYS B 1 111 ? 28.984 5.414 2.936 1 92.88 111 LYS B O 1
ATOM 2825 N N . GLN B 1 112 ? 27.219 6.492 2.199 1 94.75 112 GLN B N 1
ATOM 2826 C CA . GLN B 1 112 ? 26.328 5.523 2.838 1 94.75 112 GLN B CA 1
ATOM 2827 C C . GLN B 1 112 ? 26.219 4.246 2.006 1 94.75 112 GLN B C 1
ATOM 2829 O O . GLN B 1 112 ? 25.656 3.25 2.461 1 94.75 112 GLN B O 1
ATOM 2834 N N . PHE B 1 113 ? 26.781 4.461 0.734 1 92.94 113 PHE B N 1
ATOM 2835 C CA . PHE B 1 113 ? 26.938 3.25 -0.06 1 92.94 113 PHE B CA 1
ATOM 2836 C C . PHE B 1 113 ? 28.078 2.396 0.473 1 92.94 113 PHE B C 1
ATOM 2838 O O . PHE B 1 113 ? 29.141 2.295 -0.16 1 92.94 113 PHE B O 1
ATOM 2845 N N . SER B 1 114 ? 27.859 1.695 1.571 1 93.75 114 SER B N 1
ATOM 2846 C CA . SER B 1 114 ? 28.812 0.897 2.322 1 93.75 114 SER B CA 1
ATOM 2847 C C . SER B 1 114 ? 28.562 -0.595 2.146 1 93.75 114 SER B C 1
ATOM 2849 O O . SER B 1 114 ? 27.469 -0.995 1.73 1 93.75 114 SER B O 1
ATOM 2851 N N . PRO B 1 115 ? 29.562 -1.392 2.484 1 93.19 115 PRO B N 1
ATOM 2852 C CA . PRO B 1 115 ? 29.375 -2.838 2.365 1 93.19 115 PRO B CA 1
ATOM 2853 C C . PRO B 1 115 ? 28.203 -3.352 3.199 1 93.19 115 PRO B C 1
ATOM 2855 O O . PRO B 1 115 ? 27.469 -4.238 2.758 1 93.19 115 PRO B O 1
ATOM 2858 N N . LEU B 1 116 ? 27.969 -2.781 4.312 1 94.5 116 LEU B N 1
ATOM 2859 C CA . LEU B 1 116 ? 26.875 -3.201 5.188 1 94.5 116 LEU B CA 1
ATOM 2860 C C . LEU B 1 116 ? 25.516 -2.873 4.566 1 94.5 116 LEU B C 1
ATOM 2862 O O . LEU B 1 116 ? 24.625 -3.721 4.531 1 94.5 116 LEU B O 1
ATOM 2866 N N . ASN B 1 117 ? 25.406 -1.678 4.07 1 96.19 117 ASN B N 1
ATOM 2867 C CA . ASN B 1 117 ? 24.141 -1.258 3.463 1 96.19 117 ASN B CA 1
ATOM 2868 C C . ASN B 1 117 ? 23.875 -1.998 2.156 1 96.19 117 ASN B C 1
ATOM 2870 O O . ASN B 1 117 ? 22.719 -2.287 1.827 1 96.19 117 ASN B O 1
ATOM 2874 N N . ILE B 1 118 ? 24.938 -2.326 1.456 1 93.81 118 ILE B N 1
ATOM 2875 C CA . ILE B 1 118 ? 24.812 -3.094 0.223 1 93.81 118 ILE B CA 1
ATOM 2876 C C . ILE B 1 118 ? 24.297 -4.496 0.542 1 93.81 118 ILE B C 1
ATOM 2878 O O . ILE B 1 118 ? 23.344 -4.973 -0.078 1 93.81 118 ILE B O 1
ATOM 2882 N N . LYS B 1 119 ? 24.891 -5.09 1.484 1 94.81 119 LYS B N 1
ATOM 2883 C CA . LYS B 1 119 ? 24.484 -6.43 1.901 1 94.81 119 LYS B CA 1
ATOM 2884 C C . LYS B 1 119 ? 23.016 -6.449 2.326 1 94.81 119 LYS B C 1
ATOM 2886 O O . LYS B 1 119 ? 22.266 -7.332 1.917 1 94.81 119 LYS B O 1
ATOM 2891 N N . ARG B 1 120 ? 22.641 -5.492 3.08 1 95.94 120 ARG B N 1
ATOM 2892 C CA . ARG B 1 120 ? 21.266 -5.41 3.559 1 95.94 120 ARG B CA 1
ATOM 2893 C C . ARG B 1 120 ? 20.297 -5.195 2.4 1 95.94 120 ARG B C 1
ATOM 2895 O O . ARG B 1 120 ? 19.203 -5.766 2.385 1 95.94 120 ARG B O 1
ATOM 2902 N N . SER B 1 121 ? 20.688 -4.363 1.458 1 95.31 121 SER B N 1
ATOM 2903 C CA . SER B 1 121 ? 19.844 -4.082 0.3 1 95.31 121 SER B CA 1
ATOM 2904 C C . SER B 1 121 ? 19.625 -5.336 -0.542 1 95.31 121 SER B C 1
ATOM 2906 O O . SER B 1 121 ? 18.531 -5.559 -1.062 1 95.31 121 SER B O 1
ATOM 2908 N N . VAL B 1 122 ? 20.656 -6.125 -0.614 1 92 122 VAL B N 1
ATOM 2909 C CA . VAL B 1 122 ? 20.578 -7.371 -1.364 1 92 122 VAL B CA 1
ATOM 2910 C C . VAL B 1 122 ? 19.703 -8.383 -0.607 1 92 122 VAL B C 1
ATOM 2912 O O . VAL B 1 122 ? 18.859 -9.039 -1.198 1 92 122 VAL B O 1
ATOM 2915 N N . GLU B 1 123 ? 19.859 -8.43 0.681 1 91.12 123 GLU B N 1
ATOM 2916 C CA . GLU B 1 123 ? 19.078 -9.328 1.522 1 91.12 123 GLU B CA 1
ATOM 2917 C C . GLU B 1 123 ? 17.594 -8.984 1.465 1 91.12 123 GLU B C 1
ATOM 2919 O O . GLU B 1 123 ? 16.75 -9.875 1.489 1 91.12 123 GLU B O 1
ATOM 2924 N N . LEU B 1 124 ? 17.312 -7.699 1.3 1 91.75 124 LEU B N 1
ATOM 2925 C CA . LEU B 1 124 ? 15.93 -7.234 1.262 1 91.75 124 LEU B CA 1
ATOM 2926 C C . LEU B 1 124 ? 15.359 -7.344 -0.147 1 91.75 124 LEU B C 1
ATOM 2928 O O . LEU B 1 124 ? 14.164 -7.098 -0.36 1 91.75 124 LEU B O 1
ATOM 2932 N N . GLY B 1 125 ? 16.281 -7.684 -1.08 1 87.75 125 GLY B N 1
ATOM 2933 C CA . GLY B 1 125 ? 15.828 -7.836 -2.455 1 87.75 125 GLY B CA 1
ATOM 2934 C C . GLY B 1 125 ? 15.695 -6.516 -3.189 1 87.75 125 GLY B C 1
ATOM 2935 O O . GLY B 1 125 ? 15.078 -6.453 -4.254 1 87.75 125 GLY B O 1
ATOM 2936 N N . LEU B 1 126 ? 16.172 -5.477 -2.635 1 93.12 126 LEU B N 1
ATOM 2937 C CA . LEU B 1 126 ? 16.125 -4.164 -3.264 1 93.12 126 LEU B CA 1
ATOM 2938 C C . LEU B 1 126 ? 17.156 -4.051 -4.371 1 93.12 126 LEU B C 1
ATOM 2940 O O . LEU B 1 126 ? 16.984 -3.283 -5.32 1 93.12 126 LEU B O 1
ATOM 2944 N N . LEU B 1 127 ? 18.266 -4.789 -4.219 1 92.88 127 LEU B N 1
ATOM 2945 C CA . LEU B 1 127 ? 19.328 -4.926 -5.211 1 92.88 127 LEU B CA 1
ATOM 2946 C C . LEU B 1 127 ? 19.672 -6.395 -5.43 1 92.88 127 LEU B C 1
ATOM 2948 O O . LEU B 1 127 ? 19.578 -7.203 -4.508 1 92.88 127 LEU B O 1
ATOM 2952 N N . GLU B 1 128 ? 19.938 -6.629 -6.652 1 89.31 128 GLU B N 1
ATOM 2953 C CA . GLU B 1 128 ? 20.469 -7.938 -7.012 1 89.31 128 GLU B CA 1
ATOM 2954 C C . GLU B 1 128 ? 21.844 -7.809 -7.676 1 89.31 128 GLU B C 1
ATOM 2956 O O . GLU B 1 128 ? 22.016 -7.035 -8.625 1 89.31 128 GLU B O 1
ATOM 2961 N N . ARG B 1 129 ? 22.781 -8.57 -7.207 1 88.44 129 ARG B N 1
ATOM 2962 C CA . ARG B 1 129 ? 24.125 -8.5 -7.777 1 88.44 129 ARG B CA 1
ATOM 2963 C C . ARG B 1 129 ? 24.203 -9.273 -9.086 1 88.44 129 ARG B C 1
ATOM 2965 O O . ARG B 1 129 ? 23.719 -10.406 -9.172 1 88.44 129 ARG B O 1
ATOM 2972 N N . ARG B 1 130 ? 24.641 -8.594 -10.055 1 84 130 ARG B N 1
ATOM 2973 C CA . ARG B 1 130 ? 24.891 -9.203 -11.359 1 84 130 ARG B CA 1
ATOM 2974 C C . ARG B 1 130 ? 26.297 -8.898 -11.844 1 84 130 ARG B C 1
ATOM 2976 O O . ARG B 1 130 ? 26.516 -7.902 -12.539 1 84 130 ARG B O 1
ATOM 2983 N N . GLY B 1 131 ? 27.234 -9.828 -11.5 1 83.94 131 GLY B N 1
ATOM 2984 C CA . GLY B 1 131 ? 28.625 -9.555 -11.836 1 83.94 131 GLY B CA 1
ATOM 2985 C C . GLY B 1 131 ? 29.172 -8.328 -11.125 1 83.94 131 GLY B C 1
ATOM 2986 O O . GLY B 1 131 ? 29.172 -8.266 -9.891 1 83.94 131 GLY B O 1
ATOM 2987 N N . ARG B 1 132 ? 29.578 -7.316 -11.93 1 85.5 132 ARG B N 1
ATOM 2988 C CA . ARG B 1 132 ? 30.156 -6.098 -11.359 1 85.5 132 ARG B CA 1
ATOM 2989 C C . ARG B 1 132 ? 29.094 -5.008 -11.234 1 85.5 132 ARG B C 1
ATOM 2991 O O . ARG B 1 132 ? 29.391 -3.881 -10.844 1 85.5 132 ARG B O 1
ATOM 2998 N N . SER B 1 133 ? 27.906 -5.387 -11.578 1 88.94 133 SER B N 1
ATOM 2999 C CA . SER B 1 133 ? 26.812 -4.426 -11.516 1 88.94 133 SER B CA 1
ATOM 3000 C C . SER B 1 133 ? 25.656 -4.957 -10.68 1 88.94 133 SER B C 1
ATOM 3002 O O . SER B 1 133 ? 25.781 -5.996 -10.023 1 88.94 133 SER B O 1
ATOM 3004 N N . PHE B 1 134 ? 24.75 -4.094 -10.492 1 92.38 134 PHE B N 1
ATOM 3005 C CA . PHE B 1 134 ? 23.562 -4.465 -9.75 1 92.38 134 PHE B CA 1
ATOM 3006 C C . PHE B 1 134 ? 22.312 -4.305 -10.609 1 92.38 134 PHE B C 1
ATOM 3008 O O . PHE B 1 134 ? 22.359 -3.643 -11.648 1 92.38 134 PHE B O 1
ATOM 3015 N N . VAL B 1 135 ? 21.344 -5.047 -10.312 1 91.06 135 VAL B N 1
ATOM 3016 C CA . VAL B 1 135 ? 20 -4.859 -10.867 1 91.06 135 VAL B CA 1
ATOM 3017 C C . VAL B 1 135 ? 19.031 -4.488 -9.75 1 91.06 135 VAL B C 1
ATOM 3019 O O . VAL B 1 135 ? 19.062 -5.074 -8.664 1 91.06 135 VAL B O 1
ATOM 3022 N N . SER B 1 136 ? 18.297 -3.461 -9.984 1 92.06 136 SER B N 1
ATOM 3023 C CA . SER B 1 136 ? 17.188 -3.129 -9.086 1 92.06 136 SER B CA 1
ATOM 3024 C C . SER B 1 136 ? 15.875 -3.723 -9.578 1 92.06 136 SER B C 1
ATOM 3026 O O . SER B 1 136 ? 15.344 -3.295 -10.602 1 92.06 136 SER B O 1
ATOM 3028 N N . PRO B 1 137 ? 15.391 -4.676 -8.859 1 84.81 137 PRO B N 1
ATOM 3029 C CA . PRO B 1 137 ? 14.102 -5.238 -9.266 1 84.81 137 PRO B CA 1
ATOM 3030 C C . PRO B 1 137 ? 12.977 -4.211 -9.258 1 84.81 137 PRO B C 1
ATOM 3032 O O . PRO B 1 137 ? 12.023 -4.32 -10.031 1 84.81 137 PRO B O 1
ATOM 3035 N N . SER B 1 138 ? 13.031 -3.277 -8.375 1 87.81 138 SER B N 1
ATOM 3036 C CA . SER B 1 138 ? 12.055 -2.191 -8.281 1 87.81 138 SER B CA 1
ATOM 3037 C C . SER B 1 138 ? 12.742 -0.831 -8.297 1 87.81 138 SER B C 1
ATOM 3039 O O . SER B 1 138 ? 13 -0.247 -7.246 1 87.81 138 SER B O 1
ATOM 3041 N N . PRO B 1 139 ? 12.938 -0.277 -9.477 1 90.94 139 PRO B N 1
ATOM 3042 C CA . PRO B 1 139 ? 13.594 1.026 -9.602 1 90.94 139 PRO B CA 1
ATOM 3043 C C . PRO B 1 139 ? 12.875 2.125 -8.828 1 90.94 139 PRO B C 1
ATOM 3045 O O . PRO B 1 139 ? 13.516 3.023 -8.281 1 90.94 139 PRO B O 1
ATOM 3048 N N . GLN B 1 140 ? 11.539 1.992 -8.758 1 88.69 140 GLN B N 1
ATOM 3049 C CA . GLN B 1 140 ? 10.773 2.996 -8.031 1 88.69 140 GLN B CA 1
ATOM 3050 C C . GLN B 1 140 ? 11.102 2.973 -6.543 1 88.69 140 GLN B C 1
ATOM 3052 O O . GLN B 1 140 ? 11.219 4.023 -5.91 1 88.69 140 GLN B O 1
ATOM 3057 N N . LEU B 1 141 ? 11.281 1.787 -5.973 1 91.75 141 LEU B N 1
ATOM 3058 C CA . LEU B 1 141 ? 11.664 1.676 -4.57 1 91.75 141 LEU B CA 1
ATOM 3059 C C . LEU B 1 141 ? 13.07 2.217 -4.344 1 91.75 141 LEU B C 1
ATOM 3061 O O . LEU B 1 141 ? 13.328 2.895 -3.346 1 91.75 141 LEU B O 1
ATOM 3065 N N . LEU B 1 142 ? 13.953 1.887 -5.27 1 93.38 142 LEU B N 1
ATOM 3066 C CA . LEU B 1 142 ? 15.328 2.379 -5.18 1 93.38 142 LEU B CA 1
ATOM 3067 C C . LEU B 1 142 ? 15.359 3.904 -5.227 1 93.38 142 LEU B C 1
ATOM 3069 O O . LEU B 1 142 ? 16.047 4.539 -4.426 1 93.38 142 LEU B O 1
ATOM 3073 N N . ASP B 1 143 ? 14.578 4.449 -6.141 1 91.75 143 ASP B N 1
ATOM 3074 C CA . ASP B 1 143 ? 14.531 5.902 -6.301 1 91.75 143 ASP B CA 1
ATOM 3075 C C . ASP B 1 143 ? 13.891 6.566 -5.082 1 91.75 143 ASP B C 1
ATOM 3077 O O . ASP B 1 143 ? 14.336 7.625 -4.641 1 91.75 143 ASP B O 1
ATOM 3081 N N . ALA B 1 144 ? 12.867 5.949 -4.578 1 92.31 144 ALA B N 1
ATOM 3082 C CA . ALA B 1 144 ? 12.234 6.473 -3.365 1 92.31 144 ALA B CA 1
ATOM 3083 C C . ALA B 1 144 ? 13.227 6.504 -2.203 1 92.31 144 ALA B C 1
ATOM 3085 O O . ALA B 1 144 ? 13.281 7.48 -1.454 1 92.31 144 ALA B O 1
ATOM 3086 N N . GLY B 1 145 ? 14.016 5.422 -2.057 1 94.12 145 GLY B N 1
ATOM 3087 C CA . GLY B 1 145 ? 15.039 5.387 -1.026 1 94.12 145 GLY B CA 1
ATOM 3088 C C . GLY B 1 145 ? 16.094 6.465 -1.197 1 94.12 145 GLY B C 1
ATOM 3089 O O . GLY B 1 145 ? 16.484 7.121 -0.229 1 94.12 145 GLY B O 1
ATOM 3090 N N . ALA B 1 146 ? 16.516 6.68 -2.447 1 94.75 146 ALA B N 1
ATOM 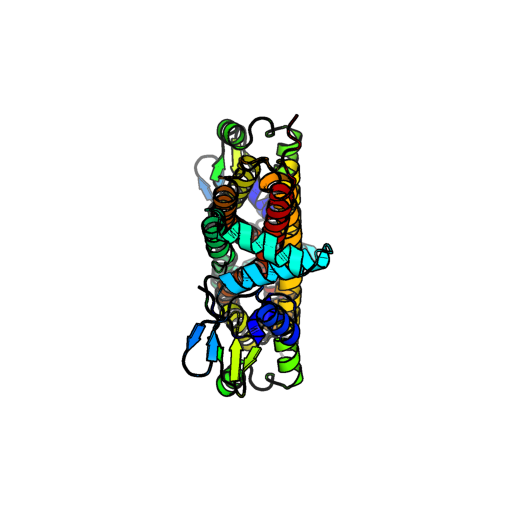3091 C CA . ALA B 1 146 ? 17.516 7.699 -2.746 1 94.75 146 ALA B CA 1
ATOM 3092 C C . ALA B 1 146 ? 17 9.094 -2.4 1 94.75 146 ALA B C 1
ATOM 3094 O O . ALA B 1 146 ? 17.75 9.938 -1.906 1 94.75 146 ALA B O 1
ATOM 3095 N N . GLU B 1 147 ? 15.766 9.289 -2.689 1 92.75 147 GLU B N 1
ATOM 3096 C CA . GLU B 1 147 ? 15.172 10.586 -2.389 1 92.75 147 GLU B CA 1
ATOM 3097 C C . GLU B 1 147 ? 15.141 10.844 -0.886 1 92.75 147 GLU B C 1
ATOM 3099 O O . GLU B 1 147 ? 15.414 11.961 -0.438 1 92.75 147 GLU B O 1
ATOM 3104 N N . LEU B 1 148 ? 14.789 9.852 -0.094 1 92.75 148 LEU B N 1
ATOM 3105 C CA . LEU B 1 148 ? 14.789 10.016 1.355 1 92.75 148 LEU B CA 1
ATOM 3106 C C . LEU B 1 148 ? 16.188 10.312 1.871 1 92.75 148 LEU B C 1
ATOM 3108 O O . LEU B 1 148 ? 16.375 11.164 2.744 1 92.75 148 LEU B O 1
ATOM 3112 N N . VAL B 1 149 ? 17.188 9.656 1.315 1 94.81 149 VAL B N 1
ATOM 3113 C CA . VAL B 1 149 ? 18.562 9.891 1.709 1 94.81 149 VAL B CA 1
ATOM 3114 C C . VAL B 1 149 ? 18.969 11.32 1.353 1 94.81 149 VAL B C 1
ATOM 3116 O O . VAL B 1 149 ? 19.641 11.992 2.137 1 94.81 149 VAL B O 1
ATOM 3119 N N . SER B 1 150 ? 18.578 11.789 0.18 1 91.69 150 SER B N 1
ATOM 3120 C CA . SER B 1 150 ? 18.906 13.141 -0.255 1 91.69 150 SER B CA 1
ATOM 3121 C C . SER B 1 150 ? 18.281 14.188 0.666 1 91.69 150 SER B C 1
ATOM 3123 O O . SER B 1 150 ? 18.781 15.305 0.775 1 91.69 150 SER B O 1
ATOM 3125 N N . LEU B 1 151 ? 17.203 13.734 1.383 1 88.31 151 LEU B N 1
ATOM 3126 C CA . LEU B 1 151 ? 16.516 14.633 2.301 1 88.31 151 LEU B CA 1
ATOM 3127 C C . LEU B 1 151 ? 17.141 14.57 3.693 1 88.31 151 LEU B C 1
ATOM 3129 O O . LEU B 1 151 ? 16.719 15.289 4.598 1 88.31 151 LEU B O 1
ATOM 3133 N N . GLY B 1 152 ? 18.109 13.617 3.865 1 90.69 152 GLY B N 1
ATOM 3134 C CA . GLY B 1 152 ? 18.859 13.602 5.113 1 90.69 152 GLY B CA 1
ATOM 3135 C C . GLY B 1 152 ? 18.578 12.383 5.969 1 90.69 152 GLY B C 1
ATOM 3136 O O . GLY B 1 152 ? 19.094 12.258 7.078 1 90.69 152 GLY B O 1
ATOM 3137 N N . VAL B 1 153 ? 17.75 11.516 5.523 1 93.31 153 VAL B N 1
ATOM 3138 C CA . VAL B 1 153 ? 17.469 10.289 6.266 1 93.31 153 VAL B CA 1
ATOM 3139 C C . VAL B 1 153 ? 18.625 9.297 6.082 1 93.31 153 VAL B C 1
ATOM 3141 O O . VAL B 1 153 ? 19.031 9.023 4.953 1 93.31 153 VAL B O 1
ATOM 3144 N N . PRO B 1 154 ? 19.172 8.805 7.172 1 95.88 154 PRO B N 1
ATOM 3145 C CA . PRO B 1 154 ? 20.219 7.805 7.027 1 95.88 154 PRO B CA 1
ATOM 3146 C C . PRO B 1 154 ? 19.766 6.562 6.266 1 95.88 154 PRO B C 1
ATOM 3148 O O . PRO B 1 154 ? 18.625 6.113 6.441 1 95.88 154 PRO B O 1
ATOM 3151 N N . LEU B 1 155 ? 20.641 6.031 5.406 1 96.5 155 LEU B N 1
ATOM 3152 C CA . LEU B 1 155 ? 20.281 4.914 4.539 1 96.5 155 LEU B CA 1
ATOM 3153 C C . LEU B 1 155 ? 19.844 3.703 5.359 1 96.5 155 LEU B C 1
ATOM 3155 O O . LEU B 1 155 ? 18.953 2.967 4.961 1 96.5 155 LEU B O 1
ATOM 3159 N N . ASN B 1 156 ? 20.5 3.484 6.461 1 95.56 156 ASN B N 1
ATOM 3160 C CA . ASN B 1 156 ? 20.125 2.346 7.293 1 95.56 156 ASN B CA 1
ATOM 3161 C C . ASN B 1 156 ? 18.688 2.461 7.777 1 95.56 156 ASN B C 1
ATOM 3163 O O . ASN B 1 156 ? 17.969 1.46 7.852 1 95.56 156 ASN B O 1
ATOM 3167 N N . GLU B 1 157 ? 18.188 3.664 8.07 1 95.5 157 GLU B N 1
ATOM 3168 C CA . GLU B 1 157 ? 16.797 3.871 8.492 1 95.5 157 GLU B CA 1
ATOM 3169 C C . GLU B 1 157 ? 15.836 3.752 7.309 1 95.5 157 GLU B C 1
ATOM 3171 O O . GLU B 1 157 ? 14.703 3.303 7.469 1 95.5 157 GLU B O 1
ATOM 3176 N N . VAL B 1 158 ? 16.344 4.176 6.152 1 96.31 158 VAL B N 1
ATOM 3177 C CA . VAL B 1 158 ? 15.555 3.998 4.934 1 96.31 158 VAL B CA 1
ATOM 3178 C C . VAL B 1 158 ? 15.336 2.51 4.672 1 96.31 158 VAL B C 1
ATOM 3180 O O . VAL B 1 158 ? 14.234 2.086 4.332 1 96.31 158 VAL B O 1
ATOM 3183 N N . LEU B 1 159 ? 16.391 1.723 4.852 1 96.56 159 LEU B N 1
ATOM 3184 C CA . LEU B 1 159 ? 16.297 0.281 4.648 1 96.56 159 LEU B CA 1
ATOM 3185 C C . LEU B 1 159 ? 15.375 -0.355 5.684 1 96.56 159 LEU B C 1
ATOM 3187 O O . LEU B 1 159 ? 14.625 -1.282 5.367 1 96.56 159 LEU B O 1
ATOM 3191 N N . ASP B 1 160 ? 15.391 0.146 6.914 1 95.75 160 ASP B N 1
ATOM 3192 C CA . ASP B 1 160 ? 14.453 -0.315 7.938 1 95.75 160 ASP B CA 1
ATOM 3193 C C . ASP B 1 160 ? 13.008 -0.06 7.523 1 95.75 160 ASP B C 1
ATOM 3195 O O . ASP B 1 160 ? 12.141 -0.917 7.711 1 95.75 160 ASP B O 1
ATOM 3199 N N . LEU B 1 161 ? 12.773 1.103 6.992 1 95.12 161 LEU B N 1
ATOM 3200 C CA . LEU B 1 161 ? 11.445 1.494 6.531 1 95.12 161 LEU B CA 1
ATOM 3201 C C . LEU B 1 161 ? 10.984 0.603 5.383 1 95.12 161 LEU B C 1
ATOM 3203 O O . LEU B 1 161 ? 9.836 0.156 5.363 1 95.12 161 LEU B O 1
ATOM 3207 N N . ALA B 1 162 ? 11.891 0.333 4.457 1 95.5 162 ALA B N 1
ATOM 3208 C CA . ALA B 1 162 ? 11.57 -0.527 3.32 1 95.5 162 ALA B CA 1
ATOM 3209 C C . ALA B 1 162 ? 11.219 -1.938 3.785 1 95.5 162 ALA B C 1
ATOM 3211 O O . ALA B 1 162 ? 10.281 -2.551 3.27 1 95.5 162 ALA B O 1
ATOM 3212 N N . GLU B 1 163 ? 11.992 -2.398 4.691 1 95.94 163 GLU B N 1
ATOM 3213 C CA . GLU B 1 163 ? 11.742 -3.729 5.238 1 95.94 163 GLU B CA 1
ATOM 3214 C C . GLU B 1 163 ? 10.375 -3.799 5.918 1 95.94 163 GLU B C 1
ATOM 3216 O O . GLU B 1 163 ? 9.625 -4.75 5.707 1 95.94 163 GLU B O 1
ATOM 3221 N N . GLN B 1 164 ? 10.078 -2.855 6.738 1 95.75 164 GLN B N 1
ATOM 3222 C CA . GLN B 1 164 ? 8.797 -2.822 7.43 1 95.75 164 GLN B CA 1
ATOM 3223 C C . GLN B 1 164 ? 7.641 -2.707 6.441 1 95.75 164 GLN B C 1
ATOM 3225 O O . GLN B 1 164 ? 6.617 -3.373 6.598 1 95.75 164 GLN B O 1
ATOM 3230 N N . LEU B 1 165 ? 7.789 -1.824 5.484 1 95.81 165 LEU B N 1
ATOM 3231 C CA . LEU B 1 165 ? 6.781 -1.672 4.441 1 95.81 165 LEU B CA 1
ATOM 3232 C C . LEU B 1 165 ? 6.488 -3.008 3.77 1 95.81 165 LEU B C 1
ATOM 3234 O O . LEU B 1 165 ? 5.324 -3.393 3.621 1 95.81 165 LEU B O 1
ATOM 3238 N N . GLN B 1 166 ? 7.531 -3.695 3.369 1 94.12 166 GLN B N 1
ATOM 3239 C CA . GLN B 1 166 ? 7.348 -4.98 2.703 1 94.12 166 GLN B CA 1
ATOM 3240 C C . GLN B 1 166 ? 6.652 -5.98 3.621 1 94.12 166 GLN B C 1
ATOM 3242 O O . GLN B 1 166 ? 5.762 -6.715 3.184 1 94.12 166 GLN B O 1
ATOM 3247 N N . LYS B 1 167 ? 7.066 -6.012 4.855 1 94.44 167 LYS B N 1
ATOM 3248 C CA . LYS B 1 167 ? 6.477 -6.934 5.824 1 94.44 167 LYS B CA 1
ATOM 3249 C C . LYS B 1 167 ? 4.98 -6.68 5.984 1 94.44 167 LYS B C 1
ATOM 3251 O O . LYS B 1 167 ? 4.18 -7.617 5.992 1 94.44 167 LYS B O 1
ATOM 3256 N N . ASP B 1 168 ? 4.625 -5.438 6.098 1 95.44 168 ASP B N 1
ATOM 3257 C CA . ASP B 1 168 ? 3.223 -5.082 6.301 1 95.44 168 ASP B CA 1
ATOM 3258 C C . ASP B 1 168 ? 2.395 -5.395 5.059 1 95.44 168 ASP B C 1
ATOM 3260 O O . ASP B 1 168 ? 1.27 -5.891 5.164 1 95.44 168 ASP B O 1
ATOM 3264 N N . ILE B 1 169 ? 2.947 -5.137 3.9 1 94.06 169 ILE B N 1
ATOM 3265 C CA . ILE B 1 169 ? 2.24 -5.426 2.656 1 94.06 169 ILE B CA 1
ATOM 3266 C C . ILE B 1 169 ? 2.135 -6.938 2.461 1 94.06 169 ILE B C 1
ATOM 3268 O O . ILE B 1 169 ? 1.103 -7.441 2.014 1 94.06 169 ILE B O 1
ATOM 3272 N N . ASP B 1 170 ? 3.209 -7.656 2.824 1 90.69 170 ASP B N 1
ATOM 3273 C CA . ASP B 1 170 ? 3.168 -9.117 2.766 1 90.69 170 ASP B CA 1
ATOM 3274 C C . ASP B 1 170 ? 2.047 -9.672 3.643 1 90.69 170 ASP B C 1
ATOM 3276 O O . ASP B 1 170 ? 1.357 -10.609 3.254 1 90.69 170 ASP B O 1
ATOM 3280 N N . HIS B 1 171 ? 1.919 -9.109 4.758 1 93.12 171 HIS B N 1
ATOM 3281 C CA . HIS B 1 171 ? 0.898 -9.555 5.699 1 93.12 171 HIS B CA 1
ATOM 3282 C C . HIS B 1 171 ? -0.498 -9.43 5.102 1 93.12 171 HIS B C 1
ATOM 3284 O O . HIS B 1 171 ? -1.281 -10.375 5.133 1 93.12 171 HIS B O 1
ATOM 3290 N N . VAL B 1 172 ? -0.82 -8.312 4.5 1 92.12 172 VAL B N 1
ATOM 3291 C CA . VAL B 1 172 ? -2.135 -8.078 3.91 1 92.12 172 VAL B CA 1
ATOM 3292 C C . VAL B 1 172 ? -2.311 -8.969 2.682 1 92.12 172 VAL B C 1
ATOM 3294 O O . VAL B 1 172 ? -3.395 -9.508 2.449 1 92.12 172 VAL B O 1
ATOM 3297 N N . ALA B 1 173 ? -1.269 -9.109 1.916 1 89.88 173 ALA B N 1
ATOM 3298 C CA . ALA B 1 173 ? -1.318 -9.969 0.732 1 89.88 173 ALA B CA 1
ATOM 3299 C C . ALA B 1 173 ? -1.653 -11.406 1.108 1 89.88 173 ALA B C 1
ATOM 3301 O O . ALA B 1 173 ? -2.451 -12.062 0.433 1 89.88 173 ALA B O 1
ATOM 3302 N N . GLU B 1 174 ? -1.071 -11.867 2.143 1 85.88 174 GLU B N 1
ATOM 3303 C CA . GLU B 1 174 ? -1.317 -13.234 2.605 1 85.88 174 GLU B CA 1
ATOM 3304 C C . GLU B 1 174 ? -2.777 -13.422 3.002 1 85.88 174 GLU B C 1
ATOM 3306 O O . GLU B 1 174 ? -3.383 -14.453 2.686 1 85.88 174 GLU B O 1
ATOM 3311 N N . ILE B 1 175 ? -3.303 -12.484 3.695 1 89 175 ILE B N 1
ATOM 3312 C CA . ILE B 1 175 ? -4.699 -12.562 4.117 1 89 175 ILE B CA 1
ATOM 3313 C C . ILE B 1 175 ? -5.609 -12.531 2.893 1 89 175 ILE B C 1
ATOM 3315 O O . ILE B 1 175 ? -6.555 -13.32 2.797 1 89 175 ILE B O 1
ATOM 3319 N N . LEU B 1 176 ? -5.344 -11.633 1.979 1 90.19 176 LEU B N 1
ATOM 3320 C CA . LEU B 1 176 ? -6.137 -11.531 0.762 1 90.19 176 LEU B CA 1
ATOM 3321 C C . LEU B 1 176 ? -6.102 -12.836 -0.028 1 90.19 176 LEU B C 1
ATOM 3323 O O . LEU B 1 176 ? -7.137 -13.305 -0.501 1 90.19 176 LEU B O 1
ATOM 3327 N N . VAL B 1 177 ? -4.992 -13.43 -0.167 1 83.81 177 VAL B N 1
ATOM 3328 C CA . VAL B 1 177 ? -4.832 -14.68 -0.901 1 83.81 177 VAL B CA 1
ATOM 3329 C C . VAL B 1 177 ? -5.656 -15.781 -0.234 1 83.81 177 VAL B C 1
ATOM 3331 O O . VAL B 1 177 ? -6.297 -16.578 -0.915 1 83.81 177 VAL B O 1
ATOM 3334 N N . GLU B 1 178 ? -5.602 -15.789 1.036 1 83.94 178 GLU B N 1
ATOM 3335 C CA . GLU B 1 178 ? -6.367 -16.797 1.771 1 83.94 178 GLU B CA 1
ATOM 3336 C C . GLU B 1 178 ? -7.867 -16.625 1.535 1 83.94 178 GLU B C 1
ATOM 3338 O O . GLU B 1 178 ? -8.586 -17.609 1.349 1 83.94 178 GLU B O 1
ATOM 3343 N N . VAL B 1 179 ? -8.305 -15.414 1.544 1 88.5 179 VAL B N 1
ATOM 3344 C CA . VAL B 1 179 ? -9.719 -15.117 1.33 1 88.5 179 VAL B CA 1
ATOM 3345 C C . VAL B 1 179 ? -10.117 -15.508 -0.091 1 88.5 179 VAL B C 1
ATOM 3347 O O . VAL B 1 179 ? -11.164 -16.125 -0.299 1 88.5 179 VAL B O 1
ATOM 3350 N N . VAL B 1 180 ? -9.344 -15.195 -1.055 1 84.94 180 VAL B N 1
ATOM 3351 C CA . VAL B 1 180 ? -9.609 -15.516 -2.453 1 84.94 180 VAL B CA 1
ATOM 3352 C C . VAL B 1 180 ? -9.594 -17.031 -2.652 1 84.94 180 VAL B C 1
ATOM 3354 O O . VAL B 1 180 ? -10.461 -17.578 -3.34 1 84.94 180 VAL B O 1
ATOM 3357 N N . ARG B 1 181 ? -8.648 -17.688 -2.053 1 81.5 181 ARG B N 1
ATOM 3358 C CA . ARG B 1 181 ? -8.562 -19.141 -2.133 1 81.5 181 ARG B CA 1
ATOM 3359 C C . ARG B 1 181 ? -9.805 -19.797 -1.545 1 81.5 181 ARG B C 1
ATOM 3361 O O . ARG B 1 181 ? -10.391 -20.688 -2.156 1 81.5 181 ARG B O 1
ATOM 3368 N N . LYS B 1 182 ? -10.211 -19.359 -0.457 1 84.81 182 LYS B N 1
ATOM 3369 C CA . LYS B 1 182 ? -11.297 -19.969 0.31 1 84.81 182 LYS B CA 1
ATOM 3370 C C . LYS B 1 182 ? -12.648 -19.734 -0.377 1 84.81 182 LYS B C 1
ATOM 3372 O O . LYS B 1 182 ? -13.492 -20.641 -0.402 1 84.81 182 LYS B O 1
ATOM 3377 N N . HIS B 1 183 ? -12.836 -18.625 -1.083 1 88.19 183 HIS B N 1
ATOM 3378 C CA . HIS B 1 183 ? -14.195 -18.281 -1.484 1 88.19 183 HIS B CA 1
ATOM 3379 C C . HIS B 1 183 ? -14.312 -18.172 -3.002 1 88.19 183 HIS B C 1
ATOM 3381 O O . HIS B 1 183 ? -15.414 -18.25 -3.551 1 88.19 183 HIS B O 1
ATOM 3387 N N . VAL B 1 184 ? -13.234 -17.938 -3.59 1 83.69 184 VAL B N 1
ATOM 3388 C CA . VAL B 1 184 ? -13.32 -17.672 -5.02 1 83.69 184 VAL B CA 1
ATOM 3389 C C . VAL B 1 184 ? -12.789 -18.859 -5.809 1 83.69 184 VAL B C 1
ATOM 3391 O O . VAL B 1 184 ? -13.461 -19.359 -6.711 1 83.69 184 VAL B O 1
ATOM 3394 N N . LEU B 1 185 ? -11.672 -19.375 -5.375 1 75.44 185 LEU B N 1
ATOM 3395 C CA . LEU B 1 185 ? -11 -20.406 -6.16 1 75.44 185 LEU B CA 1
ATOM 3396 C C . LEU B 1 185 ? -11.555 -21.797 -5.824 1 75.44 185 LEU B C 1
ATOM 3398 O O . LEU B 1 185 ? -11.297 -22.766 -6.543 1 75.44 185 LEU B O 1
ATOM 3402 N N . THR B 1 186 ? -12.312 -21.859 -4.75 1 71.56 186 THR B N 1
ATOM 3403 C CA . THR B 1 186 ? -12.875 -23.156 -4.371 1 71.56 186 THR B CA 1
ATOM 3404 C C . THR B 1 186 ? -14.266 -23.344 -4.977 1 71.56 186 THR B C 1
ATOM 3406 O O . THR B 1 186 ? -14.867 -24.406 -4.844 1 71.56 186 THR B O 1
ATOM 3409 N N . ARG B 1 187 ? -14.695 -22.297 -5.648 1 70.44 187 ARG B N 1
ATOM 3410 C CA . ARG B 1 187 ? -16 -22.406 -6.289 1 70.44 187 ARG B CA 1
ATOM 3411 C C . ARG B 1 187 ? -15.969 -23.422 -7.43 1 70.44 187 ARG B C 1
ATOM 3413 O O . ARG B 1 187 ? -15.023 -23.438 -8.219 1 70.44 187 ARG B O 1
ATOM 3420 N N . PRO B 1 188 ? -16.875 -24.344 -7.363 1 64.81 188 PRO B N 1
ATOM 3421 C CA . PRO B 1 188 ? -16.906 -25.359 -8.43 1 64.81 188 PRO B CA 1
ATOM 3422 C C . PRO B 1 188 ? -17.125 -24.75 -9.805 1 64.81 188 PRO B C 1
ATOM 3424 O O . PRO B 1 188 ? -18.047 -23.922 -9.984 1 64.81 188 PRO B O 1
ATOM 3427 N N . VAL B 1 189 ? -16.25 -24.703 -10.586 1 66.12 189 VAL B N 1
ATOM 3428 C CA . VAL B 1 189 ? -16.312 -24.297 -11.984 1 66.12 189 VAL B CA 1
ATOM 3429 C C . VAL B 1 189 ? -16.047 -25.516 -12.883 1 66.12 189 VAL B C 1
ATOM 3431 O O . VAL B 1 189 ? -15.266 -26.391 -12.539 1 66.12 189 VAL B O 1
ATOM 3434 N N . PRO B 1 190 ? -17.031 -25.641 -13.836 1 60.78 190 PRO B N 1
ATOM 3435 C CA . PRO B 1 190 ? -16.719 -26.75 -14.75 1 60.78 190 PRO B CA 1
ATOM 3436 C C . PRO B 1 190 ? -15.242 -26.766 -15.164 1 60.78 190 PRO B C 1
ATOM 3438 O O . PRO B 1 190 ? -14.625 -25.719 -15.305 1 60.78 190 PRO B O 1
ATOM 3441 N N . SER B 1 191 ? -14.695 -27.906 -15.141 1 57.97 191 SER B N 1
ATOM 3442 C CA . SER B 1 191 ? -13.266 -28.141 -15.336 1 57.97 191 SER B CA 1
ATOM 3443 C C . SER B 1 191 ? -12.742 -27.359 -16.531 1 57.97 191 SER B C 1
ATOM 3445 O O . SER B 1 191 ? -11.664 -26.75 -16.453 1 57.97 191 SER B O 1
ATOM 3447 N N . ASP B 1 192 ? -13.57 -27.281 -17.625 1 58.78 192 ASP B N 1
ATOM 3448 C CA . ASP B 1 192 ? -13.117 -26.641 -18.875 1 58.78 192 ASP B CA 1
ATOM 3449 C C . ASP B 1 192 ? -13.078 -25.125 -18.734 1 58.78 192 ASP B C 1
ATOM 3451 O O . ASP B 1 192 ? -12.406 -24.453 -19.516 1 58.78 192 ASP B O 1
ATOM 3455 N N . ASP B 1 193 ? -13.734 -24.703 -17.656 1 67.44 193 ASP B N 1
ATOM 3456 C CA . ASP B 1 193 ? -13.859 -23.25 -17.531 1 67.44 193 ASP B CA 1
ATOM 3457 C C . ASP B 1 193 ? -13.062 -22.734 -16.344 1 67.44 193 ASP B C 1
ATOM 3459 O O . ASP B 1 193 ? -13.055 -21.531 -16.062 1 67.44 193 ASP B O 1
ATOM 3463 N N . GLU B 1 194 ? -12.367 -23.656 -15.758 1 69.31 194 GLU B N 1
ATOM 3464 C CA . GLU B 1 194 ? -11.719 -23.281 -14.5 1 69.31 194 GLU B CA 1
ATOM 3465 C C . GLU B 1 194 ? -10.578 -22.312 -14.734 1 69.31 194 GLU B C 1
ATOM 3467 O O . GLU B 1 194 ? -10.469 -21.297 -14.047 1 69.31 194 GLU B O 1
ATOM 3472 N N . ILE B 1 195 ? -9.812 -22.594 -15.703 1 66.94 195 ILE B N 1
ATOM 3473 C CA . ILE B 1 195 ? -8.625 -21.781 -15.945 1 66.94 195 ILE B CA 1
ATOM 3474 C C . ILE B 1 195 ? -9.039 -20.391 -16.438 1 66.94 195 ILE B C 1
ATOM 3476 O O . ILE B 1 195 ? -8.586 -19.375 -15.906 1 66.94 195 ILE B O 1
ATOM 3480 N N . PRO B 1 196 ? -9.961 -20.344 -17.422 1 67.88 196 PRO B N 1
ATOM 3481 C CA . PRO B 1 196 ? -10.43 -19.016 -17.828 1 67.88 196 PRO B CA 1
ATOM 3482 C C . PRO B 1 196 ? -11.039 -18.219 -16.672 1 67.88 196 PRO B C 1
ATOM 3484 O O . PRO B 1 196 ? -10.859 -17 -16.594 1 67.88 196 PRO B O 1
ATOM 3487 N N . TYR B 1 197 ? -11.695 -18.984 -15.875 1 76.5 197 TYR B N 1
ATOM 3488 C CA . TYR B 1 197 ? -12.312 -18.312 -14.727 1 76.5 197 TYR B CA 1
ATOM 3489 C C . TYR B 1 197 ? -11.258 -17.734 -13.797 1 76.5 197 TYR B C 1
ATOM 3491 O O . TYR B 1 197 ? -11.352 -16.578 -13.391 1 76.5 197 TYR B O 1
ATOM 3499 N N . TYR B 1 198 ? -10.242 -18.438 -13.508 1 73 198 TYR B N 1
ATOM 3500 C CA . TYR B 1 198 ? -9.195 -17.984 -12.594 1 73 198 TYR B CA 1
ATOM 3501 C C . TYR B 1 198 ? -8.406 -16.828 -13.203 1 73 198 TYR B C 1
ATOM 3503 O O . TYR B 1 198 ? -8.023 -15.891 -12.5 1 73 198 TYR B O 1
ATOM 3511 N N . SER B 1 199 ? -8.188 -16.906 -14.43 1 71.62 199 SER B N 1
ATOM 3512 C CA . SER B 1 199 ? -7.496 -15.828 -15.133 1 71.62 199 SER B CA 1
ATOM 3513 C C . SER B 1 199 ? -8.289 -14.523 -15.062 1 71.62 199 SER B C 1
ATOM 3515 O O . SER B 1 199 ? -7.719 -13.461 -14.82 1 71.62 199 SER B O 1
ATOM 3517 N N . GLU B 1 200 ? -9.516 -14.648 -15.227 1 77.12 200 GLU B N 1
ATOM 3518 C CA . GLU B 1 200 ? -10.383 -13.484 -15.164 1 77.12 200 GLU B CA 1
ATOM 3519 C C . GLU B 1 200 ? -10.398 -12.883 -13.758 1 77.12 200 GLU B C 1
ATOM 3521 O O . GLU B 1 200 ? -10.367 -11.664 -13.602 1 77.12 200 GLU B O 1
ATOM 3526 N N . VAL B 1 201 ? -10.453 -13.766 -12.836 1 79.5 201 VAL B N 1
ATOM 3527 C CA . VAL B 1 201 ? -10.477 -13.32 -11.445 1 79.5 201 VAL B CA 1
ATOM 3528 C C . VAL B 1 201 ? -9.188 -12.562 -11.125 1 79.5 201 VAL B C 1
ATOM 3530 O O . VAL B 1 201 ? -9.234 -11.484 -10.531 1 79.5 201 VAL B O 1
ATOM 3533 N N . MET B 1 202 ? -8.086 -13.016 -11.578 1 76.31 202 MET B N 1
ATOM 3534 C CA . MET B 1 202 ? -6.797 -12.375 -11.312 1 76.31 202 MET B CA 1
ATOM 3535 C C . MET B 1 202 ? -6.707 -11.023 -12.008 1 76.31 202 MET B C 1
ATOM 3537 O O . MET B 1 202 ? -6.188 -10.062 -11.445 1 76.31 202 MET B O 1
ATOM 3541 N N . GLN B 1 203 ? -7.18 -10.945 -13.156 1 76.44 203 GLN B N 1
ATOM 3542 C CA . GLN B 1 203 ? -7.152 -9.703 -13.93 1 76.44 203 GLN B CA 1
ATOM 3543 C C . GLN B 1 203 ? -8.008 -8.625 -13.266 1 76.44 203 GLN B C 1
ATOM 3545 O O . GLN B 1 203 ? -7.664 -7.445 -13.289 1 76.44 203 GLN B O 1
ATOM 3550 N N . ARG B 1 204 ? -8.977 -9.117 -12.625 1 80 204 ARG B N 1
ATOM 3551 C CA . ARG B 1 204 ? -9.898 -8.18 -11.984 1 80 204 ARG B CA 1
ATOM 3552 C C . ARG B 1 204 ? -9.383 -7.754 -10.617 1 80 204 ARG B C 1
ATOM 3554 O O . ARG B 1 204 ? -9.609 -6.621 -10.188 1 80 204 ARG B O 1
ATOM 3561 N N . LEU B 1 205 ? -8.688 -8.633 -10.023 1 81.94 205 LEU B N 1
ATOM 3562 C CA . LEU B 1 205 ? -8.281 -8.398 -8.641 1 81.94 205 LEU B CA 1
ATOM 3563 C C . LEU B 1 205 ? -7.098 -7.438 -8.578 1 81.94 205 LEU B C 1
ATOM 3565 O O . LEU B 1 205 ? -7 -6.621 -7.664 1 81.94 205 LEU B O 1
ATOM 3569 N N . ARG B 1 206 ? -6.273 -7.422 -9.57 1 80.56 206 ARG B N 1
ATOM 3570 C CA . ARG B 1 206 ? -5.035 -6.648 -9.531 1 80.56 206 ARG B CA 1
ATOM 3571 C C . ARG B 1 206 ? -5.328 -5.156 -9.414 1 80.56 206 ARG B C 1
ATOM 3573 O O . ARG B 1 206 ? -4.883 -4.504 -8.469 1 80.56 206 ARG B O 1
ATOM 3580 N N . PRO B 1 207 ? -6.125 -4.629 -10.336 1 81.38 207 PRO B N 1
ATOM 3581 C CA . PRO B 1 207 ? -6.41 -3.197 -10.227 1 81.38 207 PRO B CA 1
ATOM 3582 C C . PRO B 1 207 ? -7.16 -2.844 -8.945 1 81.38 207 PRO B C 1
ATOM 3584 O O . PRO B 1 207 ? -6.969 -1.756 -8.391 1 81.38 207 PRO B O 1
ATOM 3587 N N . LEU B 1 208 ? -7.922 -3.797 -8.445 1 83.88 208 LEU B N 1
ATOM 3588 C CA . LEU B 1 208 ? -8.703 -3.551 -7.242 1 83.88 208 LEU B CA 1
ATOM 3589 C C . LEU B 1 208 ? -7.801 -3.475 -6.016 1 83.88 208 LEU B C 1
ATOM 3591 O O . LEU B 1 208 ? -7.992 -2.615 -5.148 1 83.88 208 LEU B O 1
ATOM 3595 N N . VAL B 1 209 ? -6.824 -4.34 -5.984 1 86.88 209 VAL B N 1
ATOM 3596 C CA . VAL B 1 209 ? -5.883 -4.383 -4.871 1 86.88 209 VAL B CA 1
ATOM 3597 C C . VAL B 1 209 ? -5.062 -3.098 -4.84 1 86.88 209 VAL B C 1
ATOM 3599 O O . VAL B 1 209 ? -4.91 -2.477 -3.787 1 86.88 209 VAL B O 1
ATOM 3602 N N . MET B 1 210 ? -4.59 -2.66 -5.949 1 85.38 210 MET B N 1
ATOM 3603 C CA . MET B 1 210 ? -3.773 -1.452 -6.031 1 85.38 210 MET B CA 1
ATOM 3604 C C . MET B 1 210 ? -4.586 -0.219 -5.648 1 85.38 210 MET B C 1
ATOM 3606 O O . MET B 1 210 ? -4.086 0.667 -4.953 1 85.38 210 MET B O 1
ATOM 3610 N N . SER B 1 211 ? -5.816 -0.231 -6.145 1 85.62 211 SER B N 1
ATOM 3611 C CA . SER B 1 211 ? -6.684 0.895 -5.82 1 85.62 211 SER B CA 1
ATOM 3612 C C . SER B 1 211 ? -6.965 0.961 -4.32 1 85.62 211 SER B C 1
ATOM 3614 O O . SER B 1 211 ? -6.965 2.045 -3.732 1 85.62 211 SER B O 1
ATOM 3616 N N . ALA B 1 212 ? -7.238 -0.177 -3.744 1 89.38 212 ALA B N 1
ATOM 3617 C CA . ALA B 1 212 ? -7.512 -0.238 -2.311 1 89.38 212 ALA B CA 1
ATOM 3618 C C . ALA B 1 212 ? -6.293 0.187 -1.5 1 89.38 212 ALA B C 1
ATOM 3620 O O . ALA B 1 212 ? -6.422 0.892 -0.496 1 89.38 212 ALA B O 1
ATOM 3621 N N . LEU B 1 213 ? -5.145 -0.257 -1.925 1 89.56 213 LEU B N 1
ATOM 3622 C CA . LEU B 1 213 ? -3.895 0.104 -1.269 1 89.56 213 LEU B CA 1
ATOM 3623 C C . LEU B 1 213 ? -3.678 1.613 -1.301 1 89.56 213 LEU B C 1
ATOM 3625 O O . LEU B 1 213 ? -3.359 2.221 -0.276 1 89.56 213 LEU B O 1
ATOM 3629 N N . ASN B 1 214 ? -3.832 2.186 -2.469 1 87.25 214 ASN B N 1
ATOM 3630 C CA . ASN B 1 214 ? -3.652 3.625 -2.629 1 87.25 214 ASN B CA 1
ATOM 3631 C C . ASN B 1 214 ? -4.668 4.41 -1.807 1 87.25 214 ASN B C 1
ATOM 3633 O O . ASN B 1 214 ? -4.336 5.441 -1.219 1 87.25 214 ASN B O 1
ATOM 3637 N N . ALA B 1 215 ? -5.898 3.908 -1.792 1 88.06 215 ALA B N 1
ATOM 3638 C CA . ALA B 1 215 ? -6.938 4.559 -0.998 1 88.06 215 ALA B CA 1
ATOM 3639 C C . ALA B 1 215 ? -6.602 4.512 0.49 1 88.06 215 ALA B C 1
ATOM 3641 O O . ALA B 1 215 ? -6.773 5.5 1.204 1 88.06 215 ALA B O 1
ATOM 3642 N N . ALA B 1 216 ? -6.137 3.367 0.953 1 90.44 216 ALA B N 1
ATOM 3643 C CA . ALA B 1 216 ? -5.758 3.221 2.357 1 90.44 216 ALA B CA 1
ATOM 3644 C C . ALA B 1 216 ? -4.598 4.145 2.711 1 90.44 216 ALA B C 1
ATOM 3646 O O . ALA B 1 216 ? -4.574 4.738 3.791 1 90.44 216 ALA B O 1
ATOM 3647 N N . ALA B 1 217 ? -3.645 4.285 1.834 1 89.5 217 ALA B N 1
ATOM 3648 C CA . ALA B 1 217 ? -2.496 5.16 2.049 1 89.5 217 ALA B CA 1
ATOM 3649 C C . ALA B 1 217 ? -2.928 6.625 2.119 1 89.5 217 ALA B C 1
ATOM 3651 O O . ALA B 1 217 ? -2.439 7.383 2.959 1 89.5 217 ALA B O 1
ATOM 3652 N N . ALA B 1 218 ? -3.795 6.996 1.2 1 84.25 218 ALA B N 1
ATOM 3653 C CA . ALA B 1 218 ? -4.309 8.367 1.193 1 84.25 218 ALA B CA 1
ATOM 3654 C C . ALA B 1 218 ? -5.016 8.688 2.504 1 84.25 218 ALA B C 1
ATOM 3656 O O . ALA B 1 218 ? -4.824 9.773 3.068 1 84.25 218 ALA B O 1
ATOM 3657 N N . ARG B 1 219 ? -5.793 7.73 2.99 1 82.62 219 ARG B N 1
ATOM 3658 C CA . ARG B 1 219 ? -6.516 7.918 4.246 1 82.62 219 ARG B CA 1
ATOM 3659 C C . ARG B 1 219 ? -5.547 8.07 5.414 1 82.62 219 ARG B C 1
ATOM 3661 O O . ARG B 1 219 ? -5.754 8.914 6.293 1 82.62 219 ARG B O 1
ATOM 3668 N N . SER B 1 220 ? -4.516 7.285 5.41 1 85.69 220 SER B N 1
ATOM 3669 C CA . SER B 1 220 ? -3.514 7.379 6.469 1 85.69 220 SER B CA 1
ATOM 3670 C C . SER B 1 220 ? -2.789 8.719 6.426 1 85.69 220 SER B C 1
ATOM 3672 O O . SER B 1 220 ? -2.592 9.359 7.465 1 85.69 220 SER B O 1
ATOM 3674 N N . ALA B 1 221 ? -2.418 9.102 5.211 1 81.19 221 ALA B N 1
ATOM 3675 C CA . ALA B 1 221 ? -1.713 10.367 5.027 1 81.19 221 ALA B CA 1
ATOM 3676 C C . ALA B 1 221 ? -2.553 11.539 5.527 1 81.19 221 ALA B C 1
ATOM 3678 O O . ALA B 1 221 ? -2.041 12.43 6.203 1 81.19 221 ALA B O 1
ATOM 3679 N N . GLU B 1 222 ? -3.781 11.484 5.188 1 72.62 222 GLU B N 1
ATOM 3680 C CA . GLU B 1 222 ? -4.691 12.555 5.582 1 72.62 222 GLU B CA 1
ATOM 3681 C C . GLU B 1 222 ? -4.816 12.641 7.098 1 72.62 222 GLU B C 1
ATOM 3683 O O . GLU B 1 222 ? -5.047 13.727 7.645 1 72.62 222 GLU B O 1
ATOM 3688 N N . ARG B 1 223 ? -4.629 11.547 7.703 1 71.56 223 ARG B N 1
ATOM 3689 C CA . ARG B 1 223 ? -4.773 11.508 9.156 1 71.56 223 ARG B CA 1
ATOM 3690 C C . ARG B 1 223 ? -3.482 11.93 9.844 1 71.56 223 ARG B C 1
ATOM 3692 O O . ARG B 1 223 ? -3.516 12.648 10.852 1 71.56 223 ARG B O 1
ATOM 3699 N N . VAL B 1 224 ? -2.33 11.555 9.273 1 73.81 224 VAL B N 1
ATOM 3700 C CA . VAL B 1 224 ? -1.099 11.68 10.047 1 73.81 224 VAL B CA 1
ATOM 3701 C C . VAL B 1 224 ? -0.348 12.938 9.633 1 73.81 224 VAL B C 1
ATOM 3703 O O . VAL B 1 224 ? 0.326 13.57 10.453 1 73.81 224 VAL B O 1
ATOM 3706 N N . ILE B 1 225 ? -0.427 13.422 8.422 1 71.94 225 ILE B N 1
ATOM 3707 C CA . ILE B 1 225 ? 0.415 14.477 7.879 1 71.94 225 ILE B CA 1
ATOM 3708 C C . ILE B 1 225 ? 0.08 15.805 8.562 1 71.94 225 ILE B C 1
ATOM 3710 O O . ILE B 1 225 ? 0.977 16.531 9.008 1 71.94 225 ILE B O 1
ATOM 3714 N N . PRO B 1 226 ? -1.231 16.094 8.695 1 63.34 226 PRO B N 1
ATOM 3715 C CA . PRO B 1 226 ? -1.541 17.359 9.367 1 63.34 226 PRO B CA 1
ATOM 3716 C C . PRO B 1 226 ? -1.002 17.422 10.797 1 63.34 226 PRO B C 1
ATOM 3718 O O . PRO B 1 226 ? -0.553 18.484 11.242 1 63.34 226 PRO B O 1
ATOM 3721 N N . GLY B 1 227 ? -0.982 16.312 11.461 1 62.38 227 GLY B N 1
ATOM 3722 C CA . GLY B 1 227 ? -0.456 16.281 12.82 1 62.38 227 GLY B CA 1
ATOM 3723 C C . GLY B 1 227 ? 1.028 16.578 12.891 1 62.38 227 GLY B C 1
ATOM 3724 O O . GLY B 1 227 ? 1.469 17.359 13.734 1 62.38 227 GLY B O 1
ATOM 3725 N N . VAL B 1 228 ? 1.747 16.031 11.969 1 65.62 228 VAL B N 1
ATOM 3726 C CA . VAL B 1 228 ? 3.195 16.219 11.953 1 65.62 228 VAL B CA 1
ATOM 3727 C C . VAL B 1 228 ? 3.531 17.656 11.594 1 65.62 228 VAL B C 1
ATOM 3729 O O . VAL B 1 228 ? 4.395 18.281 12.219 1 65.62 228 VAL B O 1
ATOM 3732 N N . LEU B 1 229 ? 2.883 18.156 10.695 1 64.69 229 LEU B N 1
ATOM 3733 C CA . LEU B 1 229 ? 3.143 19.516 10.258 1 64.69 229 LEU B CA 1
ATOM 3734 C C . LEU B 1 229 ? 2.66 20.531 11.297 1 64.69 229 LEU B C 1
ATOM 3736 O O . LEU B 1 229 ? 3.297 21.562 11.508 1 64.69 229 LEU B O 1
ATOM 3740 N N . GLY B 1 230 ? 1.533 20.156 11.812 1 61.09 230 GLY B N 1
ATOM 3741 C CA . GLY B 1 230 ? 1.03 21 12.883 1 61.09 230 GLY B CA 1
ATOM 3742 C C . GLY B 1 230 ? 1.99 21.109 14.047 1 61.09 230 GLY B C 1
ATOM 3743 O O . GLY B 1 230 ? 2.217 22.219 14.562 1 61.09 230 GLY B O 1
ATOM 3744 N N . ASP B 1 231 ? 2.557 19.984 14.438 1 63.28 231 ASP B N 1
ATOM 3745 C CA . ASP B 1 231 ? 3.525 19.969 15.531 1 63.28 231 ASP B CA 1
ATOM 3746 C C . ASP B 1 231 ? 4.711 20.891 15.219 1 63.28 231 ASP B C 1
ATOM 3748 O O . ASP B 1 231 ? 5.18 21.625 16.094 1 63.28 231 ASP B O 1
ATOM 3752 N N . ARG B 1 232 ? 5.137 20.828 14.047 1 65.69 232 ARG B N 1
ATOM 3753 C CA . ARG B 1 232 ? 6.297 21.641 13.664 1 65.69 232 ARG B CA 1
ATOM 3754 C C . ARG B 1 232 ? 5.953 23.125 13.641 1 65.69 232 ARG B C 1
ATOM 3756 O O . ARG B 1 232 ? 6.766 23.953 14.031 1 65.69 232 ARG B O 1
ATOM 3763 N N . LEU B 1 233 ? 4.781 23.312 13.227 1 63.41 233 LEU B N 1
ATOM 3764 C CA . LEU B 1 233 ? 4.336 24.703 13.188 1 63.41 233 LEU B CA 1
ATOM 3765 C C . LEU B 1 233 ? 4.234 25.281 14.594 1 63.41 233 LEU B C 1
ATOM 3767 O O . LEU B 1 233 ? 4.609 26.438 14.82 1 63.41 233 LEU B O 1
ATOM 3771 N N . VAL B 1 234 ? 3.807 24.5 15.414 1 62.72 234 VAL B N 1
ATOM 3772 C CA . VAL B 1 234 ? 3.697 24.938 16.797 1 62.72 234 VAL B CA 1
ATOM 3773 C C . VAL B 1 234 ? 5.086 25.25 17.359 1 62.72 234 VAL B C 1
ATOM 3775 O O . VAL B 1 234 ? 5.277 26.25 18.062 1 62.72 234 VAL B O 1
ATOM 3778 N N . GLU B 1 235 ? 5.969 24.375 17.047 1 64.31 235 GLU B N 1
ATOM 3779 C CA . GLU B 1 235 ? 7.336 24.562 17.531 1 64.31 235 GLU B CA 1
ATOM 3780 C C . GLU B 1 235 ? 7.941 25.844 16.953 1 64.31 235 GLU B C 1
ATOM 3782 O O . GLU B 1 235 ? 8.641 26.578 17.672 1 64.31 235 GLU B O 1
ATOM 3787 N N . LEU B 1 236 ? 7.621 26.125 15.75 1 63.97 236 LEU B N 1
ATOM 3788 C CA . LEU B 1 236 ? 8.125 27.328 15.102 1 63.97 236 LEU B CA 1
ATOM 3789 C C . LEU B 1 236 ? 7.516 28.578 15.719 1 63.97 236 LEU B C 1
ATOM 3791 O O . LEU B 1 236 ? 8.211 29.578 15.93 1 63.97 236 LEU B O 1
ATOM 3795 N N . LEU B 1 237 ? 6.281 28.469 16.016 1 63.19 237 LEU B N 1
ATOM 3796 C CA . LEU B 1 237 ? 5.574 29.594 16.609 1 63.19 237 LEU B CA 1
ATOM 3797 C C . LEU B 1 237 ? 6.059 29.859 18.031 1 63.19 237 LEU B C 1
ATOM 3799 O O . LEU B 1 237 ? 6.18 31.016 18.453 1 63.19 237 LEU B O 1
ATOM 3803 N N . ALA B 1 238 ? 6.359 28.828 18.75 1 62.5 238 ALA B N 1
ATOM 3804 C CA . ALA B 1 238 ? 6.836 28.938 20.125 1 62.5 238 ALA B CA 1
ATOM 3805 C C . ALA B 1 238 ? 8.234 29.547 20.172 1 62.5 238 ALA B C 1
ATOM 3807 O O . ALA B 1 238 ? 8.555 30.328 21.078 1 62.5 238 ALA B O 1
ATOM 3808 N N . ASN B 1 239 ? 9.031 29.188 19.234 1 61.69 239 ASN B N 1
ATOM 3809 C CA . ASN B 1 239 ? 10.398 29.703 19.172 1 61.69 239 ASN B CA 1
ATOM 3810 C C . ASN B 1 239 ? 10.422 31.172 18.734 1 61.69 239 ASN B C 1
ATOM 3812 O O . ASN B 1 239 ? 11.336 31.906 19.109 1 61.69 239 ASN B O 1
ATOM 3816 N N . ASP B 1 240 ? 9.516 31.516 17.875 1 58.84 240 ASP B N 1
ATOM 3817 C CA . ASP B 1 240 ? 9.445 32.906 17.438 1 58.84 240 ASP B CA 1
ATOM 3818 C C . ASP B 1 240 ? 9 33.812 18.562 1 58.84 240 ASP B C 1
ATOM 3820 O O . ASP B 1 240 ? 9.32 35 18.562 1 58.84 240 ASP B O 1
ATOM 3824 N N . GLN B 1 241 ? 8.188 33.375 19.516 1 52.31 241 GLN B N 1
ATOM 3825 C CA . GLN B 1 241 ? 7.77 34.188 20.641 1 52.31 241 GLN B CA 1
ATOM 3826 C C . GLN B 1 241 ? 8.883 34.312 21.688 1 52.31 241 GLN B C 1
ATOM 3828 O O . GLN B 1 241 ? 8.789 35.125 22.609 1 52.31 241 GLN B O 1
ATOM 3833 N N . LYS B 1 242 ? 10.031 33.594 21.812 1 52 242 LYS B N 1
ATOM 3834 C CA . LYS B 1 242 ? 11.133 33.875 22.734 1 52 242 LYS B CA 1
ATOM 3835 C C . LYS B 1 242 ? 11.812 35.188 22.375 1 52 242 LYS B C 1
ATOM 3837 O O . LYS B 1 242 ? 12.297 35.375 21.25 1 52 242 LYS B O 1
ATOM 3842 N N . PRO B 1 243 ? 11.523 36.312 23.031 1 43.81 243 PRO B N 1
ATOM 3843 C CA . PRO B 1 243 ? 12.281 37.562 22.938 1 43.81 243 PRO B CA 1
ATOM 3844 C C . PRO B 1 243 ? 13.781 37.312 22.766 1 43.81 243 PRO B C 1
ATOM 3846 O O . PRO B 1 243 ? 14.305 36.312 23.234 1 43.81 243 PRO B O 1
ATOM 3849 N N . GLY B 1 244 ? 14.477 37.75 21.672 1 38.53 244 GLY B N 1
ATOM 3850 C CA . GLY B 1 244 ? 15.906 38.031 21.719 1 38.53 244 GLY B CA 1
ATOM 3851 C C . GLY B 1 244 ? 16.391 38.469 23.094 1 38.53 244 GLY B C 1
ATOM 3852 O O . GLY B 1 244 ? 15.898 39.469 23.641 1 38.53 244 GLY B O 1
ATOM 3853 N N . GLU B 1 245 ? 16.656 37.688 24.094 1 35.5 245 GLU B N 1
ATOM 3854 C CA . GLU B 1 245 ? 17.625 38.281 25.031 1 35.5 245 GLU B CA 1
ATOM 3855 C C . GLU B 1 245 ? 18.703 39.062 24.281 1 35.5 245 GLU B C 1
ATOM 3857 O O . GLU B 1 245 ? 19.469 38.469 23.516 1 35.5 245 GLU B O 1
ATOM 3862 N N . GLY B 1 246 ? 18.516 40.188 23.734 1 28.98 246 GLY B N 1
ATOM 3863 C CA . GLY B 1 246 ? 19.562 41.188 23.641 1 28.98 246 GLY B CA 1
ATOM 3864 C C . GLY B 1 246 ? 20.562 41.125 24.781 1 28.98 246 GLY B C 1
ATOM 3865 O O . GLY B 1 246 ? 20.172 41.156 25.953 1 28.98 246 GLY B O 1
ATOM 3866 N N . THR B 1 247 ? 21.734 40.438 24.484 1 25.84 247 THR B N 1
ATOM 3867 C CA . THR B 1 247 ? 22.906 41.125 25.016 1 25.84 247 THR B CA 1
ATOM 3868 C C . THR B 1 247 ? 22.922 42.594 24.562 1 25.84 247 THR B C 1
ATOM 3870 O O . THR B 1 247 ? 22.578 42.906 23.406 1 25.84 247 THR B O 1
#

Sequence (494 aa):
MVEYRIDDLARAAGTTVRNVRVYQDRELLPPPRREARTAIYSDAHLVRLRLIINMLERGYAFAQIKEMIAAWESGRSLGEVLGLEEVVGASWAEEEPRAVTVGELRKKFGKQFSPLNIKRSVELGLLERRGRSFVSPSPQLLDAGAELVSLGVPLNEVLDLAEQLQKDIDHVAEILVEVVRKHVLTRPVPSDDEIPYYSEVMQRLRPLVMSALNAAAARSAERVIPGVLGDRLVELLANDQKPGEGTMVEYRIDDLARAAGTTVRNVRVYQDRELLPPPRREARTAIYSDAHLVRLRLIINMLERGYAFAQIKEMIAAWESGRSLGEVLGLEEVVGASWAEEEPRAVTVGELRKKFGKQFSPLNIKRSVELGLLERRGRSFVSPSPQLLDAGAELVSLGVPLNEVLDLAEQLQKDIDHVAEILVEVVRKHVLTRPVPSDDEIPYYSEVMQRLRPLVMSALNAAAARSAERVIPGVLGDRLVELLANDQKPGEGT

pLDDT: mean 79.75, std 14.53, range [25.02, 96.56]

Solvent-accessible surface area (backbone atoms only — not comparable to full-atom values): 26215 Å² total; per-residue (Å²): 128,54,76,23,43,62,66,52,41,17,54,68,54,71,52,46,57,67,54,54,49,50,35,34,74,69,64,64,39,80,82,55,49,70,59,86,93,40,59,38,31,45,34,59,50,44,46,50,50,35,31,52,51,54,42,45,73,74,64,50,48,72,69,58,48,40,48,45,51,47,55,30,57,74,37,85,51,31,62,33,46,46,49,28,22,52,52,61,37,46,68,70,40,98,66,64,63,36,81,40,48,59,68,58,47,36,70,58,46,42,85,61,61,33,73,68,52,49,52,50,33,39,74,70,54,52,33,38,82,52,88,88,32,31,31,19,60,41,47,53,40,52,50,33,48,36,52,44,37,73,53,52,36,55,59,71,58,48,50,50,50,52,51,49,43,38,51,38,45,40,52,45,50,52,52,51,50,50,51,41,46,69,36,45,68,61,52,89,47,63,77,90,45,35,40,61,47,50,30,50,51,51,64,56,44,50,62,33,51,54,40,30,52,50,43,39,45,20,55,40,45,64,58,48,50,48,54,56,52,25,54,51,49,49,53,51,46,57,58,67,66,53,72,77,77,72,127,126,55,75,24,44,61,67,52,40,18,55,69,54,72,52,45,56,66,54,54,50,50,37,35,75,70,65,66,38,82,82,58,51,70,59,88,95,40,57,38,32,44,35,59,50,45,44,49,48,35,32,52,52,54,42,46,74,73,63,51,48,71,69,57,47,41,49,46,51,47,55,32,56,75,36,85,52,31,61,33,45,46,49,29,23,51,52,61,34,46,68,70,41,96,64,63,63,37,82,41,49,60,67,58,48,34,71,56,46,43,84,61,62,33,74,68,52,47,52,51,33,39,74,70,53,51,32,40,83,52,88,89,31,33,30,20,59,41,48,54,39,52,49,35,47,36,51,44,36,73,53,54,36,56,58,72,59,47,51,50,49,52,50,50,43,39,52,37,45,41,52,44,49,52,53,51,50,51,51,42,46,67,35,44,69,61,50,90,49,63,76,92,44,36,39,60,48,50,31,51,50,51,65,56,43,53,62,33,51,53,41,31,51,49,43,39,46,18,54,39,44,63,57,49,49,48,54,56,52,25,54,51,48,49,52,52,45,56,58,66,66,54,71,76,78,72,127

Nearest PDB structures (foldseek):
  4r4e-assembly1_A  TM=8.541E-01  e=3.176E-02  Bacillus subtilis subsp. subtilis str. 168
  5i44-assembly4_G-2  TM=8.634E-01  e=8.162E-02  Bacillus subtilis subsp. subtilis str. 168
  2zhh-assembly1_A-2  TM=7.307E-01  e=6.910E-02  Escherichia coli K-12
  3ucs-assembly1_A  TM=6.623E-01  e=6.537E-02  Klebsiella pneumoniae 342
  2zhg-assembly1_A-2  TM=6.792E-01  e=2.098E-01  Escherichia coli K-12

InterPro domains:
  IPR000551 MerR-type HTH domain [PF13411] (4-70)
  IPR000551 MerR-type HTH domain [PS50937] (3-71)
  IPR000551 MerR-type HTH domain [SM00422] (4-72)
  IPR009061 Putative DNA-binding domain superfamily [SSF46955] (4-75)
  IPR047057 MerR transcriptional regulator [PTHR30204] (4-169)

Organism: Saccharopolyspora spinosa (NCBI:txid60894)

Radius of gyration: 27.1 Å; Cα contacts (8 Å, |Δi|>4): 594; chains: 2; bounding box: 61×88×55 Å

Foldseek 3Di:
DDKDFLCRLCVLLVHHSVVLVVCVVLVQAPFADDDDPTGIDALLRSLSSNVVVVCVVVPDDSVRSSVVVVVCVPDPNVVLVVLLSCLVRPDLDPDAKDKDAPVRVCVLQPPLPDPVLVVLCVVLQQWDDDPRTIIGRDVPLVVVLSVVVVVPDRSVVSSVVSSVVVVVVVVVVVVVVVVCVVPPLPPDDDPVCNSVSSSVVSVVVSVVVVVVVVVVVVVVCVVVVCVVVVVVVVVVVVVVPPPPPDD/DDKDFLCRLQVLLVHDSVVLVVCVVLVQAPFADDDDPTGIDALLRSLSSNVVVVCVVVPDDSVRSSVVVVVCVVDPNVVLVVLLSCLVRPDLDPDAKDKDAPVRVCVLQPPLPDPVLVVLCVVLQQWDDDPRTIIGRDVPLVVVLSVVVVVPDRSVVSSVVSSVVVVVVVVVVVVVVVVCVVPPLPPDDPPSCNSVSSSVVSVVVSVVVVVVVVVVVVVVCVVVVCVVVVVVVVVVVVVVPPPPPDD

Secondary structure (DSSP, 8-state):
---B-HHHHHHHHTS-HHHHHHHHHTTSSPPPEEETTEEEB-HHHHHHHHHHHHHHHTT--HHHHHHHHHHHHHSTHHHHHHHHHHHHHS-S-SS--EEE-HHHHHHHHGGG--HHHHHHHHHTTS-EEETTEEEES-HHHHHHHHHHHHTT--HHHHHHHHHHHHHHHHHHHHHHHHHHHHHTTTS---HHHHHHHHHHHHHHHHHHHHHHHHHHHHHHHHHHHHHHHHHHHHHHHHHHSS-----/---B-HHHHHHHHTS-HHHHHHHHHTTSSPPPEEETTEEEB-HHHHHHHHHHHHHHHTT--HHHHHHHHHHHHHSTHHHHHHHHHHHHHS-S-SS--EEE-HHHHHHHHGGG--HHHHHHHHHTTS-EEETTEEEES-HHHHHHHHHHHHTT--HHHHHHHHHHHHHHHHHHHHHHHHHHHHHTTTS---HHHHHHHHHHHHHHHHHHHHHHHHHHHHHHHHHHHHHHHHHHHHHHHHHHTS-----